Protein AF-0000000066564066 (afdb_homodimer)

Structure (mmCIF, N/CA/C/O backbone):
data_AF-0000000066564066-model_v1
#
loop_
_entity.id
_entity.type
_entity.pdbx_description
1 polymer 'HD domain containing 2'
#
loop_
_atom_site.group_PDB
_atom_site.id
_atom_site.type_symbol
_atom_site.label_atom_id
_atom_site.label_alt_id
_atom_site.label_comp_id
_atom_site.label_asym_id
_atom_site.label_entity_id
_atom_site.label_seq_id
_atom_site.pdbx_PDB_ins_code
_atom_site.Cartn_x
_atom_site.Cartn_y
_atom_site.Cartn_z
_atom_site.occupancy
_atom_site.B_iso_or_equiv
_atom_site.auth_seq_id
_atom_site.auth_comp_id
_atom_site.auth_asym_id
_atom_site.auth_atom_id
_atom_site.pdbx_PDB_model_num
ATOM 1 N N . MET A 1 1 ? 17.062 -31.453 2.652 1 29.61 1 MET A N 1
ATOM 2 C CA . MET A 1 1 ? 17.328 -30.203 1.945 1 29.61 1 MET A CA 1
ATOM 3 C C . MET A 1 1 ? 16.031 -29.609 1.378 1 29.61 1 MET A C 1
ATOM 5 O O . MET A 1 1 ? 15.859 -28.391 1.347 1 29.61 1 MET A O 1
ATOM 9 N N . ALA A 1 2 ? 15.281 -30.5 0.854 1 43.12 2 ALA A N 1
ATOM 10 C CA . ALA A 1 2 ? 13.977 -30.203 0.277 1 43.12 2 ALA A CA 1
ATOM 11 C C . ALA A 1 2 ? 12.992 -29.75 1.352 1 43.12 2 ALA A C 1
ATOM 13 O O . ALA A 1 2 ? 12.156 -28.891 1.105 1 43.12 2 ALA A O 1
ATOM 14 N N . SER A 1 3 ? 13.141 -30.344 2.574 1 43.12 3 SER A N 1
ATOM 15 C CA . SER A 1 3 ? 12.18 -30.125 3.652 1 43.12 3 SER A CA 1
ATOM 16 C C . SER A 1 3 ? 12.312 -28.719 4.227 1 43.12 3 SER A C 1
ATOM 18 O O . SER A 1 3 ? 11.312 -28.062 4.504 1 43.12 3 SER A O 1
ATOM 20 N N . ALA A 1 4 ? 13.648 -28.312 4.398 1 42.34 4 ALA A N 1
ATOM 21 C CA . ALA A 1 4 ? 13.898 -27 4.98 1 42.34 4 ALA A CA 1
ATOM 22 C C . ALA A 1 4 ? 13.422 -25.891 4.047 1 42.34 4 ALA A C 1
ATOM 24 O O . ALA A 1 4 ? 12.898 -24.875 4.504 1 42.34 4 ALA A O 1
ATOM 25 N N . THR A 1 5 ? 13.609 -26.062 2.689 1 47.44 5 THR A N 1
ATOM 26 C CA . THR A 1 5 ? 13.125 -25.109 1.686 1 47.44 5 THR A CA 1
ATOM 27 C C . THR A 1 5 ? 11.602 -25.031 1.716 1 47.44 5 THR A C 1
ATOM 29 O O . THR A 1 5 ? 11.031 -23.953 1.536 1 47.44 5 THR A O 1
ATOM 32 N N . SER A 1 6 ? 11.047 -26.219 1.962 1 54.44 6 SER A N 1
ATOM 33 C CA . SER A 1 6 ? 9.594 -26.281 1.996 1 54.44 6 SER A CA 1
ATOM 34 C C . SER A 1 6 ? 9.031 -25.531 3.195 1 54.44 6 SER A C 1
ATOM 36 O O . SER A 1 6 ? 8.008 -24.844 3.084 1 54.44 6 SER A O 1
ATOM 38 N N . ASN A 1 7 ? 9.812 -25.562 4.324 1 59.81 7 ASN A N 1
ATOM 39 C CA . ASN A 1 7 ? 9.352 -24.859 5.512 1 59.81 7 ASN A CA 1
ATOM 40 C C . ASN A 1 7 ? 9.469 -23.344 5.355 1 59.81 7 ASN A C 1
ATOM 42 O O . ASN A 1 7 ? 8.578 -22.609 5.766 1 59.81 7 ASN A O 1
ATOM 46 N N . CYS A 1 8 ? 10.516 -23 4.637 1 69.31 8 CYS A N 1
ATOM 47 C CA . CYS A 1 8 ? 10.711 -21.562 4.422 1 69.31 8 CYS A CA 1
ATOM 48 C C . CYS A 1 8 ? 9.625 -21 3.516 1 69.31 8 CYS A C 1
ATOM 50 O O . CYS A 1 8 ? 9.117 -19.906 3.76 1 69.31 8 CYS A O 1
ATOM 52 N N . GLN A 1 9 ? 9.273 -21.797 2.594 1 78.44 9 GLN A N 1
ATOM 53 C CA . GLN A 1 9 ? 8.242 -21.344 1.668 1 78.44 9 GLN A CA 1
ATOM 54 C C . GLN A 1 9 ? 6.875 -21.281 2.352 1 78.44 9 GLN A C 1
ATOM 56 O O . GLN A 1 9 ? 6.105 -20.344 2.125 1 78.44 9 GLN A O 1
ATOM 61 N N . ALA A 1 10 ? 6.707 -22.25 3.232 1 87.19 10 ALA A N 1
ATOM 62 C CA . ALA A 1 10 ? 5.445 -22.25 3.969 1 87.19 10 ALA A CA 1
ATOM 63 C C . ALA A 1 10 ? 5.348 -21.047 4.902 1 87.19 10 ALA A C 1
ATOM 65 O O . ALA A 1 10 ? 4.277 -20.453 5.051 1 87.19 10 ALA A O 1
ATOM 66 N N . GLY A 1 11 ? 6.453 -20.734 5.496 1 93.75 11 GLY A N 1
ATOM 67 C CA . GLY A 1 11 ? 6.484 -19.562 6.363 1 93.75 11 GLY A CA 1
ATOM 68 C C . GLY A 1 11 ? 6.238 -18.266 5.625 1 93.75 11 GLY A C 1
ATOM 69 O O . GLY A 1 11 ? 5.5 -17.406 6.105 1 93.75 11 GLY A O 1
ATOM 70 N N . LEU A 1 12 ? 6.82 -18.203 4.457 1 95.19 12 LEU A N 1
ATOM 71 C CA . LEU A 1 12 ? 6.645 -17 3.652 1 95.19 12 LEU A CA 1
ATOM 72 C C . LEU A 1 12 ? 5.191 -16.828 3.223 1 95.19 12 LEU A C 1
ATOM 74 O O . LEU A 1 12 ? 4.641 -15.727 3.268 1 95.19 12 LEU A O 1
ATOM 78 N N . LEU A 1 13 ? 4.57 -17.906 2.822 1 95.94 13 LEU A N 1
ATOM 79 C CA . LEU A 1 13 ? 3.174 -17.844 2.402 1 95.94 13 LEU A CA 1
ATOM 80 C C . LEU A 1 13 ? 2.273 -17.422 3.562 1 95.94 13 LEU A C 1
ATOM 82 O O . LEU A 1 13 ? 1.377 -16.594 3.391 1 95.94 13 LEU A O 1
ATOM 86 N N . ARG A 1 14 ? 2.553 -17.969 4.727 1 97 14 ARG A N 1
ATOM 87 C CA . ARG A 1 14 ? 1.788 -17.578 5.91 1 97 14 ARG A CA 1
ATOM 88 C C . ARG A 1 14 ? 1.996 -16.109 6.242 1 97 14 ARG A C 1
ATOM 90 O O . ARG A 1 14 ? 1.048 -15.406 6.605 1 97 14 ARG A O 1
ATOM 97 N N . PHE A 1 15 ? 3.242 -15.711 6.066 1 98.38 15 PHE A N 1
ATOM 98 C CA . PHE A 1 15 ? 3.555 -14.305 6.285 1 98.38 15 PHE A CA 1
ATOM 99 C C . PHE A 1 15 ? 2.756 -13.414 5.336 1 98.38 15 PHE A C 1
ATOM 101 O O . PHE A 1 15 ? 2.119 -12.453 5.766 1 98.38 15 PHE A O 1
ATOM 108 N N . LEU A 1 16 ? 2.686 -13.766 4.125 1 98.38 16 LEU A N 1
ATOM 109 C CA . LEU A 1 16 ? 2.021 -12.945 3.119 1 98.38 16 LEU A CA 1
ATOM 110 C C . LEU A 1 16 ? 0.508 -12.984 3.295 1 98.38 16 LEU A C 1
ATOM 112 O O . LEU A 1 16 ? -0.182 -12 3.014 1 98.38 16 LEU A O 1
ATOM 116 N N . ARG A 1 17 ? -0.03 -14.078 3.818 1 97.88 17 ARG A N 1
ATOM 117 C CA . ARG A 1 17 ? -1.455 -14.156 4.121 1 97.88 17 ARG A CA 1
ATOM 118 C C . ARG A 1 17 ? -1.814 -13.234 5.285 1 97.88 17 ARG A C 1
ATOM 120 O O . ARG A 1 17 ? -2.854 -12.57 5.258 1 97.88 17 ARG A O 1
ATOM 127 N N . LEU A 1 18 ? -0.956 -13.18 6.289 1 98.25 18 LEU A N 1
ATOM 128 C CA . LEU A 1 18 ? -1.18 -12.258 7.398 1 98.25 18 LEU A CA 1
ATOM 129 C C . LEU A 1 18 ? -1.154 -10.805 6.914 1 98.25 18 LEU A C 1
ATOM 131 O O . LEU A 1 18 ? -2.041 -10.023 7.25 1 98.25 18 LEU A O 1
ATOM 135 N N . VAL A 1 19 ? -0.161 -10.5 6.066 1 98.56 19 VAL A N 1
ATOM 136 C CA . VAL A 1 19 ? -0.044 -9.156 5.516 1 98.56 19 VAL A CA 1
ATOM 137 C C . VAL A 1 19 ? -1.287 -8.828 4.691 1 98.56 19 VAL A C 1
ATOM 139 O O . VAL A 1 19 ? -1.752 -7.684 4.691 1 98.56 19 VAL A O 1
ATOM 142 N N . GLY A 1 20 ? -1.854 -9.828 4.027 1 98.62 20 GLY A N 1
ATOM 143 C CA . GLY A 1 20 ? -3.057 -9.648 3.229 1 98.62 20 GLY A CA 1
ATOM 144 C C . GLY A 1 20 ? -4.262 -9.234 4.051 1 98.62 20 GLY A C 1
ATOM 145 O O . GLY A 1 20 ? -5.195 -8.625 3.525 1 98.62 20 GLY A O 1
ATOM 146 N N . GLN A 1 21 ? -4.258 -9.562 5.355 1 98.69 21 GLN A N 1
ATOM 147 C CA . GLN A 1 21 ? -5.355 -9.188 6.238 1 98.69 21 GLN A CA 1
ATOM 148 C C . GLN A 1 21 ? -5.477 -7.668 6.348 1 98.69 21 GLN A C 1
ATOM 150 O O . GLN A 1 21 ? -6.559 -7.145 6.625 1 98.69 21 GLN A O 1
ATOM 155 N N . LEU A 1 22 ? -4.383 -6.949 6.086 1 98.88 22 LEU A N 1
ATOM 156 C CA . LEU A 1 22 ? -4.379 -5.492 6.215 1 98.88 22 LEU A CA 1
ATOM 157 C C . LEU A 1 22 ? -5.309 -4.855 5.188 1 98.88 22 LEU A C 1
ATOM 159 O O . LEU A 1 22 ? -5.762 -3.725 5.371 1 98.88 22 LEU A O 1
ATOM 163 N N . LYS A 1 23 ? -5.605 -5.551 4.082 1 98.81 23 LYS A N 1
ATOM 164 C CA . LYS A 1 23 ? -6.531 -5.074 3.061 1 98.81 23 LYS A CA 1
ATOM 165 C C . LYS A 1 23 ? -7.965 -5.035 3.59 1 98.81 23 LYS A C 1
ATOM 167 O O . LYS A 1 23 ? -8.82 -4.359 3.02 1 98.81 23 LYS A O 1
ATOM 172 N N . ARG A 1 24 ? -8.172 -5.715 4.684 1 98.31 24 ARG A N 1
ATOM 173 C CA . ARG A 1 24 ? -9.531 -5.902 5.176 1 98.31 24 ARG A CA 1
ATOM 174 C C . ARG A 1 24 ? -9.727 -5.238 6.535 1 98.31 24 ARG A C 1
ATOM 176 O O . ARG A 1 24 ? -10.789 -5.352 7.145 1 98.31 24 ARG A O 1
ATOM 183 N N . VAL A 1 25 ? -8.742 -4.652 7.047 1 98.62 25 VAL A N 1
ATOM 184 C CA . VAL A 1 25 ? -8.836 -3.912 8.297 1 98.62 25 VAL A CA 1
ATOM 185 C C . VAL A 1 25 ? -9.102 -2.438 8.008 1 98.62 25 VAL A C 1
ATOM 187 O O . VAL A 1 25 ? -8.195 -1.697 7.629 1 98.62 25 VAL A O 1
ATOM 190 N N . PRO A 1 26 ? -10.375 -2.047 8.156 1 98.56 26 PRO A N 1
ATOM 191 C CA . PRO A 1 26 ? -10.648 -0.625 7.945 1 98.56 26 PRO A CA 1
ATOM 192 C C . PRO A 1 26 ? -10.008 0.265 9.008 1 98.56 26 PRO A C 1
ATOM 194 O O . PRO A 1 26 ? -9.859 -0.148 10.156 1 98.56 26 PRO A O 1
ATOM 197 N N . ARG A 1 27 ? -9.539 1.437 8.672 1 98.62 27 ARG A N 1
ATOM 198 C CA . ARG A 1 27 ? -9.062 2.406 9.656 1 98.62 27 ARG A CA 1
ATOM 199 C C . ARG A 1 27 ? -10.172 2.787 10.633 1 98.62 27 ARG A C 1
ATOM 201 O O . ARG A 1 27 ? -11.148 3.436 10.25 1 98.62 27 ARG A O 1
ATOM 208 N N . THR A 1 28 ? -10.047 2.436 11.82 1 97.69 28 THR A N 1
ATOM 209 C CA . THR A 1 28 ? -11.094 2.461 12.836 1 97.69 28 THR A CA 1
ATOM 210 C C . THR A 1 28 ? -11.555 3.891 13.102 1 97.69 28 THR A C 1
ATOM 212 O O . THR A 1 28 ? -12.742 4.129 13.359 1 97.69 28 THR A O 1
ATOM 215 N N . GLY A 1 29 ? -10.641 4.852 13.078 1 96.25 29 GLY A N 1
ATOM 216 C CA . GLY A 1 29 ? -11.023 6.238 13.273 1 96.25 29 GLY A CA 1
ATOM 217 C C . GLY A 1 29 ? -12.109 6.699 12.32 1 96.25 29 GLY A C 1
ATOM 218 O O . GLY A 1 29 ? -13.023 7.43 12.711 1 96.25 29 GLY A O 1
ATOM 219 N N . TRP A 1 30 ? -12.047 6.312 11.047 1 98.06 30 TRP A N 1
ATOM 220 C CA . TRP A 1 30 ? -13.047 6.676 10.047 1 98.06 30 TRP A CA 1
ATOM 221 C C . TRP A 1 30 ? -14.359 5.941 10.289 1 98.06 30 TRP A C 1
ATOM 223 O O . TRP A 1 30 ? -15.438 6.512 10.102 1 98.06 30 TRP A O 1
ATOM 233 N N . VAL A 1 31 ? -14.195 4.645 10.68 1 97.94 31 VAL A N 1
ATOM 234 C CA . VAL A 1 31 ? -15.383 3.838 10.961 1 97.94 31 VAL A CA 1
ATOM 235 C C . VAL A 1 31 ? -16.203 4.496 12.07 1 97.94 31 VAL A C 1
ATOM 237 O O . VAL A 1 31 ? -17.422 4.641 11.953 1 97.94 31 VAL A O 1
ATOM 240 N N . TYR A 1 32 ? -15.547 4.957 13.102 1 96.88 32 TYR A N 1
ATOM 241 C CA . TYR A 1 32 ? -16.219 5.547 14.25 1 96.88 32 TYR A CA 1
ATOM 242 C C . TYR A 1 32 ? -16.906 6.852 13.867 1 96.88 32 TYR A C 1
ATOM 244 O O . TYR A 1 32 ? -17.828 7.309 14.562 1 96.88 32 TYR A O 1
ATOM 252 N N . ARG A 1 33 ? -16.484 7.438 12.805 1 96.75 33 ARG A N 1
ATOM 253 C CA . ARG A 1 33 ? -17.078 8.688 12.352 1 96.75 33 ARG A CA 1
ATOM 254 C C . ARG A 1 33 ? -18.078 8.445 11.219 1 96.75 33 ARG A C 1
ATOM 256 O O . ARG A 1 33 ? -18.484 9.375 10.523 1 96.75 33 ARG A O 1
ATOM 263 N N . ASN A 1 34 ? -18.391 7.176 10.969 1 97.12 34 ASN A N 1
ATOM 264 C CA . ASN A 1 34 ? -19.391 6.746 10.008 1 97.12 34 ASN A CA 1
ATOM 265 C C . ASN A 1 34 ? -19.031 7.176 8.586 1 97.12 34 ASN A C 1
ATOM 267 O O . ASN A 1 34 ? -19.906 7.574 7.812 1 97.12 34 ASN A O 1
ATOM 271 N N . VAL A 1 35 ? -17.75 7.254 8.289 1 97.25 35 VAL A N 1
ATOM 272 C CA . VAL A 1 35 ? -17.312 7.469 6.91 1 97.25 35 VAL A CA 1
ATOM 273 C C . VAL A 1 35 ? -17.781 6.305 6.035 1 97.25 35 VAL A C 1
ATOM 275 O O . VAL A 1 35 ? -17.656 5.141 6.422 1 97.25 35 VAL A O 1
ATOM 278 N N . GLU A 1 36 ? -18.375 6.688 4.898 1 95 36 GLU A N 1
ATOM 279 C CA . GLU A 1 36 ? -18.781 5.648 3.957 1 95 36 GLU A CA 1
ATOM 280 C C . GLU A 1 36 ? -17.578 5.012 3.279 1 95 36 GLU A C 1
ATOM 282 O O . GLU A 1 36 ? -16.719 5.719 2.748 1 95 36 GLU A O 1
ATOM 287 N N . LYS A 1 37 ? -17.375 3.688 3.342 1 95.81 37 LYS A N 1
ATOM 288 C CA . LYS A 1 37 ? -16.312 2.916 2.703 1 95.81 37 LYS A CA 1
ATOM 289 C C . LYS A 1 37 ? -14.945 3.404 3.141 1 95.81 37 LYS A C 1
ATOM 291 O O . LYS A 1 37 ? -14.148 3.863 2.316 1 95.81 37 LYS A O 1
ATOM 296 N N . PRO A 1 38 ? -14.648 3.359 4.371 1 98.5 38 PRO A N 1
ATOM 297 C CA . PRO A 1 38 ? -13.344 3.809 4.867 1 98.5 38 PRO A CA 1
ATOM 298 C C . PRO A 1 38 ? -12.18 3.039 4.25 1 98.5 38 PRO A C 1
ATOM 300 O O . PRO A 1 38 ? -12.32 1.859 3.918 1 98.5 38 PRO A O 1
ATOM 303 N N . GLU A 1 39 ? -11.055 3.707 4.117 1 98.88 39 GLU A N 1
ATOM 304 C CA . GLU A 1 39 ? -9.844 3.066 3.609 1 98.88 39 GLU A CA 1
ATOM 305 C C . GLU A 1 39 ? -9.383 1.941 4.531 1 98.88 39 GLU A C 1
ATOM 307 O O . GLU A 1 39 ? -9.633 1.98 5.738 1 98.88 39 GLU A O 1
ATOM 312 N N . SER A 1 40 ? -8.711 0.959 3.941 1 98.88 40 SER A N 1
ATOM 313 C CA . SER A 1 40 ? -8.047 -0.077 4.727 1 98.88 40 SER A CA 1
ATOM 314 C C . SER A 1 40 ? -6.703 0.409 5.258 1 98.88 40 SER A C 1
ATOM 316 O O . SER A 1 40 ? -6.199 1.447 4.828 1 98.88 40 SER A O 1
ATOM 318 N N . VAL A 1 41 ? -6.156 -0.35 6.188 1 98.88 41 VAL A N 1
ATOM 319 C CA . VAL A 1 41 ? -4.828 -0.053 6.711 1 98.88 41 VAL A CA 1
ATOM 320 C C . VAL A 1 41 ? -3.801 -0.123 5.582 1 98.88 41 VAL A C 1
ATOM 322 O O . VAL A 1 41 ? -2.912 0.727 5.492 1 98.88 41 VAL A O 1
ATOM 325 N N . SER A 1 42 ? -3.928 -1.112 4.676 1 98.88 42 SER A N 1
ATOM 326 C CA . SER A 1 42 ? -2.961 -1.22 3.588 1 98.88 42 SER A CA 1
ATOM 327 C C . SER A 1 42 ? -3.1 -0.06 2.609 1 98.88 42 SER A C 1
ATOM 329 O O . SER A 1 42 ? -2.105 0.419 2.061 1 98.88 42 SER A O 1
ATOM 331 N N . ASP A 1 43 ? -4.348 0.446 2.348 1 98.94 43 ASP A N 1
ATOM 332 C CA . ASP A 1 43 ? -4.559 1.642 1.538 1 98.94 43 ASP A CA 1
ATOM 333 C C . ASP A 1 43 ? -3.762 2.824 2.084 1 98.94 43 ASP A C 1
ATOM 335 O O . ASP A 1 43 ? -3.078 3.52 1.331 1 98.94 43 ASP A O 1
ATOM 339 N N . HIS A 1 44 ? -3.883 2.961 3.371 1 98.88 44 HIS A N 1
ATOM 340 C CA . HIS A 1 44 ? -3.184 4.027 4.074 1 98.88 44 HIS A CA 1
ATOM 341 C C . HIS A 1 44 ? -1.672 3.895 3.916 1 98.88 44 HIS A C 1
ATOM 343 O O . HIS A 1 44 ? -0.991 4.863 3.572 1 98.88 44 HIS A O 1
ATOM 349 N N . MET A 1 45 ? -1.144 2.707 4.102 1 98.94 45 MET A N 1
ATOM 350 C CA . MET A 1 45 ? 0.297 2.479 4.059 1 98.94 45 MET A CA 1
ATOM 351 C C . MET A 1 45 ? 0.827 2.609 2.635 1 98.94 45 MET A C 1
ATOM 353 O O . MET A 1 45 ? 1.958 3.053 2.428 1 98.94 45 MET A O 1
ATOM 357 N N . TYR A 1 46 ? 0.007 2.285 1.661 1 98.94 46 TYR A N 1
ATOM 358 C CA . TYR A 1 46 ? 0.417 2.465 0.273 1 98.94 46 TYR A CA 1
ATOM 359 C C . TYR A 1 46 ? 0.688 3.934 -0.029 1 98.94 46 TYR A C 1
ATOM 361 O O . TYR A 1 46 ? 1.759 4.285 -0.528 1 98.94 46 TYR A O 1
ATOM 369 N N . ARG A 1 47 ? -0.269 4.758 0.257 1 98.88 47 ARG A N 1
ATOM 370 C CA . ARG A 1 47 ? -0.085 6.168 -0.069 1 98.88 47 ARG A CA 1
ATOM 371 C C . ARG A 1 47 ? 1.062 6.773 0.735 1 98.88 47 ARG A C 1
ATOM 373 O O . ARG A 1 47 ? 1.79 7.633 0.238 1 98.88 47 ARG A O 1
ATOM 380 N N . MET A 1 48 ? 1.287 6.316 1.971 1 98.75 48 MET A N 1
ATOM 381 C CA . MET A 1 48 ? 2.428 6.777 2.758 1 98.75 48 MET A CA 1
ATOM 382 C C . MET A 1 48 ? 3.742 6.422 2.068 1 98.75 48 MET A C 1
ATOM 384 O O . MET A 1 48 ? 4.676 7.227 2.059 1 98.75 48 MET A O 1
ATOM 388 N N . ALA A 1 49 ? 3.775 5.238 1.546 1 98.94 49 ALA A N 1
ATOM 389 C CA . ALA A 1 49 ? 4.992 4.82 0.852 1 98.94 49 ALA A CA 1
ATOM 390 C C . ALA A 1 49 ? 5.25 5.695 -0.373 1 98.94 49 ALA A C 1
ATOM 392 O O . ALA A 1 49 ? 6.391 6.074 -0.642 1 98.94 49 ALA A O 1
ATOM 393 N N . VAL A 1 50 ? 4.215 6.066 -1.084 1 98.88 50 VAL A N 1
ATOM 394 C CA . VAL A 1 50 ? 4.352 6.941 -2.242 1 98.88 50 VAL A CA 1
ATOM 395 C C . VAL A 1 50 ? 4.781 8.336 -1.788 1 98.88 50 VAL A C 1
ATOM 397 O O . VAL A 1 50 ? 5.633 8.969 -2.418 1 98.88 50 VAL A O 1
ATOM 400 N N . MET A 1 51 ? 4.254 8.828 -0.679 1 98.44 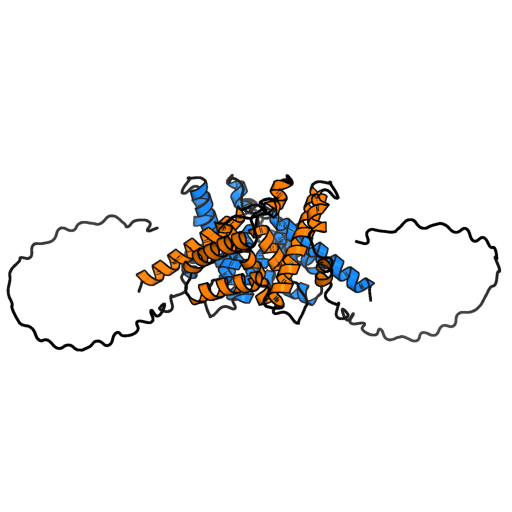51 MET A N 1
ATOM 401 C CA . MET A 1 51 ? 4.668 10.117 -0.127 1 98.44 51 MET A CA 1
ATOM 402 C C . MET A 1 51 ? 6.16 10.125 0.188 1 98.44 51 MET A C 1
ATOM 404 O O . MET A 1 51 ? 6.855 11.094 -0.099 1 98.44 51 MET A O 1
ATOM 408 N N . ALA A 1 52 ? 6.598 9.031 0.762 1 98.5 52 ALA A N 1
ATOM 409 C CA . ALA A 1 52 ? 8.023 8.914 1.049 1 98.5 52 ALA A CA 1
ATOM 410 C C . ALA A 1 52 ? 8.844 8.93 -0.238 1 98.5 52 ALA A C 1
ATOM 412 O O . ALA A 1 52 ? 9.914 9.547 -0.292 1 98.5 52 ALA A O 1
ATOM 413 N N . MET A 1 53 ? 8.32 8.32 -1.233 1 97.88 53 MET A N 1
ATOM 414 C CA . MET A 1 53 ? 9.023 8.18 -2.506 1 97.88 53 MET A CA 1
ATOM 415 C C . MET A 1 53 ? 9.188 9.531 -3.193 1 97.88 53 MET A C 1
ATOM 417 O O . MET A 1 53 ? 10.148 9.742 -3.936 1 97.88 53 MET A O 1
ATOM 421 N N . VAL A 1 54 ? 8.336 10.492 -2.904 1 96.88 54 VAL A N 1
ATOM 422 C CA . VAL A 1 54 ? 8.375 11.742 -3.645 1 96.88 54 VAL A CA 1
ATOM 423 C C . VAL A 1 54 ? 8.883 12.867 -2.736 1 96.88 54 VAL A C 1
ATOM 425 O O . VAL A 1 54 ? 8.719 14.047 -3.045 1 96.88 54 VAL A O 1
ATOM 428 N N . THR A 1 55 ? 9.453 12.461 -1.627 1 92.81 55 THR A N 1
ATOM 429 C CA . THR A 1 55 ? 10.086 13.469 -0.785 1 92.81 55 THR A CA 1
ATOM 430 C C . THR A 1 55 ? 11.367 13.984 -1.43 1 92.81 55 THR A C 1
ATOM 432 O O . THR A 1 55 ? 12.102 13.219 -2.057 1 92.81 55 THR A O 1
ATOM 435 N N . ARG A 1 56 ? 11.695 15.227 -1.252 1 89.19 56 ARG A N 1
ATOM 436 C CA . ARG A 1 56 ? 12.891 15.812 -1.848 1 89.19 56 ARG A CA 1
ATOM 437 C C . ARG A 1 56 ? 13.922 16.172 -0.777 1 89.19 56 ARG A C 1
ATOM 439 O O . ARG A 1 56 ? 14.875 16.891 -1.045 1 89.19 56 ARG A O 1
ATOM 446 N N . ASP A 1 57 ? 13.758 15.719 0.379 1 90.19 57 ASP A N 1
ATOM 447 C CA . ASP A 1 57 ? 14.727 15.961 1.44 1 90.19 57 ASP A CA 1
ATOM 448 C C . ASP A 1 57 ? 15.953 15.07 1.269 1 90.19 57 ASP A C 1
ATOM 450 O O . ASP A 1 57 ? 15.922 13.883 1.602 1 90.19 57 ASP A O 1
ATOM 454 N N . ASP A 1 58 ? 17.016 15.594 0.837 1 90.12 58 ASP A N 1
ATOM 455 C CA . ASP A 1 58 ? 18.219 14.836 0.475 1 90.12 58 ASP A CA 1
ATOM 456 C C . ASP A 1 58 ? 18.969 14.375 1.719 1 90.12 58 ASP A C 1
ATOM 458 O O . ASP A 1 58 ? 19.891 13.562 1.624 1 90.12 58 ASP A O 1
ATOM 462 N N . ARG A 1 59 ? 18.578 14.836 2.908 1 94.12 59 ARG A N 1
ATOM 463 C CA . ARG A 1 59 ? 19.219 14.398 4.145 1 94.12 59 ARG A CA 1
ATOM 464 C C . ARG A 1 59 ? 18.734 13.023 4.566 1 94.12 59 ARG A C 1
ATOM 466 O O . ARG A 1 59 ? 19.375 12.352 5.379 1 94.12 59 ARG A O 1
ATOM 473 N N . LEU A 1 60 ? 17.609 12.633 4.012 1 97.12 60 LEU A N 1
ATOM 474 C CA . LEU A 1 60 ? 16.969 11.383 4.414 1 97.12 60 LEU A CA 1
ATOM 475 C C . LEU A 1 60 ? 17.266 10.273 3.418 1 97.12 60 LEU A C 1
ATOM 477 O O . LEU A 1 60 ? 17.375 10.516 2.213 1 97.12 60 LEU A O 1
ATOM 481 N N . ASN A 1 61 ? 17.484 9.047 3.963 1 97.88 61 ASN A N 1
ATOM 482 C CA . ASN A 1 61 ? 17.469 7.859 3.121 1 97.88 61 ASN A CA 1
ATOM 483 C C . ASN A 1 61 ? 16.047 7.527 2.658 1 97.88 61 ASN A C 1
ATOM 485 O O . ASN A 1 61 ? 15.273 6.922 3.4 1 97.88 61 ASN A O 1
ATOM 489 N N . LYS A 1 62 ? 15.766 7.859 1.428 1 97.25 62 LYS A N 1
ATOM 490 C CA . LYS A 1 62 ? 14.43 7.746 0.866 1 97.25 62 LYS A CA 1
ATOM 491 C C . LYS A 1 62 ? 13.945 6.297 0.884 1 97.25 62 LYS A C 1
ATOM 493 O O . LYS A 1 62 ? 12.789 6.027 1.216 1 97.25 62 LYS A O 1
ATOM 498 N N . ASP A 1 63 ? 14.875 5.438 0.542 1 98.06 63 ASP A N 1
ATOM 499 C CA . ASP A 1 63 ? 14.5 4.027 0.512 1 98.06 63 ASP A CA 1
ATOM 500 C C . ASP A 1 63 ? 14.148 3.52 1.91 1 98.06 63 ASP A C 1
ATOM 502 O O . ASP A 1 63 ? 13.234 2.703 2.07 1 98.06 63 ASP A O 1
ATOM 506 N N . ARG A 1 64 ? 14.828 3.943 2.857 1 98.31 64 ARG A N 1
ATOM 507 C CA . ARG A 1 64 ? 14.5 3.559 4.227 1 98.31 64 ARG A CA 1
ATOM 508 C C . ARG A 1 64 ? 13.148 4.125 4.648 1 98.31 64 ARG A C 1
ATOM 510 O O . ARG A 1 64 ? 12.359 3.441 5.309 1 98.31 64 ARG A O 1
ATOM 517 N N . CYS A 1 65 ? 12.828 5.367 4.258 1 98.75 65 CYS A N 1
ATOM 518 C CA . CYS A 1 65 ? 11.531 5.965 4.555 1 98.75 65 CYS A CA 1
ATOM 519 C C . CYS A 1 65 ? 10.406 5.152 3.93 1 98.75 65 CYS A C 1
ATOM 521 O O . CYS A 1 65 ? 9.367 4.938 4.559 1 98.75 65 CYS A O 1
ATOM 523 N N . ILE A 1 66 ? 10.617 4.68 2.68 1 98.88 66 ILE A N 1
ATOM 524 C CA . ILE A 1 66 ? 9.625 3.855 1.999 1 98.88 66 ILE A CA 1
ATOM 525 C C . ILE A 1 66 ? 9.398 2.566 2.785 1 98.88 66 ILE A C 1
ATOM 527 O O . ILE A 1 66 ? 8.25 2.184 3.043 1 98.88 66 ILE A O 1
ATOM 531 N N . ARG A 1 67 ? 10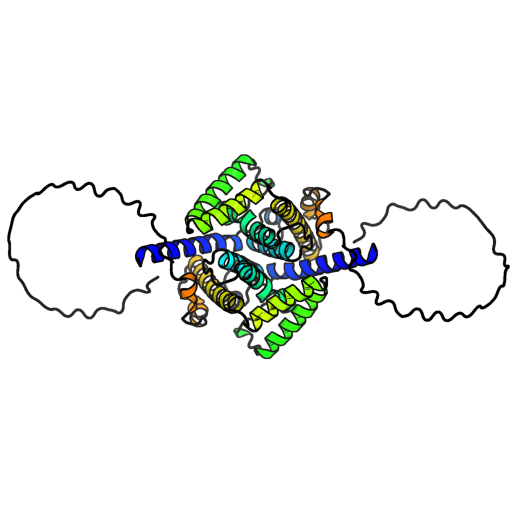.469 1.939 3.242 1 98.88 67 ARG A N 1
ATOM 532 C CA . ARG A 1 67 ? 10.359 0.682 3.975 1 98.88 67 ARG A CA 1
ATOM 533 C C . ARG A 1 67 ? 9.695 0.891 5.328 1 98.88 67 ARG A C 1
ATOM 535 O O . ARG A 1 67 ? 8.867 0.078 5.75 1 98.88 67 ARG A O 1
ATOM 542 N N . LEU A 1 68 ? 10.023 1.97 5.98 1 98.94 68 LEU A N 1
ATOM 543 C CA . LEU A 1 68 ? 9.367 2.311 7.242 1 98.94 68 LEU A CA 1
ATOM 544 C C . LEU A 1 68 ? 7.867 2.482 7.047 1 98.94 68 LEU A C 1
ATOM 546 O O . LEU A 1 68 ? 7.074 1.986 7.848 1 98.94 68 LEU A O 1
ATOM 550 N N . ALA A 1 69 ? 7.492 3.158 5.949 1 98.94 69 ALA A N 1
ATOM 551 C CA . ALA A 1 69 ? 6.082 3.389 5.645 1 98.94 69 ALA A CA 1
ATOM 552 C C . ALA A 1 69 ? 5.352 2.07 5.41 1 98.94 69 ALA A C 1
ATOM 554 O O . ALA A 1 69 ? 4.188 1.92 5.793 1 98.94 69 ALA A O 1
ATOM 555 N N . LEU A 1 70 ? 6.012 1.094 4.863 1 98.94 70 LEU A N 1
ATOM 556 C CA . LEU A 1 70 ? 5.398 -0.179 4.5 1 98.94 70 LEU A CA 1
ATOM 557 C C . LEU A 1 70 ? 5.223 -1.067 5.73 1 98.94 70 LEU A C 1
ATOM 559 O O . LEU A 1 70 ? 4.383 -1.97 5.734 1 98.94 70 LEU A O 1
ATOM 563 N N . VAL A 1 71 ? 5.934 -0.788 6.824 1 98.88 71 VAL A N 1
ATOM 564 C CA . VAL A 1 71 ? 5.992 -1.776 7.895 1 98.88 71 VAL A CA 1
ATOM 565 C C . VAL A 1 71 ? 5.316 -1.223 9.148 1 98.88 71 VAL A C 1
ATOM 567 O O . VAL A 1 71 ? 4.887 -1.984 10.016 1 98.88 71 VAL A O 1
ATOM 570 N N . HIS A 1 72 ? 5.148 0.065 9.258 1 98.75 72 HIS A N 1
ATOM 571 C CA . HIS A 1 72 ? 4.906 0.707 10.547 1 98.75 72 HIS A CA 1
ATOM 572 C C . HIS A 1 72 ? 3.613 0.202 11.18 1 98.75 72 HIS A C 1
ATOM 574 O O . HIS A 1 72 ? 3.535 0.048 12.398 1 98.75 72 HIS A O 1
ATOM 580 N N . ASP A 1 73 ? 2.623 -0.099 10.383 1 98.75 73 ASP A N 1
ATOM 581 C CA . ASP A 1 73 ? 1.345 -0.55 10.922 1 98.75 73 ASP A CA 1
ATOM 582 C C . ASP A 1 73 ? 1.138 -2.041 10.672 1 98.75 73 ASP A C 1
ATOM 584 O O . ASP A 1 73 ? 0.014 -2.541 10.766 1 98.75 73 ASP A O 1
ATOM 588 N N . MET A 1 74 ? 2.158 -2.801 10.367 1 98.81 74 MET A N 1
ATOM 589 C CA . MET A 1 74 ? 2.051 -4.195 9.953 1 98.81 74 MET A CA 1
ATOM 590 C C . MET A 1 74 ? 1.456 -5.051 11.062 1 98.81 74 MET A C 1
ATOM 592 O O . MET A 1 74 ? 0.731 -6.012 10.797 1 98.81 74 MET A O 1
ATOM 596 N N . ALA A 1 75 ? 1.674 -4.719 12.305 1 98.75 75 ALA A N 1
ATOM 597 C CA . ALA A 1 75 ? 1.16 -5.477 13.445 1 98.75 75 ALA A CA 1
ATOM 598 C C . ALA A 1 75 ? -0.365 -5.512 13.438 1 98.75 75 ALA A C 1
ATOM 600 O O . ALA A 1 75 ? -0.976 -6.379 14.062 1 98.75 75 ALA A O 1
ATOM 601 N N . GLU A 1 76 ? -0.956 -4.582 12.734 1 98.62 76 GLU A N 1
ATOM 602 C CA . GLU A 1 76 ? -2.408 -4.434 12.766 1 98.62 76 GLU A CA 1
ATOM 603 C C . GLU A 1 76 ? -3.094 -5.555 11.992 1 98.62 76 GLU A C 1
ATOM 605 O O . GLU A 1 76 ? -4.309 -5.742 12.102 1 98.62 76 GLU A O 1
ATOM 610 N N . CYS A 1 77 ? -2.324 -6.32 11.273 1 98.5 77 CYS A N 1
ATOM 611 C CA . CYS A 1 77 ? -2.924 -7.488 10.641 1 98.5 77 CYS A CA 1
ATOM 612 C C . CYS A 1 77 ? -3.338 -8.523 11.68 1 98.5 77 CYS A C 1
ATOM 614 O O . CYS A 1 77 ? -4.176 -9.383 11.406 1 98.5 77 CYS A O 1
ATOM 616 N N . ILE A 1 78 ? -2.771 -8.461 12.867 1 98.19 78 ILE A N 1
ATOM 617 C CA . ILE A 1 78 ? -3.113 -9.383 13.953 1 98.19 78 ILE A CA 1
ATOM 618 C C . ILE A 1 78 ? -3.912 -8.641 15.023 1 98.19 78 ILE A C 1
ATOM 620 O O . ILE A 1 78 ? -5.004 -9.07 15.398 1 98.19 78 ILE A O 1
ATOM 624 N N . VAL A 1 79 ? -3.49 -7.422 15.414 1 97.94 79 VAL A N 1
ATOM 625 C CA . VAL A 1 79 ? -4.055 -6.77 16.594 1 97.94 79 VAL A CA 1
ATOM 626 C C . VAL A 1 79 ? -5.246 -5.906 16.172 1 97.94 79 VAL A C 1
ATOM 628 O O . VAL A 1 79 ? -6.023 -5.461 17.031 1 97.94 79 VAL A O 1
ATOM 631 N N . GLY A 1 80 ? -5.438 -5.668 14.883 1 97.25 80 GLY A N 1
ATOM 632 C CA . GLY A 1 80 ? -6.438 -4.711 14.422 1 97.25 80 GLY A CA 1
ATOM 633 C C . GLY A 1 80 ? -5.98 -3.27 14.547 1 97.25 80 GLY A C 1
ATOM 634 O O . GLY A 1 80 ? -4.918 -2.994 15.109 1 97.25 80 GLY A O 1
ATOM 635 N N . ASP A 1 81 ? -6.707 -2.412 13.93 1 97.31 81 ASP A N 1
ATOM 636 C CA . ASP A 1 81 ? -6.406 -0.986 14.008 1 97.31 81 ASP A CA 1
ATOM 637 C C . ASP A 1 81 ? -7.02 -0.366 15.266 1 97.31 81 ASP A C 1
ATOM 639 O O . ASP A 1 81 ? -8.234 -0.17 15.336 1 97.31 81 ASP A O 1
ATOM 643 N N . ILE A 1 82 ? -6.242 -0.065 16.156 1 93.56 82 ILE A N 1
ATOM 644 C CA . ILE A 1 82 ? -6.699 0.508 17.406 1 93.56 82 ILE A CA 1
ATOM 645 C C . ILE A 1 82 ? -6.723 2.031 17.312 1 93.56 82 ILE A C 1
ATOM 647 O O . ILE A 1 82 ? -5.691 2.656 17.031 1 93.56 82 ILE A O 1
ATOM 651 N N . ALA A 1 83 ? -7.832 2.574 17.531 1 91.44 83 ALA A N 1
ATOM 652 C CA . ALA A 1 83 ? -8.008 4.023 17.484 1 91.44 83 ALA A CA 1
ATOM 653 C C . ALA A 1 83 ? -7.93 4.629 18.891 1 91.44 83 ALA A C 1
ATOM 655 O O . ALA A 1 83 ? -8.117 3.928 19.891 1 91.44 83 ALA A O 1
ATOM 656 N N . PRO A 1 84 ? -7.629 5.91 18.938 1 87.31 84 PRO A N 1
ATOM 657 C CA . PRO A 1 84 ? -7.578 6.582 20.25 1 87.31 84 PRO A CA 1
ATOM 658 C C . PRO A 1 84 ? -8.859 6.402 21.047 1 87.31 84 PRO A C 1
ATOM 660 O O . PRO A 1 84 ? -8.805 6.246 22.281 1 87.31 84 PRO A O 1
ATOM 663 N N . ALA A 1 85 ? -10.008 6.363 20.469 1 87 85 ALA A N 1
ATOM 664 C CA . ALA A 1 85 ? -11.305 6.246 21.125 1 87 85 ALA A CA 1
ATOM 665 C C . ALA A 1 85 ? -11.453 4.898 21.828 1 87 85 ALA A C 1
ATOM 667 O O . ALA A 1 85 ? -12.336 4.719 22.672 1 87 85 ALA A O 1
ATOM 668 N N . ASP A 1 86 ? -10.633 3.908 21.469 1 90.12 86 ASP A N 1
ATOM 669 C CA . ASP A 1 86 ? -10.68 2.594 22.109 1 90.12 86 ASP A CA 1
ATOM 670 C C . ASP A 1 86 ? -10.117 2.646 23.531 1 90.12 86 ASP A C 1
ATOM 672 O O . ASP A 1 86 ? -10.289 1.707 24.297 1 90.12 86 ASP A O 1
ATOM 676 N N . ASN A 1 87 ? -9.477 3.684 23.906 1 90.06 87 ASN A N 1
ATOM 677 C CA . ASN A 1 87 ? -8.984 3.955 25.25 1 90.06 87 ASN A CA 1
ATOM 678 C C . ASN A 1 87 ? -8.047 2.848 25.75 1 90.06 87 ASN A C 1
ATOM 680 O O . ASN A 1 87 ? -8.148 2.412 26.891 1 90.06 87 ASN A O 1
ATOM 684 N N . ILE A 1 88 ? -7.324 2.291 24.875 1 91.19 88 ILE A N 1
ATOM 685 C CA . ILE A 1 88 ? -6.254 1.367 25.25 1 91.19 88 ILE A CA 1
ATOM 686 C C . ILE A 1 88 ? -4.992 2.152 25.594 1 91.19 88 ILE A C 1
ATOM 688 O O . ILE A 1 88 ? -4.523 2.969 24.797 1 91.19 88 ILE A O 1
ATOM 692 N N . PRO A 1 89 ? -4.492 1.911 26.797 1 94.12 89 PRO A N 1
ATOM 693 C CA . PRO A 1 89 ? -3.264 2.621 27.172 1 94.12 89 PRO A CA 1
ATOM 694 C C . PRO A 1 89 ? -2.131 2.396 26.172 1 94.12 89 PRO A C 1
ATOM 696 O O . PRO A 1 89 ? -2.021 1.313 25.578 1 94.12 89 PRO A O 1
ATOM 699 N N . LYS A 1 90 ? -1.261 3.326 26.016 1 91.44 90 LYS A N 1
ATOM 700 C CA . LYS A 1 90 ? -0.161 3.303 25.062 1 91.44 90 LYS A CA 1
ATOM 701 C C . LYS A 1 90 ? 0.748 2.1 25.297 1 91.44 90 LYS A C 1
ATOM 703 O O . LYS A 1 90 ? 1.2 1.461 24.344 1 91.44 90 LYS A O 1
ATOM 708 N N . GLU A 1 91 ? 1.032 1.799 26.547 1 93.69 91 GLU A N 1
ATOM 709 C CA . GLU A 1 91 ? 1.905 0.68 26.891 1 93.69 91 GLU A CA 1
ATOM 710 C C . GLU A 1 91 ? 1.289 -0.651 26.469 1 93.69 91 GLU A C 1
ATOM 712 O O . GLU A 1 91 ? 1.991 -1.539 25.984 1 93.69 91 GLU A O 1
ATOM 717 N N . GLU A 1 92 ? -0.001 -0.779 26.688 1 94.94 92 GLU A N 1
ATOM 718 C CA . GLU A 1 92 ? -0.696 -2.002 26.281 1 94.94 92 GLU A CA 1
ATOM 719 C C . GLU A 1 92 ? -0.754 -2.141 24.766 1 94.94 92 GLU A C 1
ATOM 721 O O . GLU A 1 92 ? -0.58 -3.236 24.234 1 94.94 92 GLU A O 1
ATOM 726 N N . LYS A 1 93 ? -1.017 -1.011 24.094 1 93.5 93 LYS A N 1
ATOM 727 C CA . LYS A 1 93 ? -0.968 -1.031 22.641 1 93.5 93 LYS A CA 1
ATOM 728 C C . LYS A 1 93 ? 0.4 -1.486 22.141 1 93.5 93 LYS A C 1
ATOM 730 O O . LYS A 1 93 ? 0.492 -2.328 21.25 1 93.5 93 LYS A O 1
ATOM 735 N N . HIS A 1 94 ? 1.423 -0.937 22.719 1 95.38 94 HIS A N 1
ATOM 736 C CA . HIS A 1 94 ? 2.783 -1.298 22.328 1 95.38 94 HIS A CA 1
ATOM 737 C C . HIS A 1 94 ? 3.047 -2.781 22.562 1 95.38 94 HIS A C 1
ATOM 739 O O . HIS A 1 94 ? 3.637 -3.453 21.719 1 95.38 94 HIS A O 1
ATOM 745 N N . ARG A 1 95 ? 2.658 -3.277 23.672 1 97.44 95 ARG A N 1
ATOM 746 C CA . ARG A 1 95 ? 2.863 -4.68 24.016 1 97.44 95 ARG A CA 1
ATOM 747 C C . ARG A 1 95 ? 2.184 -5.594 23 1 97.44 95 ARG A C 1
ATOM 749 O O . ARG A 1 95 ? 2.789 -6.551 22.5 1 97.44 95 ARG A O 1
ATOM 756 N N . ARG A 1 96 ? 0.947 -5.344 22.672 1 97.62 96 ARG A N 1
ATOM 757 C CA . ARG A 1 96 ? 0.193 -6.148 21.719 1 97.62 96 ARG A CA 1
ATOM 758 C C . ARG A 1 96 ? 0.843 -6.109 20.344 1 97.62 96 ARG A C 1
ATOM 760 O O . ARG A 1 96 ? 0.967 -7.145 19.688 1 97.62 96 ARG A O 1
ATOM 767 N N . GLU A 1 97 ? 1.264 -4.914 19.906 1 98.19 97 GLU A N 1
ATOM 768 C CA . GLU A 1 97 ? 1.895 -4.77 18.594 1 98.19 97 GLU A CA 1
ATOM 769 C C . GLU A 1 97 ? 3.252 -5.465 18.562 1 98.19 97 GLU A C 1
ATOM 771 O O . GLU A 1 97 ? 3.621 -6.059 17.547 1 98.19 97 GLU A O 1
ATOM 776 N N . GLU A 1 98 ? 3.947 -5.371 19.688 1 98.25 98 GLU A N 1
ATOM 777 C CA . GLU A 1 98 ? 5.238 -6.051 19.766 1 98.25 98 GLU A CA 1
ATOM 778 C C . GLU A 1 98 ? 5.07 -7.562 19.641 1 98.25 98 GLU A C 1
ATOM 780 O O . GLU A 1 98 ? 5.793 -8.219 18.891 1 98.25 98 GLU A O 1
ATOM 785 N N . GLU A 1 99 ? 4.164 -8.094 20.359 1 98.44 99 GLU A N 1
ATOM 786 C CA . GLU A 1 99 ? 3.893 -9.531 20.281 1 98.44 99 GLU A CA 1
ATOM 787 C C . GLU A 1 99 ? 3.455 -9.945 18.891 1 98.44 99 GLU A C 1
ATOM 789 O O . GLU A 1 99 ? 3.893 -10.977 18.375 1 98.44 99 GLU A O 1
ATOM 794 N N . ALA A 1 100 ? 2.646 -9.141 18.312 1 98.62 100 ALA A N 1
ATOM 795 C CA . ALA A 1 100 ? 2.191 -9.414 16.938 1 98.62 100 ALA A CA 1
ATOM 796 C C . ALA A 1 100 ? 3.361 -9.406 15.961 1 98.62 100 ALA A C 1
ATOM 798 O O . ALA A 1 100 ? 3.479 -10.305 15.125 1 98.62 100 ALA A O 1
ATOM 799 N N . MET A 1 101 ? 4.273 -8.398 16.109 1 98.56 101 MET A N 1
ATOM 800 C CA . MET A 1 101 ? 5.41 -8.305 15.195 1 98.56 101 MET A CA 1
ATOM 801 C C . MET A 1 101 ? 6.348 -9.492 15.367 1 98.56 101 MET A C 1
ATOM 803 O O . MET A 1 101 ? 6.91 -9.992 14.391 1 98.56 101 MET A O 1
ATOM 807 N N . LYS A 1 102 ? 6.469 -9.984 16.594 1 98.38 102 LYS A N 1
ATOM 808 C CA . LYS A 1 102 ? 7.27 -11.188 16.828 1 98.38 102 LYS A CA 1
ATOM 809 C C . LYS A 1 102 ? 6.656 -12.398 16.141 1 98.38 102 LYS A C 1
ATOM 811 O O . LYS A 1 102 ? 7.363 -13.172 15.492 1 98.38 102 LYS A O 1
ATOM 816 N N . GLU A 1 103 ? 5.383 -12.516 16.266 1 98.12 103 GLU A N 1
ATOM 817 C CA . GLU A 1 103 ? 4.684 -13.633 15.633 1 98.12 103 GLU A CA 1
ATOM 818 C C . GLU A 1 103 ? 4.801 -13.57 14.109 1 98.12 103 GLU A C 1
ATOM 820 O O . GLU A 1 103 ? 5.113 -14.57 13.469 1 98.12 103 GLU A O 1
ATOM 825 N N . ILE A 1 104 ? 4.613 -12.414 13.547 1 98 104 ILE A N 1
ATOM 826 C CA . ILE A 1 104 ? 4.617 -12.219 12.102 1 98 104 ILE A CA 1
ATOM 827 C C . ILE A 1 104 ? 6.016 -12.477 11.547 1 98 104 ILE A C 1
ATOM 829 O O . ILE A 1 104 ? 6.176 -13.211 10.562 1 98 104 ILE A O 1
ATOM 833 N N . THR A 1 105 ? 7.02 -11.922 12.164 1 98 105 THR A N 1
ATOM 834 C CA . THR A 1 105 ? 8.359 -11.953 11.602 1 98 105 THR A CA 1
ATOM 835 C C . THR A 1 105 ? 9 -13.328 11.805 1 98 105 THR A C 1
ATOM 837 O O . THR A 1 105 ? 9.914 -13.711 11.07 1 98 105 THR A O 1
ATOM 840 N N . GLN A 1 106 ? 8.547 -14.125 12.781 1 97.38 106 GLN A N 1
ATOM 841 C CA . GLN A 1 106 ? 9.078 -15.461 13.031 1 97.38 106 GLN A CA 1
ATOM 842 C C . GLN A 1 106 ? 8.797 -16.391 11.859 1 97.38 106 GLN A C 1
ATOM 844 O O . GLN A 1 106 ? 9.398 -17.453 11.75 1 97.38 106 GLN A O 1
ATOM 849 N N . LEU A 1 107 ? 7.891 -16.031 11.055 1 97.12 107 LEU A N 1
ATOM 850 C CA . LEU A 1 107 ? 7.527 -16.828 9.891 1 97.12 107 LEU A CA 1
ATOM 851 C C . LEU A 1 107 ? 8.57 -16.688 8.789 1 97.12 107 LEU A C 1
ATOM 853 O O . LEU A 1 107 ? 8.57 -17.453 7.824 1 97.12 107 LEU A O 1
ATOM 857 N N . LEU A 1 108 ? 9.484 -15.711 8.938 1 96.56 108 LEU A N 1
ATOM 858 C CA . LEU A 1 108 ? 10.477 -15.398 7.914 1 96.56 108 LEU A CA 1
ATOM 859 C C . LEU A 1 108 ? 11.859 -15.898 8.328 1 96.56 108 LEU A C 1
ATOM 861 O O . LEU A 1 108 ? 12.117 -16.125 9.508 1 96.56 108 LEU A O 1
ATOM 865 N N . PRO A 1 109 ? 12.773 -16.094 7.305 1 95.25 109 PRO A N 1
ATOM 866 C CA . PRO A 1 109 ? 14.172 -16.359 7.648 1 95.25 109 PRO A CA 1
ATOM 867 C C . PRO A 1 109 ? 14.781 -15.266 8.523 1 95.25 109 PRO A C 1
ATOM 869 O O . PRO A 1 109 ? 14.328 -14.117 8.492 1 95.25 109 PRO A O 1
ATOM 872 N N . GLU A 1 110 ? 15.766 -15.586 9.203 1 95.31 110 GLU A N 1
ATOM 873 C CA . GLU A 1 110 ? 16.344 -14.766 10.266 1 95.31 110 GLU A CA 1
ATOM 874 C C . GLU A 1 110 ? 16.703 -13.375 9.75 1 95.31 110 GLU A C 1
ATOM 876 O O . GLU A 1 110 ? 16.453 -12.375 10.414 1 95.31 110 GLU A O 1
ATOM 881 N N . ASP A 1 111 ? 17.344 -13.281 8.586 1 94.81 111 ASP A N 1
ATOM 882 C CA . ASP A 1 111 ? 17.781 -11.992 8.062 1 94.81 111 ASP A CA 1
ATOM 883 C C . ASP A 1 111 ? 16.594 -11.078 7.781 1 94.81 111 ASP A C 1
ATOM 885 O O . ASP A 1 111 ? 16.609 -9.898 8.133 1 94.81 111 ASP A O 1
ATOM 889 N N . LEU A 1 112 ? 15.555 -11.578 7.207 1 96.38 112 LEU A N 1
ATOM 890 C CA . LEU A 1 112 ? 14.344 -10.805 6.918 1 96.38 112 LEU A CA 1
ATOM 891 C C . LEU A 1 112 ? 13.586 -10.477 8.195 1 96.38 112 LEU A C 1
ATOM 893 O O . LEU A 1 112 ? 13.062 -9.375 8.344 1 96.38 112 LEU A O 1
ATOM 897 N N . ARG A 1 113 ? 13.523 -11.477 9.102 1 97.5 113 ARG A N 1
ATOM 898 C CA . ARG A 1 113 ? 12.906 -11.258 10.406 1 97.5 113 ARG A CA 1
ATOM 899 C C . ARG A 1 113 ? 13.531 -10.062 11.117 1 97.5 113 ARG A C 1
ATOM 901 O O . ARG A 1 113 ? 12.82 -9.172 11.578 1 97.5 113 ARG A O 1
ATOM 908 N N . LYS A 1 114 ? 14.812 -10.016 11.164 1 97.81 114 LYS A N 1
ATOM 909 C CA . LYS A 1 114 ? 15.539 -8.93 11.828 1 97.81 114 LYS A CA 1
ATOM 910 C C . LYS A 1 114 ? 15.289 -7.598 11.133 1 97.81 114 LYS A C 1
ATOM 912 O O . LYS A 1 114 ? 15.055 -6.582 11.797 1 97.81 114 LYS A O 1
ATOM 917 N N . GLU A 1 115 ? 15.305 -7.605 9.867 1 97.5 115 GLU A N 1
ATOM 918 C CA . GLU A 1 115 ? 15.102 -6.371 9.117 1 97.5 115 GLU A CA 1
ATOM 919 C C . GLU A 1 115 ? 13.727 -5.773 9.406 1 97.5 115 GLU A C 1
ATOM 921 O O . GLU A 1 115 ? 13.617 -4.594 9.758 1 97.5 115 GLU A O 1
ATOM 926 N N . LEU A 1 116 ? 12.695 -6.578 9.289 1 98.5 116 LEU A N 1
ATOM 927 C CA . LEU A 1 116 ? 11.328 -6.094 9.453 1 98.5 116 LEU A CA 1
ATOM 928 C C . LEU A 1 116 ? 11.086 -5.652 10.898 1 98.5 116 LEU A C 1
ATOM 930 O O . LEU A 1 116 ? 10.484 -4.598 11.133 1 98.5 116 LEU A O 1
ATOM 934 N N . TYR A 1 117 ? 11.57 -6.457 11.797 1 98.62 117 TYR A N 1
ATOM 935 C CA . TYR A 1 117 ? 11.375 -6.117 13.195 1 98.62 117 TYR A CA 1
ATOM 936 C C . TYR A 1 117 ? 12.094 -4.82 13.555 1 98.62 117 TYR A C 1
ATOM 938 O O . TYR A 1 117 ? 11.547 -3.967 14.25 1 98.62 117 TYR A O 1
ATOM 946 N N . GLU A 1 118 ? 13.266 -4.617 13.078 1 98.44 118 GLU A N 1
ATOM 947 C CA . GLU A 1 118 ? 14.047 -3.414 13.352 1 98.44 118 GLU A CA 1
ATOM 948 C C . GLU A 1 118 ? 13.391 -2.182 12.734 1 98.44 118 GLU A C 1
ATOM 950 O O . GLU A 1 118 ? 13.406 -1.1 13.328 1 98.44 118 GLU A O 1
ATOM 955 N N . LEU A 1 119 ? 12.883 -2.334 11.555 1 98.81 119 LEU A N 1
ATOM 956 C CA . LEU A 1 119 ? 12.164 -1.229 10.938 1 98.81 119 LEU A CA 1
ATOM 957 C C . LEU A 1 119 ? 10.969 -0.812 11.789 1 98.81 119 LEU A C 1
ATOM 959 O O . LEU A 1 119 ? 10.773 0.375 12.055 1 98.81 119 LEU A O 1
ATOM 963 N N . TRP A 1 120 ? 10.203 -1.784 12.219 1 98.75 120 TRP A N 1
ATOM 964 C CA . TRP A 1 120 ? 9.039 -1.495 13.047 1 98.75 120 TRP A CA 1
ATOM 965 C C . TRP A 1 120 ? 9.453 -0.815 14.344 1 98.75 120 TRP A C 1
ATOM 967 O O . TRP A 1 120 ? 8.859 0.189 14.75 1 98.75 120 TRP A O 1
ATOM 977 N N . GLU A 1 121 ? 10.492 -1.346 14.992 1 98.31 121 GLU A N 1
ATOM 978 C CA . GLU A 1 121 ? 11 -0.776 16.234 1 98.31 121 GLU A CA 1
ATOM 979 C C . GLU A 1 121 ? 11.508 0.646 16.031 1 98.31 121 GLU A C 1
ATOM 981 O O . GLU A 1 121 ? 11.281 1.522 16.859 1 98.31 121 GLU A O 1
ATOM 986 N N . GLU A 1 122 ? 12.219 0.832 14.945 1 98.69 122 GLU A N 1
ATOM 987 C CA . GLU A 1 122 ? 12.727 2.15 14.594 1 98.69 122 GLU A CA 1
ATOM 988 C C . GLU A 1 122 ? 11.594 3.17 14.477 1 98.69 122 GLU A C 1
ATOM 990 O O . GLU A 1 122 ? 11.719 4.297 14.961 1 98.69 122 GLU A O 1
ATOM 995 N N . TYR A 1 123 ? 10.477 2.811 13.875 1 98.69 123 TYR A N 1
ATOM 996 C CA . TYR A 1 123 ? 9.312 3.684 13.75 1 98.69 123 TYR A CA 1
ATOM 997 C C . TYR A 1 123 ? 8.68 3.943 15.109 1 98.69 123 TYR A C 1
ATOM 999 O O . TYR A 1 123 ? 8.406 5.094 15.461 1 98.69 123 TYR A O 1
ATOM 1007 N N . GLU A 1 124 ? 8.5 2.826 15.836 1 97.12 124 GLU A N 1
ATOM 1008 C CA . GLU A 1 124 ? 7.812 2.902 17.125 1 97.12 124 GLU A CA 1
ATOM 1009 C C . GLU A 1 124 ? 8.562 3.801 18.094 1 97.12 124 GLU A C 1
ATOM 1011 O O . GLU A 1 124 ? 7.949 4.547 18.859 1 97.12 124 GLU A O 1
ATOM 1016 N N . THR A 1 125 ? 9.859 3.734 18.062 1 97.12 125 THR A N 1
ATOM 1017 C CA . THR A 1 125 ? 10.664 4.492 19.016 1 97.12 125 THR A CA 1
ATOM 1018 C C . THR A 1 125 ? 11.086 5.836 18.422 1 97.12 125 THR A C 1
ATOM 1020 O O . THR A 1 125 ? 11.688 6.664 19.109 1 97.12 125 THR A O 1
ATOM 1023 N N . GLN A 1 126 ? 10.781 6.039 17.125 1 97.62 126 GLN A N 1
ATOM 1024 C CA . GLN A 1 126 ? 11.195 7.246 16.422 1 97.62 126 GLN A CA 1
ATOM 1025 C C . GLN A 1 126 ? 12.688 7.52 16.625 1 97.62 126 GLN A C 1
ATOM 1027 O O . GLN A 1 126 ? 13.07 8.641 16.953 1 97.62 126 GLN A O 1
ATOM 1032 N N . SER A 1 127 ? 13.5 6.535 16.406 1 97.94 127 SER A N 1
ATOM 1033 C CA . SER A 1 127 ? 14.898 6.57 16.828 1 97.94 127 SER A CA 1
ATOM 1034 C C . SER A 1 127 ? 15.797 7.137 15.734 1 97.94 127 SER A C 1
ATOM 1036 O O . SER A 1 127 ? 17 7.293 15.93 1 97.94 127 SER A O 1
ATOM 1038 N N . SER A 1 128 ? 15.367 7.391 14.562 1 98.31 128 SER A N 1
ATOM 1039 C CA . SER A 1 128 ? 16.125 7.961 13.453 1 98.31 128 SER A CA 1
AT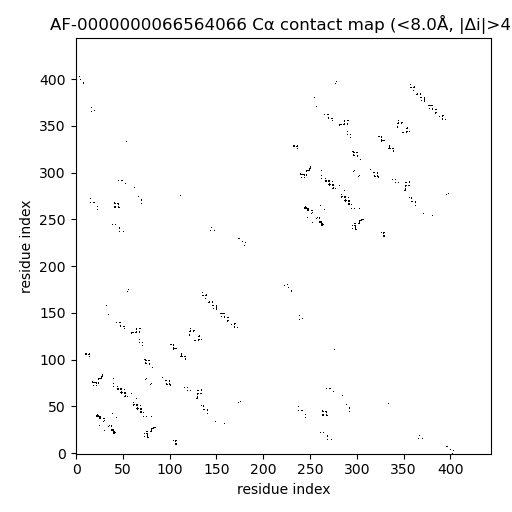OM 1040 C C . SER A 1 128 ? 15.383 9.133 12.82 1 98.31 128 SER A C 1
ATOM 1042 O O . SER A 1 128 ? 14.188 9.328 13.07 1 98.31 128 SER A O 1
ATOM 1044 N N . GLU A 1 129 ? 16.109 9.953 12.047 1 97.88 129 GLU A N 1
ATOM 1045 C CA . GLU A 1 129 ? 15.484 11.039 11.312 1 97.88 129 GLU A CA 1
ATOM 1046 C C . GLU A 1 129 ? 14.438 10.516 10.328 1 97.88 129 GLU A C 1
ATOM 1048 O O . GLU A 1 129 ? 13.398 11.141 10.125 1 97.88 129 GLU A O 1
ATOM 1053 N N . GLU A 1 130 ? 14.734 9.375 9.68 1 98.5 130 GLU A N 1
ATOM 1054 C CA . GLU A 1 130 ? 13.789 8.75 8.766 1 98.5 130 GLU A CA 1
ATOM 1055 C C . GLU A 1 130 ? 12.5 8.375 9.484 1 98.5 130 GLU A C 1
ATOM 1057 O O . GLU A 1 130 ? 11.398 8.633 8.977 1 98.5 130 GLU A O 1
ATOM 1062 N N . ALA A 1 131 ? 12.633 7.824 10.664 1 98.62 131 ALA A N 1
ATOM 1063 C CA . ALA A 1 131 ? 11.461 7.398 11.422 1 98.62 131 ALA A CA 1
ATOM 1064 C C . ALA A 1 131 ? 10.617 8.602 11.852 1 98.62 131 ALA A C 1
ATOM 1066 O O . ALA A 1 131 ? 9.391 8.555 11.797 1 98.62 131 ALA A O 1
ATOM 1067 N N . ARG A 1 132 ? 11.188 9.633 12.281 1 97.88 132 ARG A N 1
ATOM 1068 C CA . ARG A 1 132 ? 10.469 10.844 12.664 1 97.88 132 ARG A CA 1
ATOM 1069 C C . ARG A 1 132 ? 9.766 11.461 11.461 1 97.88 132 ARG A C 1
ATOM 1071 O O . ARG A 1 132 ? 8.617 11.906 11.562 1 97.88 132 ARG A O 1
ATOM 1078 N N . PHE A 1 133 ? 10.508 11.5 10.383 1 97.69 133 PHE A N 1
ATOM 1079 C CA . PHE A 1 133 ? 9.93 12.008 9.148 1 97.69 133 PHE A CA 1
ATOM 1080 C C . PHE A 1 133 ? 8.711 11.18 8.742 1 97.69 133 PHE A C 1
ATOM 1082 O O . PHE A 1 133 ? 7.672 11.734 8.391 1 97.69 133 PHE A O 1
ATOM 1089 N N . VAL A 1 134 ? 8.789 9.828 8.789 1 98.44 134 VAL A N 1
ATOM 1090 C CA . VAL A 1 134 ? 7.695 8.953 8.391 1 98.44 134 VAL A CA 1
ATOM 1091 C C . VAL A 1 134 ? 6.523 9.117 9.359 1 98.44 134 VAL A C 1
ATOM 1093 O O . VAL A 1 134 ? 5.359 9.039 8.953 1 98.44 134 VAL A O 1
ATOM 1096 N N . LYS A 1 135 ? 6.781 9.375 10.633 1 97.88 135 LYS A N 1
ATOM 1097 C CA . LYS A 1 135 ? 5.711 9.68 11.57 1 97.88 135 LYS A CA 1
ATOM 1098 C C . LYS A 1 135 ? 4.969 10.953 11.164 1 97.88 135 LYS A C 1
ATOM 1100 O O . LYS A 1 135 ? 3.742 11.031 11.281 1 97.88 135 LYS A O 1
ATOM 1105 N N . GLN A 1 136 ? 5.707 11.922 10.711 1 95.62 136 GLN A N 1
ATOM 1106 C CA . GLN A 1 136 ? 5.082 13.133 10.195 1 95.62 136 GLN A CA 1
ATOM 1107 C C . GLN A 1 136 ? 4.262 12.836 8.945 1 95.62 136 GLN A C 1
ATOM 1109 O O . GLN A 1 136 ? 3.162 13.375 8.781 1 95.62 136 GLN A O 1
ATOM 1114 N N . LEU A 1 137 ? 4.785 12.031 8.062 1 96.94 137 LEU A N 1
ATOM 1115 C CA . LEU A 1 137 ? 4.051 11.625 6.875 1 96.94 137 LEU A CA 1
ATOM 1116 C C . LEU A 1 137 ? 2.732 10.953 7.25 1 96.94 137 LEU A C 1
ATOM 1118 O O . LEU A 1 137 ? 1.712 11.164 6.59 1 96.94 137 LEU A O 1
ATOM 1122 N N . ASP A 1 138 ? 2.791 10.133 8.289 1 97.62 138 ASP A N 1
ATOM 1123 C CA . ASP A 1 138 ? 1.598 9.438 8.766 1 97.62 138 ASP A CA 1
ATOM 1124 C C . ASP A 1 138 ? 0.503 10.43 9.156 1 97.62 138 ASP A C 1
ATOM 1126 O O . ASP A 1 138 ? -0.658 10.258 8.781 1 97.62 138 ASP A O 1
ATOM 1130 N N . GLN A 1 139 ? 0.878 11.477 9.805 1 96.19 139 GLN A N 1
ATOM 1131 C CA . GLN A 1 139 ? -0.066 12.516 10.203 1 96.19 139 GLN A CA 1
ATOM 1132 C C . GLN A 1 139 ? -0.571 13.289 8.992 1 96.19 139 GLN A C 1
ATOM 1134 O O . GLN A 1 139 ? -1.767 13.57 8.891 1 96.19 139 GLN A O 1
ATOM 1139 N N . CYS A 1 140 ? 0.311 13.586 8.094 1 95.31 140 CYS A N 1
ATOM 1140 C CA . CYS A 1 140 ? -0.064 14.305 6.883 1 95.31 140 CYS A CA 1
ATOM 1141 C C . CYS A 1 140 ? -1.042 13.492 6.043 1 95.31 140 CYS A C 1
ATOM 1143 O O . CYS A 1 140 ? -2.02 14.031 5.523 1 95.31 140 CYS A O 1
ATOM 1145 N N . GLU A 1 141 ? -0.712 12.242 5.961 1 97.75 141 GLU A N 1
ATOM 1146 C CA . GLU A 1 141 ? -1.583 11.359 5.191 1 97.75 141 GLU A CA 1
ATOM 1147 C C . GLU A 1 141 ? -2.982 11.297 5.797 1 97.75 141 GLU A C 1
ATOM 1149 O O . GLU A 1 141 ? -3.979 11.305 5.074 1 97.75 141 GLU A O 1
ATOM 1154 N N . MET A 1 142 ? -3.07 11.227 7.066 1 97.31 142 MET A N 1
ATOM 1155 C CA . MET A 1 142 ? -4.352 11.211 7.77 1 97.31 142 MET A CA 1
ATOM 1156 C C . MET A 1 142 ? -5.152 12.469 7.477 1 97.31 142 MET A C 1
ATOM 1158 O O . MET A 1 142 ? -6.348 12.406 7.195 1 97.31 142 MET A O 1
ATOM 1162 N N . ILE A 1 143 ? -4.551 13.586 7.52 1 96.44 143 ILE A N 1
ATOM 1163 C CA . ILE A 1 143 ? -5.215 14.859 7.277 1 96.44 143 ILE A CA 1
ATOM 1164 C C . ILE A 1 143 ? -5.691 14.93 5.824 1 96.44 143 ILE A C 1
ATOM 1166 O O . ILE A 1 143 ? -6.816 15.352 5.555 1 96.44 143 ILE A O 1
ATOM 1170 N N . LEU A 1 144 ? -4.793 14.555 4.93 1 97.06 144 LEU A N 1
ATOM 1171 C CA . LEU A 1 144 ? -5.164 14.539 3.52 1 97.06 144 LEU A CA 1
ATOM 1172 C C . LEU A 1 144 ? -6.375 13.641 3.287 1 97.06 144 LEU A C 1
ATOM 1174 O O . LEU A 1 144 ? -7.301 14.016 2.566 1 97.06 144 LEU A O 1
ATOM 1178 N N . GLN A 1 145 ? -6.406 12.477 3.936 1 98.38 145 GLN A N 1
ATOM 1179 C CA . GLN A 1 145 ? -7.527 11.555 3.816 1 98.38 145 GLN A CA 1
ATOM 1180 C C . GLN A 1 145 ? -8.805 12.156 4.402 1 98.38 145 GLN A C 1
ATOM 1182 O O . GLN A 1 145 ? -9.883 11.992 3.834 1 98.38 145 GLN A O 1
ATOM 1187 N N . ALA A 1 146 ? -8.688 12.805 5.527 1 97.56 146 ALA A N 1
ATOM 1188 C CA . ALA A 1 146 ? -9.836 13.477 6.125 1 97.56 146 ALA A CA 1
ATOM 1189 C C . ALA A 1 146 ? -10.43 14.508 5.168 1 97.56 146 ALA A C 1
ATOM 1191 O O . ALA A 1 146 ? -11.648 14.562 4.977 1 97.56 146 ALA A O 1
ATOM 1192 N N . SER A 1 147 ? -9.586 15.289 4.586 1 97.31 147 SER A N 1
ATOM 1193 C CA . SER A 1 147 ? -10.023 16.297 3.631 1 97.31 147 SER A CA 1
ATOM 1194 C C . SER A 1 147 ? -10.75 15.672 2.449 1 97.31 147 SER A C 1
ATOM 1196 O O . SER A 1 147 ? -11.773 16.188 1.995 1 97.31 147 SER A O 1
ATOM 1198 N N . GLU A 1 148 ? -10.258 14.57 1.966 1 98 148 GLU A N 1
ATOM 1199 C CA . GLU A 1 148 ? -10.875 13.883 0.839 1 98 148 GLU A CA 1
ATOM 1200 C C . GLU A 1 148 ? -12.258 13.344 1.215 1 98 148 GLU A C 1
ATOM 1202 O O . GLU A 1 148 ? -13.195 13.422 0.421 1 98 148 GLU A O 1
ATOM 1207 N N . TYR A 1 149 ? -12.328 12.773 2.402 1 98.31 149 TYR A N 1
ATOM 1208 C CA . TYR A 1 149 ? -13.625 12.297 2.854 1 98.31 149 TYR A CA 1
ATOM 1209 C C . TYR A 1 149 ? -14.625 13.445 2.947 1 98.31 149 TYR A C 1
ATOM 1211 O O . TYR A 1 149 ? -15.773 13.312 2.523 1 98.31 149 TYR A O 1
ATOM 1219 N N . GLU A 1 150 ? -14.188 14.539 3.531 1 97.81 150 GLU A N 1
ATOM 1220 C CA . GLU A 1 150 ? -15.07 15.695 3.639 1 97.81 150 GLU A CA 1
ATOM 1221 C C . GLU A 1 150 ? -15.523 16.172 2.262 1 97.81 150 GLU A C 1
ATOM 1223 O O . GLU A 1 150 ? -16.688 16.516 2.072 1 97.81 150 GLU A O 1
ATOM 1228 N N . ASP A 1 151 ? -14.633 16.203 1.304 1 96.94 151 ASP A N 1
ATOM 1229 C CA . ASP A 1 151 ? -14.961 16.594 -0.062 1 96.94 151 ASP A CA 1
ATOM 1230 C C . ASP A 1 151 ? -15.953 15.625 -0.693 1 96.94 151 ASP A C 1
ATOM 1232 O O . ASP A 1 151 ? -16.953 16.047 -1.291 1 96.94 151 ASP A O 1
ATOM 1236 N N . MET A 1 152 ? -15.703 14.383 -0.528 1 96.38 152 MET A N 1
ATOM 1237 C CA . MET A 1 152 ? -16.531 13.352 -1.149 1 96.38 152 MET A CA 1
ATOM 1238 C C . MET A 1 152 ? -17.938 13.352 -0.558 1 96.38 152 MET A C 1
ATOM 1240 O O . MET A 1 152 ? -18.906 13.094 -1.265 1 96.38 152 MET A O 1
ATOM 1244 N N . GLU A 1 153 ? -17.984 13.633 0.727 1 96.06 153 GLU A N 1
ATOM 1245 C CA . GLU A 1 153 ? -19.266 13.609 1.408 1 96.06 153 GLU A CA 1
ATOM 1246 C C . GLU A 1 153 ? -19.906 14.992 1.424 1 96.06 153 GLU A C 1
ATOM 1248 O O . GLU A 1 153 ? -21.031 15.156 1.9 1 96.06 153 GLU A O 1
ATOM 1253 N N . ASN A 1 154 ? -19.219 16.016 0.9 1 96.25 154 ASN A N 1
ATOM 1254 C CA . ASN A 1 154 ? -19.672 17.406 0.908 1 96.25 154 ASN A CA 1
ATOM 1255 C C . ASN A 1 154 ? -20.047 17.859 2.314 1 96.25 154 ASN A C 1
ATOM 1257 O O . ASN A 1 154 ? -21.141 18.406 2.529 1 96.25 154 ASN A O 1
ATOM 1261 N N . LYS A 1 155 ? -19.234 17.547 3.25 1 95.88 155 LYS A N 1
ATOM 1262 C CA . LYS A 1 155 ? -19.422 17.922 4.648 1 95.88 155 LYS A CA 1
ATOM 1263 C C . LYS A 1 155 ? -18.141 18.516 5.238 1 95.88 155 LYS A C 1
ATOM 1265 O O . LYS A 1 155 ? -17.516 17.906 6.094 1 95.88 155 LYS A O 1
ATOM 1270 N N . PRO A 1 156 ? -17.812 19.719 4.812 1 95.12 156 PRO A N 1
ATOM 1271 C CA . PRO A 1 156 ? -16.594 20.344 5.32 1 95.12 156 PRO A CA 1
ATOM 1272 C C . PRO A 1 156 ? -16.609 20.531 6.836 1 95.12 156 PRO A C 1
ATOM 1274 O O . PRO A 1 156 ? -17.656 20.859 7.41 1 95.12 156 PRO A O 1
ATOM 1277 N N . GLY A 1 157 ? -15.508 20.188 7.477 1 93.94 157 GLY A N 1
ATOM 1278 C CA . GLY A 1 157 ? -15.352 20.422 8.906 1 93.94 157 GLY A CA 1
ATOM 1279 C C . GLY A 1 157 ? -15.82 19.25 9.75 1 93.94 157 GLY A C 1
ATOM 1280 O O . GLY A 1 157 ? -15.539 19.188 10.953 1 93.94 157 GLY A O 1
ATOM 1281 N N . ARG A 1 158 ? -16.469 18.281 9.156 1 95.06 158 ARG A N 1
ATOM 1282 C CA . ARG A 1 158 ? -17.062 17.172 9.898 1 95.06 158 ARG A CA 1
ATOM 1283 C C . ARG A 1 158 ? -15.977 16.344 10.586 1 95.06 158 ARG A C 1
ATOM 1285 O O . ARG A 1 158 ? -16.219 15.727 11.625 1 95.06 158 ARG A O 1
ATOM 1292 N N . LEU A 1 159 ? -14.844 16.312 9.984 1 96.38 159 LEU A N 1
ATOM 1293 C CA . LEU A 1 159 ? -13.75 15.516 10.523 1 96.38 159 LEU A CA 1
ATOM 1294 C C . LEU A 1 159 ? -12.68 16.406 11.156 1 96.38 159 LEU A C 1
ATOM 1296 O O . LEU A 1 159 ? -11.492 16.078 11.109 1 96.38 159 LEU A O 1
ATOM 1300 N N . GLN A 1 160 ? -13.039 17.484 11.797 1 94.06 160 GLN A N 1
ATOM 1301 C CA . GLN A 1 160 ? -12.141 18.5 12.344 1 94.06 160 GLN A CA 1
ATOM 1302 C C . GLN A 1 160 ? -11.242 17.906 13.43 1 94.06 160 GLN A C 1
ATOM 1304 O O . GLN A 1 160 ? -10.094 18.328 13.586 1 94.06 160 GLN A O 1
ATOM 1309 N N . ASP A 1 161 ? -11.734 16.922 14.133 1 91.94 161 ASP A N 1
ATOM 1310 C CA . ASP A 1 161 ? -10.969 16.312 15.219 1 91.94 161 ASP A CA 1
ATOM 1311 C C . ASP A 1 161 ? -9.648 15.742 14.695 1 91.94 161 ASP A C 1
ATOM 1313 O O . ASP A 1 161 ? -8.648 15.734 15.414 1 91.94 161 ASP A O 1
ATOM 1317 N N . PHE A 1 162 ? -9.594 15.234 13.508 1 92.44 162 PHE A N 1
ATOM 1318 C CA . PHE A 1 162 ? -8.391 14.648 12.93 1 92.44 162 PHE A CA 1
ATOM 1319 C C . PHE A 1 162 ? -7.367 15.734 12.594 1 92.44 162 PHE A C 1
ATOM 1321 O O . PHE A 1 162 ? -6.16 15.508 12.695 1 92.44 162 PHE A O 1
ATOM 1328 N N . TYR A 1 163 ? -7.848 16.891 12.266 1 90.75 163 TYR A N 1
ATOM 1329 C CA . TYR A 1 163 ? -6.973 18.031 12.023 1 90.75 163 TYR A CA 1
ATOM 1330 C C . TYR A 1 163 ? -6.371 18.547 13.32 1 90.75 163 TYR A C 1
ATOM 1332 O O . TYR A 1 163 ? -5.176 18.844 13.383 1 90.75 163 TYR A O 1
ATOM 1340 N N . ASP A 1 164 ? -7.199 18.578 14.305 1 89.19 164 ASP A N 1
ATOM 1341 C CA . ASP A 1 164 ? -6.805 19.141 15.594 1 89.19 164 ASP A CA 1
ATOM 1342 C C . ASP A 1 164 ? -5.77 18.25 16.281 1 89.19 164 ASP A C 1
ATOM 1344 O O . ASP A 1 164 ? -4.961 18.734 17.078 1 89.19 164 ASP A O 1
ATOM 1348 N N . SER A 1 165 ? -5.801 16.969 16.062 1 82.19 165 SER A N 1
ATOM 1349 C CA . SER A 1 165 ? -4.918 16.016 16.734 1 82.19 165 SER A CA 1
ATOM 1350 C C . SER A 1 165 ? -3.508 16.062 16.156 1 82.19 165 SER A C 1
ATOM 1352 O O . SER A 1 165 ? -2.582 15.469 16.719 1 82.19 165 SER A O 1
ATOM 1354 N N . THR A 1 166 ? -3.303 16.656 15.031 1 79.62 166 THR A N 1
ATOM 1355 C CA . THR A 1 166 ? -1.993 16.703 14.391 1 79.62 166 THR A CA 1
ATOM 1356 C C . THR A 1 166 ? -1.233 17.969 14.797 1 79.62 166 THR A C 1
ATOM 1358 O O . THR A 1 166 ? -1.832 19.031 14.961 1 79.62 166 THR A O 1
ATOM 1361 N N . ALA A 1 167 ? 0.013 17.781 15.391 1 61.34 167 ALA A N 1
ATOM 1362 C CA . ALA A 1 167 ? 0.854 18.891 15.812 1 61.34 167 ALA A CA 1
ATOM 1363 C C . ALA A 1 167 ? 1.025 19.906 14.68 1 61.34 167 ALA A C 1
ATOM 1365 O O . ALA A 1 167 ? 1.001 19.547 13.508 1 61.34 167 ALA A O 1
ATOM 1366 N N . GLU A 1 168 ? 1.152 21.203 14.898 1 53.5 168 GLU A N 1
ATOM 1367 C CA . GLU A 1 168 ? 1.276 22.375 14.039 1 53.5 168 GLU A CA 1
ATOM 1368 C C . GLU A 1 168 ? 2.34 22.156 12.969 1 53.5 168 GLU A C 1
ATOM 1370 O O . GLU A 1 168 ? 2.217 22.672 11.852 1 53.5 168 GLU A O 1
ATOM 1375 N N . ASN A 1 169 ? 3.379 21.438 13.18 1 46.75 169 ASN A N 1
ATOM 1376 C CA . ASN A 1 169 ? 4.527 21.453 12.281 1 46.75 169 ASN A CA 1
ATOM 1377 C C . ASN A 1 169 ? 4.367 20.453 11.141 1 46.75 169 ASN A C 1
ATOM 1379 O O . ASN A 1 169 ? 5.266 20.297 10.312 1 46.75 169 ASN A O 1
ATOM 1383 N N . THR A 1 170 ? 3.326 19.703 11.023 1 53.91 170 THR A N 1
ATOM 1384 C CA . THR A 1 170 ? 3.234 18.547 10.133 1 53.91 170 THR A CA 1
ATOM 1385 C C . THR A 1 170 ? 3.184 19 8.68 1 53.91 170 THR A C 1
ATOM 1387 O O . THR A 1 170 ? 3.717 18.312 7.793 1 53.91 170 THR A O 1
ATOM 1390 N N . PHE A 1 171 ? 2.514 20.109 8.43 1 49.09 171 PHE A N 1
ATOM 1391 C CA . PHE A 1 171 ? 2.279 20.422 7.023 1 49.09 171 PHE A CA 1
ATOM 1392 C C . PHE A 1 171 ? 3.523 21.031 6.387 1 49.09 171 PHE A C 1
ATOM 1394 O O . PHE A 1 171 ? 3.666 21.016 5.164 1 49.09 171 PHE A O 1
ATOM 1401 N N . PHE A 1 172 ? 4.496 21.531 7.223 1 44.16 172 PHE A N 1
ATOM 1402 C CA . PHE A 1 172 ? 5.645 22.219 6.656 1 44.16 172 PHE A CA 1
ATOM 1403 C C . PHE A 1 172 ? 6.5 21.266 5.836 1 44.16 172 PHE A C 1
ATOM 1405 O O . PHE A 1 172 ? 7.152 21.672 4.871 1 44.16 172 PHE A O 1
ATOM 1412 N N . MET A 1 173 ? 6.531 20.062 6.277 1 48.31 173 MET A N 1
ATOM 1413 C CA . MET A 1 173 ? 7.543 19.156 5.746 1 48.31 173 MET A CA 1
ATOM 1414 C C . MET A 1 173 ? 7.266 18.828 4.281 1 48.31 173 MET A C 1
ATOM 1416 O O . MET A 1 173 ? 8.195 18.656 3.494 1 48.31 173 MET A O 1
ATOM 1420 N N . LEU A 1 174 ? 5.992 18.688 4.035 1 48.72 174 LEU A N 1
ATOM 1421 C CA . LEU A 1 174 ? 5.852 18.531 2.59 1 48.72 174 LEU A CA 1
ATOM 1422 C C . LEU A 1 174 ? 6.379 19.766 1.864 1 48.72 174 LEU A C 1
ATOM 1424 O O . LEU A 1 174 ? 6.457 19.781 0.634 1 48.72 174 LEU A O 1
ATOM 1428 N N . GLN A 1 175 ? 6.73 20.812 2.738 1 42.56 175 GLN A N 1
ATOM 1429 C CA . GLN A 1 175 ? 7.355 22.047 2.297 1 42.56 175 GLN A CA 1
ATOM 1430 C C . GLN A 1 175 ? 8.875 21.938 2.324 1 42.56 175 GLN A C 1
ATOM 1432 O O . GLN A 1 175 ? 9.523 22.391 3.279 1 42.56 175 GLN A O 1
ATOM 1437 N N . ALA A 1 176 ? 9.492 20.797 2.23 1 40.91 176 ALA A N 1
ATOM 1438 C CA . ALA A 1 176 ? 10.945 20.953 2.279 1 40.91 176 ALA A CA 1
ATOM 1439 C C . ALA A 1 176 ? 11.375 22.281 1.656 1 40.91 176 ALA A C 1
ATOM 1441 O O . ALA A 1 176 ? 10.789 22.734 0.672 1 40.91 176 ALA A O 1
ATOM 1442 N N . PRO A 1 177 ? 12.281 23.047 2.312 1 35.81 177 PRO A N 1
ATOM 1443 C CA . PRO A 1 177 ? 12.789 24.266 1.693 1 35.81 177 PRO A CA 1
ATOM 1444 C C . PRO A 1 177 ? 13.109 24.094 0.212 1 35.81 177 PRO A C 1
ATOM 1446 O O . PRO A 1 177 ? 13.625 23.047 -0.191 1 35.81 177 PRO A O 1
ATOM 1449 N N . SER A 1 178 ? 12.242 24.562 -0.617 1 35.84 178 SER A N 1
ATOM 1450 C CA . SER A 1 178 ? 12.508 24.719 -2.043 1 35.84 178 SER A CA 1
ATOM 1451 C C . SER A 1 178 ? 13.984 25 -2.305 1 35.84 178 SER A C 1
ATOM 1453 O O . SER A 1 178 ? 14.539 25.984 -1.827 1 35.84 178 SER A O 1
ATOM 1455 N N . GLN A 1 179 ? 14.906 24.078 -2.213 1 35.88 179 GLN A N 1
ATOM 1456 C CA . GLN A 1 179 ? 15.984 24.625 -3.029 1 35.88 179 GLN A CA 1
ATOM 1457 C C . GLN A 1 179 ? 15.422 25.375 -4.234 1 35.88 179 GLN A C 1
ATOM 1459 O O . GLN A 1 179 ? 14.352 25.047 -4.738 1 35.88 179 GLN A O 1
ATOM 1464 N N . PRO A 1 180 ? 15.742 26.594 -4.488 1 33.72 180 PRO A N 1
ATOM 1465 C CA . PRO A 1 180 ? 15.289 27.328 -5.676 1 33.72 180 PRO A CA 1
ATOM 1466 C C . PRO A 1 180 ? 15.109 26.422 -6.891 1 33.72 180 PRO A C 1
ATOM 1468 O O . PRO A 1 180 ? 15.953 25.562 -7.152 1 33.72 180 PRO A O 1
ATOM 1471 N N . CYS A 1 181 ? 13.891 25.766 -7 1 35.25 181 CYS A N 1
ATOM 1472 C CA . CYS A 1 181 ? 13.742 25.281 -8.359 1 35.25 181 CYS A CA 1
ATOM 1473 C C . CYS A 1 181 ? 14.484 26.172 -9.352 1 35.25 181 CYS A C 1
ATOM 1475 O O . CYS A 1 181 ? 14.117 27.328 -9.539 1 35.25 181 CYS A O 1
ATOM 1477 N N . ARG A 1 182 ? 15.75 26.062 -9.367 1 30.17 182 ARG A N 1
ATOM 1478 C CA . ARG A 1 182 ? 16.547 26.875 -10.281 1 30.17 182 ARG A CA 1
ATOM 1479 C C . ARG A 1 182 ? 15.891 26.953 -11.656 1 30.17 182 ARG A C 1
ATOM 1481 O O . ARG A 1 182 ? 15.664 25.938 -12.305 1 30.17 182 ARG A O 1
ATOM 1488 N N . ARG A 1 183 ? 14.789 27.656 -11.766 1 29.44 183 ARG A N 1
ATOM 1489 C CA . ARG A 1 183 ? 14.539 28.109 -13.133 1 29.44 183 ARG A CA 1
ATOM 1490 C C . ARG A 1 183 ? 15.844 28.344 -13.883 1 29.44 183 ARG A C 1
ATOM 1492 O O . ARG A 1 183 ? 16.734 29.031 -13.383 1 29.44 183 ARG A O 1
ATOM 1499 N N . ASN A 1 184 ? 16.328 27.25 -14.648 1 27.72 184 ASN A N 1
ATOM 1500 C CA . ASN A 1 184 ? 17.328 27.609 -15.641 1 27.72 184 ASN A CA 1
ATOM 1501 C C . ASN A 1 184 ? 17.031 28.953 -16.297 1 27.72 184 ASN A C 1
ATOM 1503 O O . ASN A 1 184 ? 16.109 29.062 -17.125 1 27.72 184 ASN A O 1
ATOM 1507 N N . GLN A 1 185 ? 16.859 29.969 -15.617 1 24.31 185 GLN A N 1
ATOM 1508 C CA . GLN A 1 185 ? 16.906 31.281 -16.234 1 24.31 185 GLN A CA 1
ATOM 1509 C C . GLN A 1 185 ? 18.078 31.375 -17.219 1 24.31 185 GLN A C 1
ATOM 1511 O O . GLN A 1 185 ? 19.234 31.391 -16.812 1 24.31 185 GLN A O 1
ATOM 1516 N N . ARG A 1 186 ? 18.109 30.453 -18.281 1 25.55 186 ARG A N 1
ATOM 1517 C CA . ARG A 1 186 ? 18.984 30.891 -19.359 1 25.55 186 ARG A CA 1
ATOM 1518 C C . ARG A 1 186 ? 18.859 32.406 -19.594 1 25.55 186 ARG A C 1
ATOM 1520 O O . ARG A 1 186 ? 17.75 32.906 -19.688 1 25.55 186 ARG A O 1
ATOM 1527 N N . GLY A 1 187 ? 19.75 33.125 -19.031 1 23.84 187 GLY A N 1
ATOM 1528 C CA . GLY A 1 187 ? 20.172 34.5 -19.234 1 23.84 187 GLY A CA 1
ATOM 1529 C C . GLY A 1 187 ? 20.031 34.969 -20.688 1 23.84 187 GLY A C 1
ATOM 1530 O O . GLY A 1 187 ? 20.641 34.375 -21.578 1 23.84 187 GLY A O 1
ATOM 1531 N N . ALA A 1 188 ? 18.828 35.156 -21.219 1 22.48 188 ALA A N 1
ATOM 1532 C CA . ALA A 1 188 ? 18.781 35.906 -22.469 1 22.48 188 ALA A CA 1
ATOM 1533 C C . ALA A 1 188 ? 19.875 36.969 -22.516 1 22.48 188 ALA A C 1
ATOM 1535 O O . ALA A 1 188 ? 20.141 37.625 -21.516 1 22.48 188 ALA A O 1
ATOM 1536 N N . PRO A 1 189 ? 20.766 36.812 -23.516 1 23.12 189 PRO A N 1
ATOM 1537 C CA . PRO A 1 189 ? 21.766 37.875 -23.688 1 23.12 189 PRO A CA 1
ATOM 1538 C C . PRO A 1 189 ? 21.156 39.281 -23.641 1 23.12 189 PRO A C 1
ATOM 1540 O O . PRO A 1 189 ? 20.109 39.531 -24.219 1 23.12 189 PRO A O 1
ATOM 1543 N N . GLU A 1 190 ? 21.062 39.812 -22.516 1 22.53 190 GLU A N 1
ATOM 1544 C CA . GLU A 1 190 ? 20.734 41.25 -22.344 1 22.53 190 GLU A CA 1
ATOM 1545 C C . GLU A 1 190 ? 21.469 42.094 -23.375 1 22.53 190 GLU A C 1
ATOM 1547 O O . GLU A 1 190 ? 22.703 42.188 -23.344 1 22.53 190 GLU A O 1
ATOM 1552 N N . ALA A 1 191 ? 21.188 41.75 -24.75 1 20.03 191 ALA A N 1
ATOM 1553 C CA . ALA A 1 191 ? 21.719 42.844 -25.562 1 20.03 191 ALA A CA 1
ATOM 1554 C C . ALA A 1 191 ? 21.359 44.188 -24.938 1 20.03 191 ALA A C 1
ATOM 1556 O O . ALA A 1 191 ? 20.234 44.406 -24.5 1 20.03 191 ALA A O 1
ATOM 1557 N N . ARG A 1 192 ? 22.312 44.875 -24.484 1 19.86 192 ARG A N 1
ATOM 1558 C CA . ARG A 1 192 ? 22.594 46.188 -23.938 1 19.86 192 ARG A CA 1
ATOM 1559 C C . ARG A 1 192 ? 21.922 47.281 -24.797 1 19.86 192 ARG A C 1
ATOM 1561 O O . ARG A 1 192 ? 22.609 48.094 -25.391 1 19.86 192 ARG A O 1
ATOM 1568 N N . LEU A 1 193 ? 20.812 46.75 -25.562 1 18.38 193 LEU A N 1
ATOM 1569 C CA . LEU A 1 193 ? 20.734 47.969 -26.359 1 18.38 193 LEU A CA 1
ATOM 1570 C C . LEU A 1 193 ? 20.484 49.188 -25.469 1 18.38 193 LEU A C 1
ATOM 1572 O O . LEU A 1 193 ? 19.734 49.125 -24.5 1 18.38 193 LEU A O 1
ATOM 1576 N N . GLY A 1 194 ? 21.281 50.188 -25.625 1 16.98 194 GLY A N 1
ATOM 1577 C CA . GLY A 1 194 ? 21.672 51.438 -24.984 1 16.98 194 GLY A CA 1
ATOM 1578 C C . GLY A 1 194 ? 20.516 52.406 -24.844 1 16.98 194 GLY A C 1
ATOM 1579 O O . GLY A 1 194 ? 20.641 53.406 -24.141 1 16.98 194 GLY A O 1
ATOM 1580 N N . ARG A 1 195 ? 19.422 52.25 -25.734 1 18.34 195 ARG A N 1
ATOM 1581 C CA . ARG A 1 195 ? 19.188 53.656 -26.062 1 18.34 195 ARG A CA 1
ATOM 1582 C C . ARG A 1 195 ? 18.672 54.406 -24.844 1 18.34 195 ARG A C 1
ATOM 1584 O O . ARG A 1 195 ? 18.031 53.812 -23.953 1 18.34 195 ARG A O 1
ATOM 1591 N N . ARG A 1 196 ? 19.062 55.625 -24.734 1 18.11 196 ARG A N 1
ATOM 1592 C CA . ARG A 1 196 ? 19.281 56.781 -23.891 1 18.11 196 ARG A CA 1
ATOM 1593 C C . ARG A 1 196 ? 17.953 57.469 -23.531 1 18.11 196 ARG A C 1
ATOM 1595 O O . ARG A 1 196 ? 17.906 58.344 -22.656 1 18.11 196 ARG A O 1
ATOM 1602 N N . PHE A 1 197 ? 16.781 56.938 -24.031 1 16.78 197 PHE A N 1
ATOM 1603 C CA . PHE A 1 197 ? 16.109 58.219 -24.203 1 16.78 197 PHE A CA 1
ATOM 1604 C C . PHE A 1 197 ? 15.828 58.875 -22.859 1 16.78 197 PHE A C 1
ATOM 1606 O O . PHE A 1 197 ? 15.766 58.188 -21.828 1 16.78 197 PHE A O 1
ATOM 1613 N N . PRO A 1 198 ? 15.188 60.125 -23.062 1 17.34 198 PRO A N 1
ATOM 1614 C CA . PRO A 1 198 ? 15.203 61.406 -22.375 1 17.34 198 PRO A CA 1
ATOM 1615 C C . PRO A 1 198 ? 14.359 61.406 -21.094 1 17.34 198 PRO A C 1
ATOM 1617 O O . PRO A 1 198 ? 13.578 60.5 -20.859 1 17.34 198 PRO A O 1
ATOM 1620 N N . SER A 1 199 ? 14.133 62.656 -20.672 1 15.28 199 SER A N 1
ATOM 1621 C CA . SER A 1 199 ? 14.188 63.5 -19.484 1 15.28 199 SER A CA 1
ATOM 1622 C C . SER A 1 199 ? 12.883 63.438 -18.703 1 15.28 199 SER A C 1
ATOM 1624 O O . SER A 1 199 ? 12.891 63.312 -17.469 1 15.28 199 SER A O 1
ATOM 1626 N N . SER A 1 200 ? 11.75 63.844 -19.359 1 16.98 200 SER A N 1
ATOM 1627 C CA . SER A 1 200 ? 11.156 65 -18.688 1 16.98 200 SER A CA 1
ATOM 1628 C C . SER A 1 200 ? 10.375 64.562 -17.453 1 16.98 200 SER A C 1
ATOM 1630 O O . SER A 1 200 ? 9.945 63.438 -17.344 1 16.98 200 SER A O 1
ATOM 1632 N N . ARG A 1 201 ? 10.172 65.625 -16.594 1 17.03 201 ARG A N 1
ATOM 1633 C CA . ARG A 1 201 ? 10.094 66.062 -15.195 1 17.03 201 ARG A CA 1
ATOM 1634 C C . ARG A 1 201 ? 8.742 65.688 -14.594 1 17.03 201 ARG A C 1
ATOM 1636 O O . ARG A 1 201 ? 8.68 65.062 -13.539 1 17.03 201 ARG A O 1
ATOM 1643 N N . SER A 1 202 ? 7.684 66.5 -14.93 1 15.82 202 SER A N 1
ATOM 1644 C CA . SER A 1 202 ? 7.258 67.312 -13.805 1 15.82 202 SER A CA 1
ATOM 1645 C C . SER A 1 202 ? 6.219 66.562 -12.953 1 15.82 202 SER A C 1
ATOM 1647 O O . SER A 1 202 ? 6.297 66.625 -11.719 1 15.82 202 SER A O 1
ATOM 1649 N N . ALA A 1 203 ? 5.121 66.125 -13.648 1 17.81 203 ALA A N 1
ATOM 1650 C CA . ALA A 1 203 ? 3.934 66.75 -13.07 1 17.81 203 ALA A CA 1
ATOM 1651 C C . ALA A 1 203 ? 3.621 66.188 -11.695 1 17.81 203 ALA A C 1
ATOM 1653 O O . ALA A 1 203 ? 4.109 65.125 -11.344 1 17.81 203 ALA A O 1
ATOM 1654 N N . ARG A 1 204 ? 2.346 66.5 -11.25 1 17.23 204 ARG A N 1
ATOM 1655 C CA . ARG A 1 204 ? 1.614 67.188 -10.203 1 17.23 204 ARG A CA 1
ATOM 1656 C C . ARG A 1 204 ? 1.114 66.25 -9.133 1 17.23 204 ARG A C 1
ATOM 1658 O O . ARG A 1 204 ? 1.096 66.562 -7.945 1 17.23 204 ARG A O 1
ATOM 1665 N N . TYR A 1 205 ? 0.567 65.125 -9.516 1 18.11 205 TYR A N 1
ATOM 1666 C CA . TYR A 1 205 ? -0.71 65 -8.82 1 18.11 205 TYR A CA 1
ATOM 1667 C C . TYR A 1 205 ? -0.507 64.625 -7.363 1 18.11 205 TYR A C 1
ATOM 1669 O O . TYR A 1 205 ? 0.413 63.875 -7.043 1 18.11 205 TYR A O 1
ATOM 1677 N N . SER A 1 206 ? -1.2 65.375 -6.559 1 17.19 206 SER A N 1
ATOM 1678 C CA . SER A 1 206 ? -1.353 65.625 -5.133 1 17.19 206 SER A CA 1
ATOM 1679 C C . SER A 1 206 ? -1.672 64.375 -4.371 1 17.19 206 SER A C 1
ATOM 1681 O O . SER A 1 206 ? -2.186 63.406 -4.945 1 17.19 206 SER A O 1
ATOM 1683 N N . ARG A 1 207 ? -1.493 64.438 -3.035 1 17.42 207 ARG A N 1
ATOM 1684 C CA . ARG A 1 207 ? -1.058 63.812 -1.81 1 17.42 207 ARG A CA 1
ATOM 1685 C C . ARG A 1 207 ? -2.201 63.031 -1.174 1 17.42 207 ARG A C 1
ATOM 1687 O O . ARG A 1 207 ? -1.988 62.25 -0.228 1 17.42 207 ARG A O 1
ATOM 1694 N N . SER A 1 208 ? -3.529 63.344 -1.453 1 18.22 208 SER A N 1
ATOM 1695 C CA . SER A 1 208 ? -4.129 63.375 -0.123 1 18.22 208 SER A CA 1
ATOM 1696 C C . SER A 1 208 ? -4.109 62 0.521 1 18.22 208 SER A C 1
ATOM 1698 O O . SER A 1 208 ? -4 61 -0.172 1 18.22 208 SER A O 1
ATOM 1700 N N . ARG A 1 209 ? -4.539 61.969 1.87 1 18.22 209 ARG A N 1
ATOM 1701 C CA . ARG A 1 209 ? -4.254 61.406 3.191 1 18.22 209 ARG A CA 1
ATOM 1702 C C . ARG A 1 209 ? -4.789 60 3.318 1 18.22 209 ARG A C 1
ATOM 1704 O O . ARG A 1 209 ? -5.516 59.531 2.443 1 18.22 209 ARG A O 1
ATOM 1711 N N . GLY A 1 210 ? -5.293 59.688 4.535 1 17.44 210 GLY A N 1
ATOM 1712 C CA . GLY A 1 210 ? -4.996 58.875 5.684 1 17.44 210 GLY A CA 1
ATOM 1713 C C . GLY A 1 210 ? -5.883 57.625 5.77 1 17.44 210 GLY A C 1
ATOM 1714 O O . GLY A 1 210 ? -5.727 56.812 6.676 1 17.44 210 GLY A O 1
ATOM 1715 N N . LEU A 1 211 ? -7.008 57.469 5.02 1 22.23 211 LEU A N 1
ATOM 1716 C CA . LEU A 1 211 ? -8.023 56.75 5.781 1 22.23 211 LEU A CA 1
ATOM 1717 C C . LEU A 1 211 ? -7.586 55.312 6.074 1 22.23 211 LEU A C 1
ATOM 1719 O O . LEU A 1 211 ? -7.051 54.625 5.191 1 22.23 211 LEU A O 1
ATOM 1723 N N . HIS A 1 212 ? -7.414 55 7.375 1 18.52 212 HIS A N 1
ATOM 1724 C CA . HIS A 1 212 ? -6.996 53.875 8.188 1 18.52 212 HIS A CA 1
ATOM 1725 C C . HIS A 1 212 ? -7.902 52.656 7.961 1 18.52 212 HIS A C 1
ATOM 1727 O O . HIS A 1 212 ? -9.023 52.625 8.477 1 18.52 212 HIS A O 1
ATOM 1733 N N . VAL A 1 213 ? -8.117 52.156 6.77 1 18.94 213 VAL A N 1
ATOM 1734 C CA . VAL A 1 213 ? -9.055 51.031 6.707 1 18.94 213 VAL A CA 1
ATOM 1735 C C . VA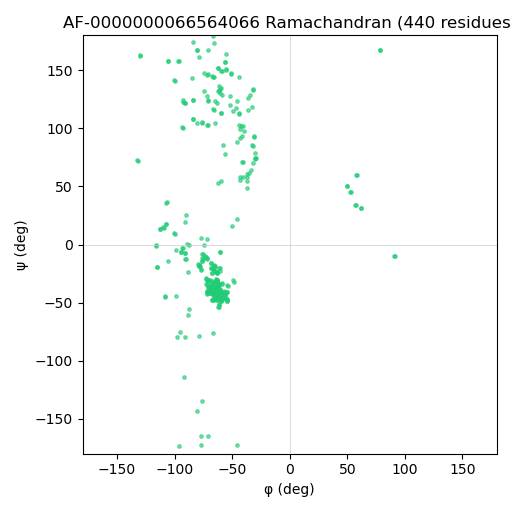L A 1 213 ? -8.477 49.844 7.449 1 18.94 213 VAL A C 1
ATOM 1737 O O . VAL A 1 213 ? -7.324 49.469 7.23 1 18.94 213 VAL A O 1
ATOM 1740 N N . VAL A 1 214 ? -8.914 49.5 8.625 1 20.42 214 VAL A N 1
ATOM 1741 C CA . VAL A 1 214 ? -8.633 48.344 9.492 1 20.42 214 VAL A CA 1
ATOM 1742 C C . VAL A 1 214 ? -8.922 47.031 8.742 1 20.42 214 VAL A C 1
ATOM 1744 O O . VAL A 1 214 ? -10.039 46.812 8.281 1 20.42 214 VAL A O 1
ATOM 1747 N N . PRO A 1 215 ? -8.062 46.562 7.848 1 18.52 215 PRO A N 1
ATOM 1748 C CA . PRO A 1 215 ? -8.484 45.344 7.156 1 18.52 215 PRO A CA 1
ATOM 1749 C C . PRO A 1 215 ? -8.719 44.156 8.109 1 18.52 215 PRO A C 1
ATOM 1751 O O . PRO A 1 215 ? -8.141 44.125 9.203 1 18.52 215 PRO A O 1
ATOM 1754 N N . ALA A 1 216 ? -9.867 43.5 7.98 1 21.56 216 ALA A N 1
ATOM 1755 C CA . ALA A 1 216 ? -10.438 42.25 8.492 1 21.56 216 ALA A CA 1
ATOM 1756 C C . ALA A 1 216 ? -9.492 41.094 8.25 1 21.56 216 ALA A C 1
ATOM 1758 O O . ALA A 1 216 ? -8.727 41.094 7.277 1 21.56 216 ALA A O 1
ATOM 1759 N N . PRO A 1 217 ? -9.172 40.312 9.328 1 19.67 217 PRO A N 1
ATOM 1760 C CA . PRO A 1 217 ? -8.234 39.188 9.336 1 19.67 217 PRO A CA 1
ATOM 1761 C C . PRO A 1 217 ? -8.43 38.25 8.141 1 19.67 217 PRO A C 1
ATOM 1763 O O . PRO A 1 217 ? -9.547 38.125 7.633 1 19.67 217 PRO A O 1
ATOM 1766 N N . ALA A 1 218 ? -7.383 38.031 7.363 1 20.2 218 ALA A N 1
ATOM 1767 C CA . ALA A 1 218 ? -7.16 37.219 6.168 1 20.2 218 ALA A CA 1
ATOM 1768 C C . ALA A 1 218 ? -7.785 35.844 6.312 1 20.2 218 ALA A C 1
ATOM 1770 O O . ALA A 1 218 ? -7.918 35.344 7.426 1 20.2 218 ALA A O 1
ATOM 1771 N N . GLU A 1 219 ? -8.312 35.344 5.145 1 19.31 219 GLU A N 1
ATOM 1772 C CA . GLU A 1 219 ? -8.883 34.219 4.391 1 19.31 219 GLU A CA 1
ATOM 1773 C C . GLU A 1 219 ? -8.023 32.969 4.523 1 19.31 219 GLU A C 1
ATOM 1775 O O . GLU A 1 219 ? -6.797 33.031 4.484 1 19.31 219 GLU A O 1
ATOM 1780 N N . VAL A 1 220 ? -8.562 31.906 5.152 1 19.8 220 VAL A N 1
ATOM 1781 C CA . VAL A 1 220 ? -8.078 30.531 5.078 1 19.8 220 VAL A CA 1
ATOM 1782 C C . VAL A 1 220 ? -7.582 30.234 3.666 1 19.8 220 VAL A C 1
ATOM 1784 O O . VAL A 1 220 ? -8.367 30.219 2.717 1 19.8 220 VAL A O 1
ATOM 1787 N N . LEU A 1 221 ? -6.633 30.906 3.209 1 18.56 221 LEU A N 1
ATOM 1788 C CA . LEU A 1 221 ? -5.996 30.641 1.927 1 18.56 221 LEU A CA 1
ATOM 1789 C C . LEU A 1 221 ? -5.82 29.141 1.72 1 18.56 221 LEU A C 1
ATOM 1791 O O . LEU A 1 221 ? -5.113 28.469 2.486 1 18.56 221 LEU A O 1
ATOM 1795 N N . LEU A 1 222 ? -6.816 28.547 1.056 1 18.34 222 LEU A N 1
ATOM 1796 C CA . LEU A 1 222 ? -6.695 27.375 0.189 1 18.34 222 LEU A CA 1
ATOM 1797 C C . LEU A 1 222 ? -5.531 27.547 -0.783 1 18.34 222 LEU A C 1
ATOM 1799 O O . LEU A 1 222 ? -5.379 28.594 -1.407 1 18.34 222 LEU A O 1
ATOM 1803 N N . MET B 1 1 ? 9.625 34.156 -5.395 1 30.08 1 MET B N 1
ATOM 1804 C CA . MET B 1 1 ? 10.234 33 -4.758 1 30.08 1 MET B CA 1
ATOM 1805 C C . MET B 1 1 ? 9.195 32.156 -4.012 1 30.08 1 MET B C 1
ATOM 1807 O O . MET B 1 1 ? 9.281 30.938 -3.973 1 30.08 1 MET B O 1
ATOM 1811 N N . ALA B 1 2 ? 8.367 32.875 -3.334 1 43.91 2 ALA B N 1
ATOM 1812 C CA . ALA B 1 2 ? 7.25 32.312 -2.578 1 43.91 2 ALA B CA 1
ATOM 1813 C C . ALA B 1 2 ? 6.234 31.656 -3.508 1 43.91 2 ALA B C 1
ATOM 1815 O O . ALA B 1 2 ? 5.645 30.625 -3.162 1 43.91 2 ALA B O 1
ATOM 1816 N N . SER B 1 3 ? 6.074 32.25 -4.746 1 43.56 3 SER B N 1
ATOM 1817 C CA . SER B 1 3 ? 5.035 31.797 -5.68 1 43.56 3 SER B CA 1
ATOM 1818 C C . SER B 1 3 ? 5.367 30.453 -6.285 1 43.56 3 SER B C 1
ATOM 1820 O O . SER B 1 3 ? 4.496 29.578 -6.402 1 43.56 3 SER B O 1
ATOM 1822 N N . ALA B 1 4 ? 6.73 30.312 -6.66 1 42.44 4 ALA B N 1
ATOM 1823 C CA . ALA B 1 4 ? 7.164 29.062 -7.281 1 42.44 4 ALA B CA 1
ATOM 1824 C C . ALA B 1 4 ? 7.062 27.906 -6.301 1 42.44 4 ALA B C 1
ATOM 1826 O O . ALA B 1 4 ? 6.695 26.797 -6.684 1 42.44 4 ALA B O 1
ATOM 1827 N N . THR B 1 5 ? 7.387 28.125 -4.988 1 47.41 5 THR B N 1
ATOM 1828 C CA . THR B 1 5 ? 7.258 27.109 -3.938 1 47.41 5 THR B CA 1
ATOM 1829 C C . THR B 1 5 ? 5.797 26.734 -3.74 1 47.41 5 THR B C 1
ATOM 1831 O O . THR B 1 5 ? 5.488 25.562 -3.496 1 47.41 5 THR B O 1
ATOM 1834 N N . SER B 1 6 ? 4.992 27.781 -3.887 1 54.56 6 SER B N 1
ATOM 1835 C CA . SER B 1 6 ? 3.564 27.547 -3.697 1 54.56 6 SER B CA 1
ATOM 1836 C C . SER B 1 6 ? 2.996 26.656 -4.809 1 54.56 6 SER B C 1
ATOM 1838 O O . SER B 1 6 ? 2.16 25.797 -4.555 1 54.56 6 SER B O 1
ATOM 1840 N N . ASN B 1 7 ? 3.566 26.844 -6.039 1 60.16 7 ASN B N 1
ATOM 1841 C CA . ASN B 1 7 ? 3.08 26.047 -7.156 1 60.16 7 ASN B CA 1
ATOM 1842 C C . ASN B 1 7 ? 3.531 24.594 -7.039 1 60.16 7 ASN B C 1
ATOM 1844 O O . ASN B 1 7 ? 2.762 23.672 -7.332 1 60.16 7 ASN B O 1
ATOM 1848 N N . CYS B 1 8 ? 4.711 24.469 -6.488 1 69.38 8 CYS B N 1
ATOM 1849 C CA . CYS B 1 8 ? 5.227 23.125 -6.328 1 69.38 8 CYS B CA 1
ATOM 1850 C C . CYS B 1 8 ? 4.426 22.359 -5.277 1 69.38 8 CYS B C 1
ATOM 1852 O O . CYS B 1 8 ? 4.125 21.172 -5.461 1 69.38 8 CYS B O 1
ATOM 1854 N N . GLN B 1 9 ? 4.066 23.078 -4.305 1 78.56 9 GLN B N 1
ATOM 1855 C CA . GLN B 1 9 ? 3.299 22.438 -3.244 1 78.56 9 GLN B CA 1
ATOM 1856 C C . GLN B 1 9 ? 1.894 22.078 -3.719 1 78.56 9 GLN B C 1
ATOM 1858 O O . GLN B 1 9 ? 1.376 21 -3.396 1 78.56 9 GLN B O 1
ATOM 1863 N N . ALA B 1 10 ? 1.396 22.984 -4.547 1 87.19 10 ALA B N 1
ATOM 1864 C CA . ALA B 1 10 ? 0.064 22.734 -5.086 1 87.19 10 ALA B CA 1
ATOM 1865 C C . ALA B 1 10 ? 0.076 21.516 -6.012 1 87.19 10 ALA B C 1
ATOM 1867 O O . ALA B 1 10 ? -0.862 20.719 -6.008 1 87.19 10 ALA B O 1
ATOM 1868 N N . GLY B 1 11 ? 1.116 21.406 -6.77 1 93.88 11 GLY B N 1
ATOM 1869 C CA . GLY B 1 11 ? 1.256 20.266 -7.652 1 93.88 11 GLY B CA 1
ATOM 1870 C C . GLY B 1 11 ? 1.397 18.953 -6.906 1 93.88 11 GLY B C 1
ATOM 1871 O O . GLY B 1 11 ? 0.784 17.938 -7.281 1 93.88 11 GLY B O 1
ATOM 1872 N N . LEU B 1 12 ? 2.15 19.016 -5.836 1 95.25 12 LEU B N 1
ATOM 1873 C CA . LEU B 1 12 ? 2.35 17.812 -5.035 1 95.25 12 LEU B CA 1
ATOM 1874 C C . LEU B 1 12 ? 1.042 17.359 -4.391 1 95.25 12 LEU B C 1
ATOM 1876 O O . LEU B 1 12 ? 0.731 16.172 -4.367 1 95.25 12 LEU B O 1
ATOM 1880 N N . LEU B 1 13 ? 0.283 18.297 -3.887 1 95.94 13 LEU B N 1
ATOM 1881 C CA . LEU B 1 13 ? -0.99 17.953 -3.26 1 95.94 13 LEU B CA 1
ATOM 1882 C C . LEU B 1 13 ? -1.951 17.344 -4.273 1 95.94 13 LEU B C 1
ATOM 1884 O O . LEU B 1 13 ? -2.623 16.359 -3.982 1 95.94 13 LEU B O 1
ATOM 1888 N N . ARG B 1 14 ? -1.973 17.922 -5.457 1 97.06 14 ARG B N 1
ATOM 1889 C CA . ARG B 1 14 ? -2.814 17.375 -6.516 1 97.06 14 ARG B CA 1
ATOM 1890 C C . ARG B 1 14 ? -2.365 15.961 -6.902 1 97.06 14 ARG B C 1
ATOM 1892 O O . ARG B 1 14 ? -3.195 15.078 -7.129 1 97.06 14 ARG B O 1
ATOM 1899 N N . PHE B 1 15 ? -1.059 15.82 -6.93 1 98.31 15 PHE B N 1
ATOM 1900 C CA . PHE B 1 15 ? -0.501 14.508 -7.215 1 98.31 15 PHE B CA 1
ATOM 1901 C C . PHE B 1 15 ? -0.948 13.492 -6.168 1 98.31 15 PHE B C 1
ATOM 1903 O O . PHE B 1 15 ? -1.429 12.406 -6.508 1 98.31 15 PHE B O 1
ATOM 1910 N N . LEU B 1 16 ? -0.901 13.836 -4.965 1 98.38 16 LEU B N 1
ATOM 1911 C CA . LEU B 1 16 ? -1.22 12.914 -3.881 1 98.38 16 LEU B CA 1
ATOM 1912 C C . LEU B 1 16 ? -2.719 12.641 -3.822 1 98.38 16 LEU B C 1
ATOM 1914 O O . LEU B 1 16 ? -3.141 11.547 -3.455 1 98.38 16 LEU B O 1
ATOM 1918 N N . ARG B 1 17 ? -3.545 13.594 -4.234 1 97.88 17 ARG B N 1
ATOM 1919 C CA . ARG B 1 17 ? -4.984 13.367 -4.32 1 97.88 17 ARG B CA 1
ATOM 1920 C C . ARG B 1 17 ? -5.32 12.375 -5.43 1 97.88 17 ARG B C 1
ATOM 1922 O O . ARG B 1 17 ? -6.184 11.516 -5.258 1 97.88 17 ARG B O 1
ATOM 1929 N N . LEU B 1 18 ? -4.633 12.484 -6.551 1 98.25 18 LEU B N 1
ATOM 1930 C CA . LEU B 1 18 ? -4.832 11.516 -7.629 1 98.25 18 LEU B CA 1
ATOM 1931 C C . LEU B 1 18 ? -4.438 10.117 -7.18 1 98.25 18 LEU B C 1
ATOM 1933 O O . LEU B 1 18 ? -5.184 9.156 -7.391 1 98.25 18 LEU B O 1
ATOM 1937 N N . VAL B 1 19 ? -3.277 10.031 -6.5 1 98.56 19 VAL B N 1
ATOM 1938 C CA . VAL B 1 19 ? -2.807 8.742 -5.996 1 98.56 19 VAL B CA 1
ATOM 1939 C C . VAL B 1 19 ? -3.812 8.18 -5 1 98.56 19 VAL B C 1
ATOM 1941 O O . VAL B 1 19 ? -4.027 6.965 -4.941 1 98.56 19 VAL B O 1
ATOM 1944 N N . GLY B 1 20 ? -4.461 9.055 -4.238 1 98.62 20 GLY B N 1
ATOM 1945 C CA . GLY B 1 20 ? -5.465 8.648 -3.266 1 98.62 20 GLY B CA 1
ATOM 1946 C C . GLY B 1 20 ? -6.672 7.984 -3.9 1 98.62 20 GLY B C 1
ATOM 1947 O O . GLY B 1 20 ? -7.363 7.195 -3.25 1 98.62 20 GLY B O 1
ATOM 1948 N N . GLN B 1 21 ? -6.93 8.281 -5.191 1 98.69 21 GLN B N 1
ATOM 1949 C CA . GLN B 1 21 ? -8.047 7.668 -5.902 1 98.69 21 GLN B CA 1
ATOM 1950 C C . GLN B 1 21 ? -7.867 6.156 -6.012 1 98.69 21 GLN B C 1
ATOM 1952 O O . GLN B 1 21 ? -8.844 5.414 -6.129 1 98.69 21 GLN B O 1
ATOM 1957 N N . LEU B 1 22 ? -6.629 5.68 -5.934 1 98.88 22 LEU B N 1
ATOM 1958 C CA . LEU B 1 22 ? -6.344 4.258 -6.078 1 98.88 22 LEU B CA 1
ATOM 1959 C C . LEU B 1 22 ? -6.957 3.459 -4.934 1 98.88 22 LEU B C 1
ATOM 1961 O O . LEU B 1 22 ? -7.191 2.256 -5.062 1 98.88 22 LEU B O 1
ATOM 1965 N N . LYS B 1 23 ? -7.219 4.098 -3.785 1 98.81 23 LYS B N 1
ATOM 1966 C CA . LYS B 1 23 ? -7.859 3.455 -2.643 1 98.81 23 LYS B CA 1
ATOM 1967 C C . LYS B 1 23 ? -9.312 3.115 -2.947 1 98.81 23 LYS B C 1
ATOM 1969 O O . LYS B 1 23 ? -9.922 2.285 -2.266 1 98.81 23 LYS B O 1
ATOM 1974 N N . ARG B 1 24 ? -9.828 3.717 -3.986 1 98.31 24 ARG B N 1
ATOM 1975 C CA . ARG B 1 24 ? -11.258 3.613 -4.258 1 98.31 24 ARG B CA 1
ATOM 1976 C C . ARG B 1 24 ? -11.508 2.9 -5.582 1 98.31 24 ARG B C 1
ATOM 1978 O O . ARG B 1 24 ? -12.656 2.764 -6.008 1 98.31 24 ARG B O 1
ATOM 1985 N N . VAL B 1 25 ? -10.523 2.529 -6.246 1 98.62 25 VAL B N 1
ATOM 1986 C CA . VAL B 1 25 ? -10.648 1.765 -7.484 1 98.62 25 VAL B CA 1
ATOM 1987 C C . VAL B 1 25 ? -10.57 0.271 -7.18 1 98.62 25 VAL B C 1
ATOM 1989 O O . VAL B 1 25 ? -9.477 -0.261 -6.945 1 98.62 25 VAL B O 1
ATOM 1992 N N . PRO B 1 26 ? -11.734 -0.378 -7.133 1 98.56 26 PRO B N 1
ATOM 1993 C CA . PRO B 1 26 ? -11.68 -1.824 -6.906 1 98.56 26 PRO B CA 1
ATOM 1994 C C . PRO B 1 26 ? -11.031 -2.58 -8.062 1 98.56 26 PRO B C 1
ATOM 1996 O O . PRO B 1 26 ? -11.156 -2.164 -9.219 1 98.56 26 PRO B O 1
ATOM 1999 N N . ARG B 1 27 ? -10.297 -3.621 -7.824 1 98.62 27 ARG B N 1
ATOM 2000 C CA . ARG B 1 27 ? -9.789 -4.488 -8.883 1 98.62 27 ARG B CA 1
ATOM 2001 C C . ARG B 1 27 ? -10.93 -5.102 -9.68 1 98.62 27 ARG B C 1
ATOM 2003 O O . ARG B 1 27 ? -11.68 -5.934 -9.172 1 98.62 27 ARG B O 1
ATOM 2010 N N . THR B 1 28 ? -11.062 -4.75 -10.875 1 97.69 28 THR B N 1
ATOM 2011 C CA . THR B 1 28 ? -12.227 -5.008 -11.719 1 97.69 28 THR B CA 1
ATOM 2012 C C . THR B 1 28 ? -12.414 -6.504 -11.938 1 97.69 28 THR B C 1
ATOM 2014 O O . THR B 1 28 ? -13.547 -6.984 -12.016 1 97.69 28 THR B O 1
ATOM 2017 N N . GLY B 1 29 ? -11.328 -7.258 -12.07 1 96.19 29 GLY B N 1
ATOM 2018 C CA . GLY B 1 29 ? -11.445 -8.695 -12.227 1 96.19 29 GLY B CA 1
ATOM 2019 C C . GLY B 1 29 ? -12.258 -9.352 -11.117 1 96.19 29 GLY B C 1
ATOM 2020 O O . GLY B 1 29 ? -13.047 -10.258 -11.383 1 96.19 29 GLY B O 1
ATOM 2021 N N . TRP B 1 30 ? -12.086 -8.938 -9.875 1 98 30 TRP B N 1
ATOM 2022 C CA . TRP B 1 30 ? -12.82 -9.484 -8.734 1 98 30 TRP B CA 1
ATOM 2023 C C . TRP B 1 30 ? -14.273 -9.039 -8.766 1 98 30 TRP B C 1
ATOM 2025 O O . TRP B 1 30 ? -15.172 -9.812 -8.43 1 98 30 TRP B O 1
ATOM 2035 N N . VAL B 1 31 ? -14.445 -7.746 -9.148 1 97.94 31 VAL B N 1
ATOM 2036 C CA . VAL B 1 31 ? -15.797 -7.203 -9.242 1 97.94 31 VAL B CA 1
ATOM 2037 C C . VAL B 1 31 ? -16.625 -8.031 -10.219 1 97.94 31 VAL B C 1
ATOM 2039 O O . VAL B 1 31 ? -17.75 -8.422 -9.914 1 97.94 31 VAL B O 1
ATOM 2042 N N . TYR B 1 32 ? -16.062 -8.367 -11.352 1 96.88 32 TYR B N 1
ATOM 2043 C CA . TYR B 1 32 ? -16.766 -9.109 -12.391 1 96.88 32 TYR B CA 1
ATOM 2044 C C . TYR B 1 32 ? -17.094 -10.516 -11.922 1 96.88 32 TYR B C 1
ATOM 2046 O O . TYR B 1 32 ? -18 -11.156 -12.469 1 96.88 32 TYR B O 1
ATOM 2054 N N . ARG B 1 33 ? -16.406 -10.984 -10.938 1 96.81 33 ARG B N 1
ATOM 2055 C CA . ARG B 1 33 ? -16.656 -12.32 -10.422 1 96.81 33 ARG B CA 1
ATOM 2056 C C . ARG B 1 33 ? -17.5 -12.266 -9.141 1 96.81 33 ARG B C 1
ATOM 2058 O O . ARG B 1 33 ? -17.594 -13.258 -8.414 1 96.81 33 ARG B O 1
ATOM 2065 N N . ASN B 1 34 ? -18.031 -11.086 -8.836 1 97.06 34 ASN B N 1
ATOM 2066 C CA . ASN B 1 34 ? -18.938 -10.859 -7.727 1 97.06 34 ASN B CA 1
ATOM 2067 C C . ASN B 1 34 ? -18.281 -11.18 -6.383 1 97.06 34 ASN B C 1
ATOM 2069 O O . ASN B 1 34 ? -18.922 -11.734 -5.492 1 97.06 34 ASN B O 1
ATOM 2073 N N . VAL B 1 35 ? -16.984 -10.984 -6.285 1 97.25 35 VAL B N 1
ATOM 2074 C CA . VAL B 1 35 ? -16.312 -11.086 -4.992 1 97.25 35 VAL B CA 1
ATOM 2075 C C . VAL B 1 35 ? -16.859 -10.031 -4.043 1 97.25 35 VAL B C 1
ATOM 2077 O O . VAL B 1 35 ? -17.031 -8.867 -4.426 1 97.25 35 VAL B O 1
ATOM 2080 N N . GLU B 1 36 ? -17.188 -10.5 -2.834 1 95 36 GLU B N 1
ATOM 2081 C CA . GLU B 1 36 ? -17.656 -9.555 -1.827 1 95 36 GLU B CA 1
ATOM 2082 C C . GLU B 1 36 ? -16.516 -8.672 -1.331 1 95 36 GLU B C 1
ATOM 2084 O O . GLU B 1 36 ? -15.453 -9.18 -0.941 1 95 36 GLU B O 1
ATOM 2089 N N . LYS B 1 37 ? -16.609 -7.336 -1.397 1 95.88 37 LYS B N 1
ATOM 2090 C CA . LYS B 1 37 ? -15.641 -6.352 -0.917 1 95.88 37 LYS B CA 1
ATOM 2091 C C . LYS B 1 37 ? -14.273 -6.559 -1.565 1 95.88 37 LYS B C 1
ATOM 2093 O O . LYS B 1 37 ? -13.289 -6.832 -0.877 1 95.88 37 LYS B O 1
ATOM 2098 N N . PRO B 1 38 ? -14.18 -6.48 -2.828 1 98.5 38 PRO B N 1
ATOM 2099 C CA . PRO B 1 38 ? -12.906 -6.664 -3.523 1 98.5 38 PRO B CA 1
ATOM 2100 C C . PRO B 1 38 ? -11.844 -5.664 -3.076 1 98.5 38 PRO B C 1
ATOM 2102 O O . PRO B 1 38 ? -12.164 -4.531 -2.711 1 98.5 38 PRO B O 1
ATOM 2105 N N . GLU B 1 39 ? -10.602 -6.09 -3.125 1 98.88 39 GLU B N 1
ATOM 2106 C CA . GLU B 1 39 ? -9.484 -5.207 -2.801 1 98.88 39 GLU B CA 1
ATOM 2107 C C . GLU B 1 39 ? -9.414 -4.027 -3.766 1 98.88 39 GLU B C 1
ATOM 2109 O O . GLU B 1 39 ? -9.836 -4.133 -4.918 1 98.88 39 GLU B O 1
ATOM 2114 N N . SER B 1 40 ? -8.867 -2.912 -3.275 1 98.88 40 SER B N 1
ATOM 2115 C CA . SER B 1 40 ? -8.562 -1.774 -4.137 1 98.88 40 SER B CA 1
ATOM 2116 C C . SER B 1 40 ? -7.242 -1.983 -4.879 1 98.88 40 SER B C 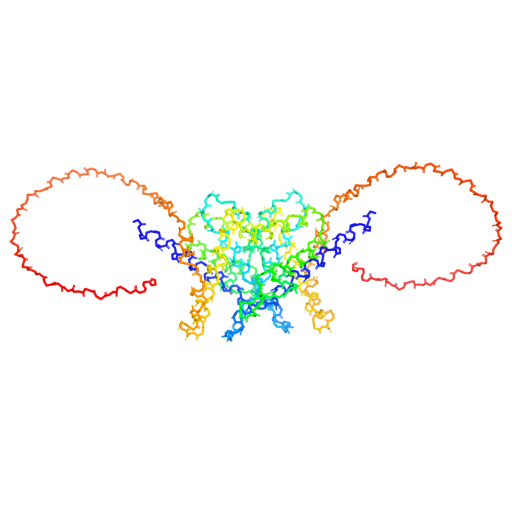1
ATOM 2118 O O . SER B 1 40 ? -6.477 -2.889 -4.547 1 98.88 40 SER B O 1
ATOM 2120 N N . VAL B 1 41 ? -7.012 -1.143 -5.863 1 98.88 41 VAL B N 1
ATOM 2121 C CA . VAL B 1 41 ? -5.746 -1.171 -6.59 1 98.88 41 VAL B CA 1
ATOM 2122 C C . VAL B 1 41 ? -4.594 -0.874 -5.629 1 98.88 41 VAL B C 1
ATOM 2124 O O . VAL B 1 41 ? -3.545 -1.521 -5.691 1 98.88 41 VAL B O 1
ATOM 2127 N N . SER B 1 42 ? -4.777 0.086 -4.703 1 98.88 42 SER B N 1
ATOM 2128 C CA . SER B 1 42 ? -3.699 0.406 -3.773 1 98.88 42 SER B CA 1
ATOM 2129 C C . SER B 1 42 ? -3.447 -0.744 -2.803 1 98.88 42 SER B C 1
ATOM 2131 O O . SER B 1 42 ? -2.303 -1 -2.422 1 98.88 42 SER B O 1
ATOM 2133 N N . ASP B 1 43 ? -4.508 -1.488 -2.363 1 98.94 43 ASP B N 1
ATOM 2134 C CA . ASP B 1 43 ? -4.348 -2.689 -1.551 1 98.94 43 ASP B CA 1
ATOM 2135 C C . ASP B 1 43 ? -3.418 -3.693 -2.23 1 98.94 43 ASP B C 1
ATOM 2137 O O . ASP B 1 43 ? -2.5 -4.223 -1.603 1 98.94 43 ASP B O 1
ATOM 2141 N N . HIS B 1 44 ? -3.707 -3.881 -3.482 1 98.88 44 HIS B N 1
ATOM 2142 C CA . HIS B 1 44 ? -2.918 -4.793 -4.301 1 98.88 44 HIS B CA 1
ATOM 2143 C C . HIS B 1 44 ? -1.461 -4.352 -4.371 1 98.88 44 HIS B C 1
ATOM 2145 O O . HIS B 1 44 ? -0.552 -5.156 -4.152 1 98.88 44 HIS B O 1
ATOM 2151 N N . MET B 1 45 ? -1.221 -3.084 -4.617 1 98.94 45 MET B N 1
ATOM 2152 C CA . MET B 1 45 ? 0.131 -2.561 -4.793 1 98.94 45 MET B CA 1
ATOM 2153 C C . MET B 1 45 ? 0.889 -2.559 -3.469 1 98.94 45 MET B C 1
ATOM 2155 O O . MET B 1 45 ? 2.105 -2.756 -3.445 1 98.94 45 MET B O 1
ATOM 2159 N N . TYR B 1 46 ? 0.176 -2.387 -2.377 1 98.94 46 TYR B N 1
ATOM 2160 C CA . TYR B 1 46 ? 0.823 -2.457 -1.071 1 98.94 46 TYR B CA 1
ATOM 2161 C C . TYR B 1 46 ? 1.431 -3.834 -0.836 1 98.94 46 TYR B C 1
ATOM 2163 O O . TYR B 1 46 ? 2.615 -3.949 -0.509 1 98.94 46 TYR B O 1
ATOM 2171 N N . ARG B 1 47 ? 0.636 -4.844 -0.988 1 98.94 47 ARG B N 1
ATOM 2172 C CA . ARG B 1 47 ? 1.154 -6.18 -0.714 1 98.94 47 ARG B CA 1
ATOM 2173 C C . ARG B 1 47 ? 2.262 -6.547 -1.694 1 98.94 47 ARG B C 1
ATOM 2175 O O . ARG B 1 47 ? 3.221 -7.23 -1.328 1 98.94 47 ARG B O 1
ATOM 2182 N N . MET B 1 48 ? 2.199 -6.078 -2.938 1 98.75 48 MET B N 1
ATOM 2183 C CA . MET B 1 48 ? 3.277 -6.309 -3.896 1 98.75 48 MET B CA 1
ATOM 2184 C C . MET B 1 48 ? 4.582 -5.684 -3.41 1 98.75 48 MET B C 1
ATOM 2186 O O . MET B 1 48 ? 5.652 -6.277 -3.557 1 98.75 48 MET B O 1
ATOM 2190 N N . ALA B 1 49 ? 4.449 -4.508 -2.879 1 98.94 49 ALA B N 1
ATOM 2191 C CA . ALA B 1 49 ? 5.645 -3.842 -2.369 1 98.94 49 ALA B CA 1
ATOM 2192 C C . ALA B 1 49 ? 6.258 -4.625 -1.213 1 98.94 49 ALA B C 1
ATOM 2194 O O . ALA B 1 49 ? 7.48 -4.758 -1.128 1 98.94 49 ALA B O 1
ATOM 2195 N N . VAL B 1 50 ? 5.449 -5.184 -0.356 1 98.88 50 VAL B N 1
ATOM 2196 C CA . VAL B 1 50 ? 5.941 -5.992 0.753 1 98.88 50 VAL B CA 1
ATOM 2197 C C . VAL B 1 50 ? 6.57 -7.277 0.216 1 98.88 50 VAL B C 1
ATOM 2199 O O . VAL B 1 50 ? 7.617 -7.711 0.698 1 98.88 50 VAL B O 1
ATOM 2202 N N . MET B 1 51 ? 5.988 -7.883 -0.811 1 98.38 51 MET B N 1
ATOM 2203 C CA . MET B 1 51 ? 6.566 -9.07 -1.438 1 98.38 51 MET B CA 1
ATOM 2204 C C . MET B 1 51 ? 7.961 -8.773 -1.979 1 98.38 51 MET B C 1
ATOM 2206 O O . MET B 1 51 ? 8.875 -9.578 -1.822 1 98.38 51 MET B O 1
ATOM 2210 N N . ALA B 1 52 ? 8.07 -7.621 -2.592 1 98.44 52 ALA B N 1
ATOM 2211 C CA . ALA B 1 52 ? 9.383 -7.219 -3.092 1 98.44 52 ALA B CA 1
ATOM 2212 C C . ALA B 1 52 ? 10.383 -7.047 -1.947 1 98.44 52 ALA B C 1
ATOM 2214 O O . ALA B 1 52 ? 11.547 -7.438 -2.064 1 98.44 52 ALA B O 1
ATOM 2215 N N . MET B 1 53 ? 9.906 -6.539 -0.872 1 97.88 53 MET B N 1
ATOM 2216 C CA . MET B 1 53 ? 10.758 -6.234 0.278 1 97.88 53 MET B CA 1
ATOM 2217 C C . MET B 1 53 ? 11.297 -7.516 0.912 1 97.88 53 MET B C 1
ATOM 2219 O O . MET B 1 53 ? 12.383 -7.516 1.487 1 97.88 53 MET B O 1
ATOM 2223 N N . VAL B 1 54 ? 10.609 -8.617 0.738 1 96.88 54 VAL B N 1
ATOM 2224 C CA . VAL B 1 54 ? 11.023 -9.828 1.444 1 96.88 54 VAL B CA 1
ATOM 2225 C C . VAL B 1 54 ? 11.602 -10.836 0.453 1 96.88 54 VAL B C 1
ATOM 2227 O O . VAL B 1 54 ? 11.734 -12.023 0.766 1 96.88 54 VAL B O 1
ATOM 2230 N N . THR B 1 55 ? 11.891 -10.352 -0.725 1 92.75 55 THR B N 1
ATOM 2231 C CA . THR B 1 55 ? 12.578 -11.227 -1.671 1 92.75 55 THR B CA 1
ATOM 2232 C C . THR B 1 55 ? 14.023 -11.461 -1.241 1 92.75 55 THR B C 1
ATOM 2234 O O . THR B 1 55 ? 14.672 -10.547 -0.725 1 92.75 55 THR B O 1
ATOM 2237 N N . ARG B 1 56 ? 14.57 -12.609 -1.487 1 89.19 56 ARG B N 1
ATOM 2238 C CA . ARG B 1 56 ? 15.945 -12.922 -1.094 1 89.19 56 ARG B CA 1
ATOM 2239 C C . ARG B 1 56 ? 16.844 -13.086 -2.314 1 89.19 56 ARG B C 1
ATOM 2241 O O . ARG B 1 56 ? 17.953 -13.602 -2.211 1 89.19 56 ARG B O 1
ATOM 2248 N N . ASP B 1 57 ? 16.422 -12.695 -3.426 1 90.19 57 ASP B N 1
ATOM 2249 C CA . ASP B 1 57 ? 17.25 -12.742 -4.629 1 90.19 57 ASP B CA 1
ATOM 2250 C C . ASP B 1 57 ? 18.281 -11.617 -4.629 1 90.19 57 ASP B C 1
ATOM 2252 O O . ASP B 1 57 ? 17.953 -10.469 -4.93 1 90.19 57 ASP B O 1
ATOM 2256 N N . ASP B 1 58 ? 19.484 -11.906 -4.383 1 90.12 58 ASP B N 1
ATOM 2257 C CA . ASP B 1 58 ? 20.547 -10.914 -4.191 1 90.12 58 ASP B CA 1
ATOM 2258 C C . ASP B 1 58 ? 20.984 -10.328 -5.527 1 90.12 58 ASP B C 1
ATOM 2260 O O . ASP B 1 58 ? 21.719 -9.344 -5.562 1 90.12 58 ASP B O 1
ATOM 2264 N N . ARG B 1 59 ? 20.516 -10.875 -6.645 1 94.19 59 ARG B N 1
ATOM 2265 C CA . ARG B 1 59 ? 20.859 -10.336 -7.957 1 94.19 59 ARG B CA 1
ATOM 2266 C C . ARG B 1 59 ? 20.031 -9.094 -8.273 1 94.19 59 ARG B C 1
ATOM 2268 O O . ARG B 1 59 ? 20.391 -8.312 -9.156 1 94.19 59 ARG B O 1
ATOM 2275 N N . LEU B 1 60 ? 18.953 -8.93 -7.551 1 97.12 60 LEU B N 1
ATOM 2276 C CA . LEU B 1 60 ? 18.016 -7.852 -7.824 1 97.12 60 LEU B CA 1
ATOM 2277 C C . LEU B 1 60 ? 18.234 -6.684 -6.871 1 97.12 60 LEU B C 1
ATOM 2279 O O . LEU B 1 60 ? 18.562 -6.887 -5.699 1 97.12 60 LEU B O 1
ATOM 2283 N N . ASN B 1 61 ? 18.109 -5.453 -7.43 1 97.88 61 ASN B N 1
ATOM 2284 C CA . ASN B 1 61 ? 17.969 -4.281 -6.574 1 97.88 61 ASN B CA 1
ATOM 2285 C C . ASN B 1 61 ? 16.609 -4.242 -5.895 1 97.88 61 ASN B C 1
ATOM 2287 O O . ASN B 1 61 ? 15.617 -3.822 -6.5 1 97.88 61 ASN B O 1
ATOM 2291 N N . LYS B 1 62 ? 16.594 -4.605 -4.641 1 97.25 62 LYS B N 1
ATOM 2292 C CA . LYS B 1 62 ? 15.359 -4.762 -3.879 1 97.25 62 LYS B CA 1
ATOM 2293 C C . LYS B 1 62 ? 14.594 -3.443 -3.801 1 97.25 62 LYS B C 1
ATOM 2295 O O . LYS B 1 62 ? 13.375 -3.42 -3.947 1 97.25 62 LYS B O 1
ATOM 2300 N N . ASP B 1 63 ? 15.367 -2.402 -3.584 1 98.06 63 ASP B N 1
ATOM 2301 C CA . ASP B 1 63 ? 14.719 -1.1 -3.475 1 98.06 63 ASP B CA 1
ATOM 2302 C C . ASP B 1 63 ? 14.062 -0.698 -4.797 1 98.06 63 ASP B C 1
ATOM 2304 O O . ASP B 1 63 ? 12.992 -0.087 -4.805 1 98.06 63 ASP B O 1
ATOM 2308 N N . ARG B 1 64 ? 14.664 -0.99 -5.84 1 98.31 64 ARG B N 1
ATOM 2309 C CA . ARG B 1 64 ? 14.062 -0.702 -7.141 1 98.31 64 ARG B CA 1
ATOM 2310 C C . ARG B 1 64 ? 12.805 -1.539 -7.355 1 98.31 64 ARG B C 1
ATOM 2312 O O . ARG B 1 64 ? 11.805 -1.041 -7.875 1 98.31 64 ARG B O 1
ATOM 2319 N N . CYS B 1 65 ? 12.812 -2.816 -6.945 1 98.75 65 CYS B N 1
ATOM 2320 C CA . CYS B 1 65 ? 11.633 -3.67 -7.047 1 98.75 65 CYS B CA 1
ATOM 2321 C C . CYS B 1 65 ? 10.469 -3.094 -6.246 1 98.75 65 CYS B C 1
ATOM 2323 O O . CYS B 1 65 ? 9.328 -3.107 -6.707 1 98.75 65 CYS B O 1
ATOM 2325 N N . ILE B 1 66 ? 10.766 -2.568 -5.031 1 98.88 66 ILE B N 1
ATOM 2326 C CA . ILE B 1 66 ? 9.742 -1.954 -4.195 1 98.88 66 ILE B CA 1
ATOM 2327 C C . ILE B 1 66 ? 9.141 -0.751 -4.914 1 98.88 66 ILE B C 1
ATOM 2329 O O . ILE B 1 66 ? 7.918 -0.615 -4.988 1 98.88 66 ILE B O 1
ATOM 2333 N N . ARG B 1 67 ? 9.977 0.066 -5.523 1 98.88 67 ARG B N 1
ATOM 2334 C CA . ARG B 1 67 ? 9.508 1.266 -6.211 1 98.88 67 ARG B CA 1
ATOM 2335 C C . ARG B 1 67 ? 8.695 0.906 -7.449 1 98.88 67 ARG B C 1
ATOM 2337 O O . ARG B 1 67 ? 7.668 1.526 -7.727 1 98.88 67 ARG B O 1
ATOM 2344 N N . LEU B 1 68 ? 9.141 -0.09 -8.164 1 98.94 68 LEU B N 1
ATOM 2345 C CA . LEU B 1 68 ? 8.383 -0.575 -9.32 1 98.94 68 LEU B CA 1
ATOM 2346 C C . LEU B 1 68 ? 6.996 -1.047 -8.898 1 98.94 68 LEU B C 1
ATOM 2348 O O . LEU B 1 68 ? 6.004 -0.733 -9.562 1 98.94 68 LEU B O 1
ATOM 2352 N N . ALA B 1 69 ? 6.938 -1.772 -7.77 1 98.94 69 ALA B N 1
ATOM 2353 C CA . ALA B 1 69 ? 5.664 -2.279 -7.258 1 98.94 69 ALA B CA 1
ATOM 2354 C C . ALA B 1 69 ? 4.727 -1.135 -6.891 1 98.94 69 ALA B C 1
ATOM 2356 O O . ALA B 1 69 ? 3.512 -1.23 -7.094 1 98.94 69 ALA B O 1
ATOM 2357 N N . LEU B 1 70 ? 5.246 -0.033 -6.438 1 98.94 70 LEU B N 1
ATOM 2358 C CA . LEU B 1 70 ? 4.449 1.093 -5.965 1 98.94 70 LEU B CA 1
ATOM 2359 C C . LEU B 1 70 ? 3.91 1.907 -7.137 1 98.94 70 LEU B C 1
ATOM 2361 O O . LEU B 1 70 ? 2.912 2.617 -6.996 1 98.94 70 LEU B O 1
ATOM 2365 N N . VAL B 1 71 ? 4.492 1.758 -8.336 1 98.88 71 VAL B N 1
ATOM 2366 C CA . VAL B 1 71 ? 4.18 2.721 -9.391 1 98.88 71 VAL B CA 1
ATOM 2367 C C . VAL B 1 71 ? 3.451 2.02 -10.531 1 98.88 71 VAL B C 1
ATOM 2369 O O . VAL B 1 71 ? 2.756 2.664 -11.32 1 98.88 71 VAL B O 1
ATOM 2372 N N . HIS B 1 72 ? 3.535 0.726 -10.641 1 98.75 72 HIS B N 1
ATOM 2373 C CA . HIS B 1 72 ? 3.236 0.027 -11.883 1 98.75 72 HIS B CA 1
ATOM 2374 C C . HIS B 1 72 ? 1.787 0.247 -12.305 1 98.75 72 HIS B C 1
ATOM 2376 O O . HIS B 1 72 ? 1.494 0.365 -13.492 1 98.75 72 HIS B O 1
ATOM 2382 N N . ASP B 1 73 ? 0.891 0.35 -11.359 1 98.75 73 ASP B N 1
ATOM 2383 C CA . ASP B 1 73 ? -0.521 0.521 -11.688 1 98.75 73 ASP B CA 1
ATOM 2384 C C . ASP B 1 73 ? -0.988 1.942 -11.383 1 98.75 73 ASP B C 1
ATOM 2386 O O . ASP B 1 73 ? -2.189 2.201 -11.289 1 98.75 73 ASP B O 1
ATOM 2390 N N . MET B 1 74 ? -0.112 2.9 -11.227 1 98.81 74 MET B N 1
ATOM 2391 C CA . MET B 1 74 ? -0.438 4.25 -10.773 1 98.81 74 MET B CA 1
ATOM 2392 C C . MET B 1 74 ? -1.361 4.949 -11.766 1 98.81 74 MET B C 1
ATOM 2394 O O . MET B 1 74 ? -2.217 5.742 -11.375 1 98.81 74 MET B O 1
ATOM 2398 N N . ALA B 1 75 ? -1.265 4.66 -13.031 1 98.75 75 ALA B N 1
ATOM 2399 C CA . ALA B 1 75 ? -2.09 5.277 -14.062 1 98.75 75 ALA B CA 1
ATOM 2400 C C . ALA B 1 75 ? -3.57 4.996 -13.828 1 98.75 75 ALA B C 1
ATOM 2402 O O . ALA B 1 75 ? -4.438 5.715 -14.336 1 98.75 75 ALA B O 1
ATOM 2403 N N . GLU B 1 76 ? -3.855 3.965 -13.062 1 98.62 76 GLU B N 1
ATOM 2404 C CA . GLU B 1 76 ? -5.234 3.521 -12.875 1 98.62 76 GLU B CA 1
ATOM 2405 C C . GLU B 1 76 ? -6.008 4.492 -11.984 1 98.62 76 GLU B C 1
ATOM 2407 O O . GLU B 1 76 ? -7.238 4.426 -11.906 1 98.62 76 GLU B O 1
ATOM 2412 N N . CYS B 1 77 ? -5.301 5.41 -11.375 1 98.44 77 CYS B N 1
ATOM 2413 C CA . CYS B 1 77 ? -6.027 6.438 -10.633 1 98.44 77 CYS B CA 1
ATOM 2414 C C . CYS B 1 77 ? -6.797 7.352 -11.586 1 98.44 77 CYS B C 1
ATOM 2416 O O . CYS B 1 77 ? -7.742 8.023 -11.172 1 98.44 77 CYS B O 1
ATOM 2418 N N . ILE B 1 78 ? -6.426 7.387 -12.844 1 98.19 78 ILE B N 1
ATOM 2419 C CA . ILE B 1 78 ? -7.109 8.195 -13.844 1 98.19 78 ILE B CA 1
ATOM 2420 C C . ILE B 1 78 ? -7.891 7.289 -14.797 1 98.19 78 ILE B C 1
ATOM 2422 O O . ILE B 1 78 ? -9.094 7.477 -14.992 1 98.19 78 ILE B O 1
ATOM 2426 N N . VAL B 1 79 ? -7.285 6.188 -15.266 1 97.94 79 VAL B N 1
ATOM 2427 C CA . VAL B 1 79 ? -7.875 5.41 -16.359 1 97.94 79 VAL B CA 1
ATOM 2428 C C . VAL B 1 79 ? -8.789 4.332 -15.773 1 97.94 79 VAL B C 1
ATOM 2430 O O . VAL B 1 79 ? -9.578 3.725 -16.5 1 97.94 79 VAL B O 1
ATOM 2433 N N . GLY B 1 80 ? -8.727 4.078 -14.469 1 97.25 80 GLY B N 1
ATOM 2434 C CA . GLY B 1 80 ? -9.422 2.949 -13.883 1 97.25 80 GLY B CA 1
ATOM 2435 C C . GLY B 1 80 ? -8.703 1.629 -14.094 1 97.25 80 GLY B C 1
ATOM 2436 O O . GLY B 1 80 ? -7.711 1.565 -14.812 1 97.25 80 GLY B O 1
ATOM 2437 N N . ASP B 1 81 ? -9.141 0.649 -13.383 1 97.31 81 ASP B N 1
ATOM 2438 C CA . ASP B 1 81 ? -8.57 -0.688 -13.531 1 97.31 81 ASP B CA 1
ATOM 2439 C C . ASP B 1 81 ? -9.227 -1.439 -14.688 1 97.31 81 ASP B C 1
ATOM 2441 O O . ASP B 1 81 ? -10.375 -1.874 -14.578 1 97.31 81 ASP B O 1
ATOM 2445 N N . ILE B 1 82 ? -8.547 -1.593 -15.688 1 93.56 82 ILE B N 1
ATOM 2446 C CA . ILE B 1 82 ? -9.07 -2.266 -16.875 1 93.56 82 ILE B CA 1
ATOM 2447 C C . ILE B 1 82 ? -8.766 -3.76 -16.797 1 93.56 82 ILE B C 1
ATOM 2449 O O . ILE B 1 82 ? -7.602 -4.16 -16.703 1 93.56 82 ILE B O 1
ATOM 2453 N N . ALA B 1 83 ? -9.766 -4.523 -16.844 1 91.5 83 ALA B N 1
ATOM 2454 C CA . ALA B 1 83 ? -9.633 -5.977 -16.812 1 91.5 83 ALA B CA 1
ATOM 2455 C C . ALA B 1 83 ? -9.641 -6.574 -18.203 1 91.5 83 ALA B C 1
ATOM 2457 O O . ALA B 1 83 ? -10.117 -5.941 -19.156 1 91.5 83 ALA B O 1
ATOM 2458 N N . PRO B 1 84 ? -9.102 -7.766 -18.344 1 87.38 84 PRO B N 1
ATOM 2459 C CA . PRO B 1 84 ? -9.109 -8.43 -19.641 1 87.38 84 PRO B CA 1
ATOM 2460 C C . PRO B 1 84 ? -10.508 -8.531 -20.25 1 87.38 84 PRO B C 1
ATOM 2462 O O . PRO B 1 84 ? -10.672 -8.391 -21.453 1 87.38 84 PRO B O 1
ATOM 2465 N N . ALA B 1 85 ? -11.531 -8.719 -19.5 1 87.19 85 ALA B N 1
ATOM 2466 C CA . ALA B 1 85 ? -12.914 -8.883 -19.938 1 87.19 85 ALA B CA 1
ATOM 2467 C C . ALA B 1 85 ? -13.438 -7.602 -20.594 1 87.19 85 ALA B C 1
ATOM 2469 O O . ALA B 1 85 ? -14.453 -7.617 -21.281 1 87.19 85 ALA B O 1
ATOM 2470 N N . ASP B 1 86 ? -12.797 -6.461 -20.344 1 90.25 86 ASP B N 1
ATOM 2471 C CA . ASP B 1 86 ? -13.203 -5.191 -20.953 1 90.25 86 ASP B CA 1
ATOM 2472 C C . ASP B 1 86 ? -12.859 -5.148 -22.438 1 90.25 86 ASP B C 1
ATOM 2474 O O . ASP B 1 86 ? -13.328 -4.27 -23.156 1 90.25 86 ASP B O 1
ATOM 2478 N N . ASN B 1 87 ? -12.094 -6.039 -22.922 1 90.19 87 ASN B N 1
ATOM 2479 C CA . ASN B 1 87 ? -11.766 -6.223 -24.344 1 90.19 87 ASN B CA 1
ATOM 2480 C C . ASN B 1 87 ? -11.164 -4.953 -24.938 1 90.19 87 ASN B C 1
ATOM 2482 O O . ASN B 1 87 ? -11.516 -4.566 -26.062 1 90.19 87 ASN B O 1
ATOM 2486 N N . ILE B 1 88 ? -10.445 -4.258 -24.188 1 91.31 88 ILE B N 1
ATOM 2487 C CA . ILE B 1 88 ? -9.656 -3.141 -24.703 1 91.31 88 ILE B CA 1
ATOM 2488 C C . ILE B 1 88 ? -8.328 -3.656 -25.25 1 91.31 88 ILE B C 1
ATOM 2490 O O . ILE B 1 88 ? -7.586 -4.348 -24.547 1 91.31 88 ILE B O 1
ATOM 2494 N N . PRO B 1 89 ? -8.07 -3.33 -26.516 1 94.12 89 PRO B N 1
ATOM 2495 C CA . PRO B 1 89 ? -6.793 -3.777 -27.078 1 94.12 89 PRO B CA 1
ATOM 2496 C C . PRO B 1 89 ? -5.594 -3.309 -26.25 1 94.12 89 PRO B C 1
ATOM 2498 O O . PRO B 1 89 ? -5.621 -2.221 -25.672 1 94.12 89 PRO B O 1
ATOM 2501 N N . LYS B 1 90 ? -4.539 -4.035 -26.25 1 91.38 90 LYS B N 1
ATOM 2502 C CA . LYS B 1 90 ? -3.334 -3.771 -25.469 1 91.38 90 LYS B CA 1
ATOM 2503 C C . LYS B 1 90 ? -2.738 -2.41 -25.812 1 91.38 90 LYS B C 1
ATOM 2505 O O . LYS B 1 90 ? -2.291 -1.678 -24.938 1 91.38 90 LYS B O 1
ATOM 2510 N N . GLU B 1 91 ? -2.723 -2.072 -27.109 1 93.69 91 GLU B N 1
ATOM 2511 C CA . GLU B 1 91 ? -2.16 -0.803 -27.562 1 93.69 91 GLU B CA 1
ATOM 2512 C C . GLU B 1 91 ? -2.965 0.378 -27.031 1 93.69 91 GLU B C 1
ATOM 2514 O O . GLU B 1 91 ? -2.395 1.399 -26.641 1 93.69 91 GLU B O 1
ATOM 2519 N N . GLU B 1 92 ? -4.27 0.237 -27.031 1 94.94 92 GLU B N 1
ATOM 2520 C CA . GLU B 1 92 ? -5.133 1.296 -26.516 1 94.94 92 GLU B CA 1
ATOM 2521 C C . GLU B 1 92 ? -4.984 1.443 -25.016 1 94.94 92 GLU B C 1
ATOM 2523 O O . GLU B 1 92 ? -4.957 2.561 -24.484 1 94.94 92 GLU B O 1
ATOM 2528 N N . LYS B 1 93 ? -4.91 0.283 -24.328 1 93.5 93 LYS B N 1
ATOM 2529 C CA . LYS B 1 93 ? -4.645 0.333 -22.891 1 93.5 93 LYS B CA 1
ATOM 2530 C C . LYS B 1 93 ? -3.34 1.067 -22.594 1 93.5 93 LYS B C 1
ATOM 2532 O O . LYS B 1 93 ? -3.287 1.921 -21.719 1 93.5 93 LYS B O 1
ATOM 2537 N N . HIS B 1 94 ? -2.324 0.732 -23.328 1 95.31 94 HIS B N 1
ATOM 2538 C CA . HIS B 1 94 ? -1.023 1.369 -23.156 1 95.31 94 HIS B CA 1
ATOM 2539 C C . HIS B 1 94 ? -1.107 2.871 -23.406 1 95.31 94 HIS B C 1
ATOM 2541 O O . HIS B 1 94 ? -0.543 3.664 -22.641 1 95.31 94 HIS B O 1
ATOM 2547 N N . ARG B 1 95 ? -1.758 3.264 -24.438 1 97.38 95 ARG B N 1
ATOM 2548 C CA . ARG B 1 95 ? -1.899 4.676 -24.781 1 97.38 95 ARG B CA 1
ATOM 2549 C C . ARG B 1 95 ? -2.592 5.441 -23.656 1 97.38 95 ARG B C 1
ATOM 2551 O O . ARG B 1 95 ? -2.127 6.512 -23.25 1 97.38 95 ARG B O 1
ATOM 2558 N N . ARG B 1 96 ? -3.682 4.953 -23.156 1 97.62 96 ARG B N 1
ATOM 2559 C CA . ARG B 1 96 ? -4.43 5.598 -22.078 1 97.62 96 ARG B CA 1
ATOM 2560 C C . ARG B 1 96 ? -3.584 5.715 -20.812 1 97.62 96 ARG B C 1
ATOM 2562 O O . ARG B 1 96 ? -3.576 6.758 -20.156 1 97.62 96 ARG B O 1
ATOM 2569 N N . GLU B 1 97 ? -2.869 4.629 -20.469 1 98.12 97 GLU B N 1
ATOM 2570 C CA . GLU B 1 97 ? -2.029 4.637 -19.281 1 98.12 97 GLU B CA 1
ATOM 2571 C C . GLU B 1 97 ? -0.854 5.598 -19.438 1 98.12 97 GLU B C 1
ATOM 2573 O O . GLU B 1 97 ? -0.464 6.273 -18.484 1 98.12 97 GLU B O 1
ATOM 2578 N N . GLU B 1 98 ? -0.33 5.637 -20.656 1 98.19 98 GLU B N 1
ATOM 2579 C CA . GLU B 1 98 ? 0.768 6.566 -20.922 1 98.19 98 GLU B CA 1
ATOM 2580 C C . GLU B 1 98 ? 0.314 8.016 -20.75 1 98.19 98 GLU B C 1
ATOM 2582 O O . GLU B 1 98 ? 0.996 8.812 -20.109 1 98.19 98 GLU B O 1
ATOM 2587 N N . GLU B 1 99 ? -0.783 8.344 -21.312 1 98.44 99 GLU B N 1
ATOM 2588 C CA . GLU B 1 99 ? -1.325 9.695 -21.188 1 98.44 99 GLU B CA 1
ATOM 2589 C C . GLU B 1 99 ? -1.618 10.031 -19.734 1 98.44 99 GLU B C 1
ATOM 2591 O O . GLU B 1 99 ? -1.327 11.141 -19.281 1 98.44 99 GLU B O 1
ATOM 2596 N N . ALA B 1 100 ? -2.148 9.086 -19.031 1 98.62 100 ALA B N 1
ATOM 2597 C CA . ALA B 1 100 ? -2.434 9.281 -17.609 1 98.62 100 ALA B CA 1
ATOM 2598 C C . ALA B 1 100 ? -1.152 9.531 -16.828 1 98.62 100 ALA B C 1
ATOM 2600 O O . ALA B 1 100 ? -1.094 10.445 -16 1 98.62 100 ALA B O 1
ATOM 2601 N N . MET B 1 101 ? -0.087 8.727 -17.125 1 98.56 101 MET B N 1
ATOM 2602 C CA . MET B 1 101 ? 1.171 8.883 -16.406 1 98.56 101 MET B CA 1
ATOM 2603 C C . MET B 1 101 ? 1.806 10.242 -16.703 1 98.56 101 MET B C 1
ATOM 2605 O O . MET B 1 101 ? 2.393 10.859 -15.812 1 98.56 101 MET B O 1
ATOM 2609 N N . LYS B 1 102 ? 1.64 10.734 -17.922 1 98.38 102 LYS B N 1
ATOM 2610 C CA . LYS B 1 102 ? 2.133 12.062 -18.266 1 98.38 102 LYS B CA 1
ATOM 2611 C C . LYS B 1 102 ? 1.398 13.141 -17.469 1 98.38 102 LYS B C 1
ATOM 2613 O O . LYS B 1 102 ? 2.023 14.047 -16.922 1 98.38 102 LYS B O 1
ATOM 2618 N N . GLU B 1 103 ? 0.132 12.984 -17.375 1 98.12 103 GLU B N 1
ATOM 2619 C CA . GLU B 1 103 ? -0.675 13.938 -16.641 1 98.12 103 GLU B CA 1
ATOM 2620 C C . GLU B 1 103 ? -0.316 13.93 -15.148 1 98.12 103 GLU B C 1
ATOM 2622 O O . GLU B 1 103 ? -0.113 14.984 -14.547 1 98.12 103 GLU B O 1
ATOM 2627 N N . ILE B 1 104 ? -0.184 12.766 -14.586 1 98 104 ILE B N 1
ATOM 2628 C CA . ILE B 1 104 ? 0.08 12.594 -13.164 1 98 104 ILE B CA 1
ATOM 2629 C C . ILE B 1 104 ? 1.465 13.148 -12.828 1 98 104 ILE B C 1
ATOM 2631 O O . ILE B 1 104 ? 1.623 13.898 -11.867 1 98 104 ILE B O 1
ATOM 2635 N N . THR B 1 105 ? 2.457 12.797 -13.602 1 98.06 105 THR B N 1
ATOM 2636 C CA . THR B 1 105 ? 3.838 13.117 -13.25 1 98.06 105 THR B CA 1
ATOM 2637 C C . THR B 1 105 ? 4.145 14.586 -13.531 1 98.06 105 THR B C 1
ATOM 2639 O O . THR B 1 105 ? 5.059 15.156 -12.93 1 98.06 105 THR B O 1
ATOM 2642 N N . GLN B 1 106 ? 3.387 15.258 -14.398 1 97.38 106 GLN B N 1
ATOM 2643 C CA . GLN B 1 106 ? 3.594 16.672 -14.703 1 97.38 106 GLN B CA 1
ATOM 2644 C C . GLN B 1 106 ? 3.309 17.547 -13.484 1 97.38 106 GLN B C 1
ATOM 2646 O O . GLN B 1 106 ? 3.689 18.719 -13.445 1 97.38 106 GLN B O 1
ATOM 2651 N N . LEU B 1 107 ? 2.633 17.016 -12.562 1 97.19 107 LEU B N 1
ATOM 2652 C CA . LEU B 1 107 ? 2.299 17.734 -11.344 1 97.19 107 LEU B CA 1
ATOM 2653 C C . LEU B 1 107 ? 3.508 17.828 -10.414 1 97.19 107 LEU B C 1
ATOM 2655 O O . LEU B 1 107 ? 3.498 18.594 -9.453 1 97.19 107 LEU B O 1
ATOM 2659 N N . LEU B 1 108 ? 4.559 17.047 -10.719 1 96.56 108 LEU B N 1
ATOM 2660 C CA . LEU B 1 108 ? 5.738 16.953 -9.859 1 96.56 108 LEU B CA 1
ATOM 2661 C C . LEU B 1 108 ? 6.91 17.719 -10.469 1 96.56 108 LEU B C 1
ATOM 2663 O O . LEU B 1 108 ? 6.934 17.969 -11.672 1 96.56 108 LEU B O 1
ATOM 2667 N N . PRO B 1 109 ? 7.91 18.109 -9.594 1 95.25 109 PRO B N 1
ATOM 2668 C CA . PRO B 1 109 ? 9.156 18.656 -10.141 1 95.25 109 PRO B CA 1
ATOM 2669 C C . PRO B 1 109 ? 9.836 17.703 -11.117 1 95.25 109 PRO B C 1
ATOM 2671 O O . PRO B 1 109 ? 9.633 16.484 -11.039 1 95.25 109 PRO B O 1
ATOM 2674 N N . GLU B 1 110 ? 10.617 18.219 -11.938 1 95.38 110 GLU B N 1
ATOM 2675 C CA . GLU B 1 110 ? 11.172 17.5 -13.086 1 95.38 110 GLU B CA 1
ATOM 2676 C C . GLU B 1 110 ? 11.898 16.234 -12.656 1 95.38 110 GLU B C 1
ATOM 2678 O O . GLU B 1 110 ? 11.758 15.188 -13.297 1 95.38 110 GLU B O 1
ATOM 2683 N N . ASP B 1 111 ? 12.695 16.281 -11.602 1 94.88 111 ASP B N 1
ATOM 2684 C CA . ASP B 1 111 ? 13.461 15.117 -11.172 1 94.88 111 ASP B CA 1
ATOM 2685 C C . ASP B 1 111 ? 12.547 13.984 -10.734 1 94.88 111 ASP B C 1
ATOM 2687 O O . ASP B 1 111 ? 12.758 12.828 -11.094 1 94.88 111 ASP B O 1
ATOM 2691 N N . LEU B 1 112 ? 11.523 14.273 -9.992 1 96.38 112 LEU B N 1
ATOM 2692 C CA . LEU B 1 112 ? 10.562 13.281 -9.539 1 96.38 112 LEU B CA 1
ATOM 2693 C C . LEU B 1 112 ? 9.703 12.781 -10.695 1 96.38 112 LEU B C 1
ATOM 2695 O O . LEU B 1 112 ? 9.398 11.586 -10.773 1 96.38 112 LEU B O 1
ATOM 2699 N N . ARG B 1 113 ? 9.305 13.727 -11.562 1 97.5 113 ARG B N 1
ATOM 2700 C CA . ARG B 1 113 ? 8.555 13.375 -12.758 1 97.5 113 ARG B CA 1
ATOM 2701 C C . ARG B 1 113 ? 9.289 12.32 -13.578 1 97.5 113 ARG B C 1
ATOM 2703 O O . ARG B 1 113 ? 8.711 11.289 -13.938 1 97.5 113 ARG B O 1
ATOM 2710 N N . LYS B 1 114 ? 10.539 12.531 -13.828 1 97.81 114 LYS B N 1
ATOM 2711 C CA . LYS B 1 114 ? 11.359 11.609 -14.609 1 97.81 114 LYS B CA 1
ATOM 2712 C C . LYS B 1 114 ? 11.492 10.258 -13.906 1 97.81 114 LYS B C 1
ATOM 2714 O O . LYS B 1 114 ? 11.375 9.211 -14.547 1 97.81 114 LYS B O 1
ATOM 2719 N N . GLU B 1 115 ? 11.695 10.281 -12.664 1 97.5 115 GLU B N 1
ATOM 2720 C CA . GLU B 1 115 ? 11.859 9.047 -11.906 1 97.5 115 GLU B CA 1
ATOM 2721 C C . GLU B 1 115 ? 10.609 8.18 -11.992 1 97.5 115 GLU B C 1
ATOM 2723 O O . GLU B 1 115 ? 10.688 6.996 -12.336 1 97.5 115 GLU B O 1
ATOM 2728 N N . LEU B 1 116 ? 9.469 8.766 -11.695 1 98.5 116 LEU B N 1
ATOM 2729 C CA . LEU B 1 116 ? 8.219 8.008 -11.664 1 98.5 116 LEU B CA 1
ATOM 2730 C C . LEU B 1 116 ? 7.852 7.504 -13.055 1 98.5 116 LEU B C 1
ATOM 2732 O O . LEU B 1 116 ? 7.453 6.348 -13.219 1 98.5 116 LEU B O 1
ATOM 2736 N N . TYR B 1 117 ? 8.023 8.375 -14.008 1 98.62 117 TYR B N 1
ATOM 2737 C CA . TYR B 1 117 ? 7.691 7.977 -15.375 1 98.62 117 TYR B CA 1
ATOM 2738 C C . TYR B 1 117 ? 8.602 6.852 -15.852 1 98.62 117 TYR B C 1
ATOM 2740 O O . TYR B 1 117 ? 8.133 5.895 -16.484 1 98.62 117 TYR B O 1
ATOM 2748 N N . GLU B 1 118 ? 9.844 6.895 -15.57 1 98.44 118 GLU B N 1
ATOM 2749 C CA . GLU B 1 118 ? 10.805 5.871 -15.977 1 98.44 118 GLU B CA 1
ATOM 2750 C C . GLU B 1 118 ? 10.508 4.539 -15.289 1 98.44 118 GLU B C 1
ATOM 2752 O O . GLU B 1 118 ? 10.656 3.479 -15.891 1 98.44 118 GLU B O 1
ATOM 2757 N N . LEU B 1 119 ? 10.172 4.602 -14.047 1 98.81 119 LEU B N 1
ATOM 2758 C CA . LEU B 1 119 ? 9.789 3.383 -13.344 1 98.81 119 LEU B CA 1
ATOM 2759 C C . LEU B 1 119 ? 8.594 2.719 -14.008 1 98.81 119 LEU B C 1
ATOM 2761 O O . LEU B 1 119 ? 8.609 1.512 -14.258 1 98.81 119 LEU B O 1
ATOM 2765 N N . TRP B 1 120 ? 7.586 3.512 -14.289 1 98.75 120 TRP B N 1
ATOM 2766 C CA . TRP B 1 120 ? 6.395 2.979 -14.938 1 98.75 120 TRP B CA 1
ATOM 2767 C C . TRP B 1 120 ? 6.734 2.377 -16.297 1 98.75 120 TRP B C 1
ATOM 2769 O O . TRP B 1 120 ? 6.301 1.268 -16.625 1 98.75 120 TRP B O 1
ATOM 2779 N N . GLU B 1 121 ? 7.535 3.1 -17.094 1 98.25 121 GLU B N 1
ATOM 2780 C CA . GLU B 1 121 ? 7.949 2.625 -18.406 1 98.25 121 GLU B CA 1
ATOM 2781 C C . GLU B 1 121 ? 8.766 1.341 -18.297 1 98.25 121 GLU B C 1
ATOM 2783 O O . GLU B 1 121 ? 8.602 0.424 -19.109 1 98.25 121 GLU B O 1
ATOM 2788 N N . GLU B 1 122 ? 9.656 1.32 -17.344 1 98.69 122 GLU B N 1
ATOM 2789 C CA . GLU B 1 122 ? 10.469 0.139 -17.094 1 98.69 122 GLU B CA 1
ATOM 2790 C C . GLU B 1 122 ? 9.602 -1.087 -16.828 1 98.69 122 GLU B C 1
ATOM 2792 O O . GLU B 1 122 ? 9.875 -2.172 -17.344 1 98.69 122 GLU B O 1
ATOM 2797 N N . TYR B 1 123 ? 8.539 -0.954 -16.047 1 98.69 123 TYR B N 1
ATOM 2798 C CA . TYR B 1 123 ? 7.613 -2.043 -15.75 1 98.69 123 TYR B CA 1
ATOM 2799 C C . TYR B 1 123 ? 6.844 -2.449 -17 1 98.69 123 TYR B C 1
ATOM 2801 O O . TYR B 1 123 ? 6.762 -3.635 -17.328 1 98.69 123 TYR B O 1
ATOM 2809 N N . GLU B 1 124 ? 6.332 -1.407 -17.672 1 97.12 124 GLU B N 1
ATOM 2810 C CA . GLU B 1 124 ? 5.484 -1.642 -18.844 1 97.12 124 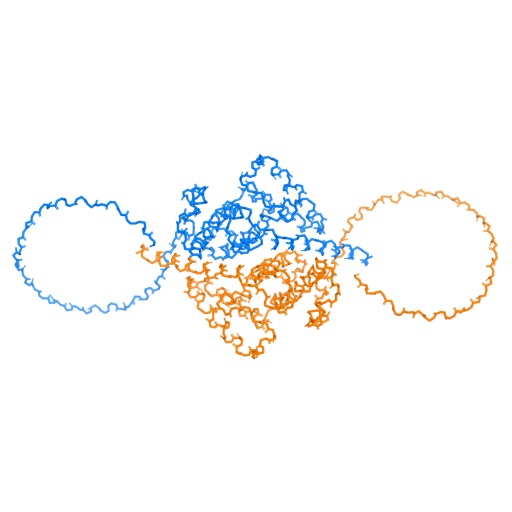GLU B CA 1
ATOM 2811 C C . GLU B 1 124 ? 6.246 -2.381 -19.938 1 97.12 124 GLU B C 1
ATOM 2813 O O . GLU B 1 124 ? 5.688 -3.25 -20.609 1 97.12 124 GLU B O 1
ATOM 2818 N N . THR B 1 125 ? 7.5 -2.057 -20.109 1 97.06 125 THR B N 1
ATOM 2819 C CA . THR B 1 125 ? 8.289 -2.648 -21.188 1 97.06 125 THR B CA 1
ATOM 2820 C C . THR B 1 125 ? 9.062 -3.865 -20.688 1 97.06 125 THR B C 1
ATOM 2822 O O . THR B 1 125 ? 9.703 -4.566 -21.469 1 97.06 125 THR B O 1
ATOM 2825 N N . GLN B 1 126 ? 9.016 -4.105 -19.359 1 97.62 126 GLN B N 1
ATOM 2826 C CA . GLN B 1 126 ? 9.781 -5.184 -18.75 1 97.62 126 GLN B CA 1
ATOM 2827 C C . GLN B 1 126 ? 11.242 -5.148 -19.188 1 97.62 126 GLN B C 1
ATOM 2829 O O . GLN B 1 126 ? 11.797 -6.172 -19.594 1 97.62 126 GLN B O 1
ATOM 2834 N N . SER B 1 127 ? 11.859 -4.016 -19.078 1 97.88 127 SER B N 1
ATOM 2835 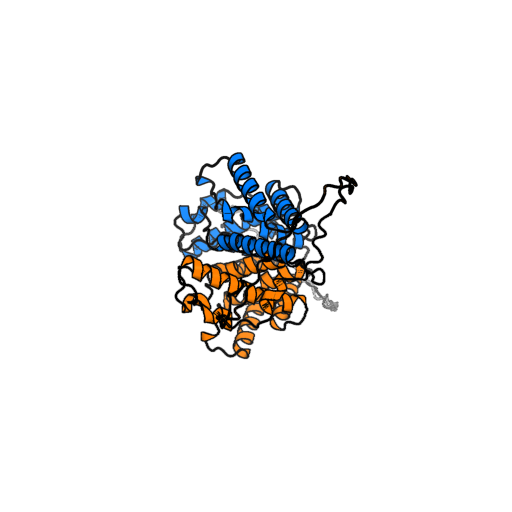C CA . SER B 1 127 ? 13.156 -3.77 -19.703 1 97.88 127 SER B CA 1
ATOM 2836 C C . SER B 1 127 ? 14.297 -4.125 -18.766 1 97.88 127 SER B C 1
ATOM 2838 O O . SER B 1 127 ? 15.469 -4.035 -19.141 1 97.88 127 SER B O 1
ATOM 2840 N N . SER B 1 128 ? 14.109 -4.453 -17.547 1 98.31 128 SER B N 1
ATOM 2841 C CA . SER B 1 128 ? 15.125 -4.836 -16.562 1 98.31 128 SER B CA 1
ATOM 2842 C C . SER B 1 128 ? 14.742 -6.129 -15.852 1 98.31 128 SER B C 1
ATOM 2844 O O . SER B 1 128 ? 13.594 -6.562 -15.914 1 98.31 128 SER B O 1
ATOM 2846 N N . GLU B 1 129 ? 15.734 -6.758 -15.219 1 97.81 129 GLU B N 1
ATOM 2847 C CA . GLU B 1 129 ? 15.461 -7.945 -14.414 1 97.81 129 GLU B CA 1
ATOM 2848 C C . GLU B 1 129 ? 14.5 -7.625 -13.273 1 97.81 129 GLU B C 1
ATOM 2850 O O . GLU B 1 129 ? 13.641 -8.445 -12.93 1 97.81 129 GLU B O 1
ATOM 2855 N N . GLU B 1 130 ? 14.648 -6.438 -12.648 1 98.44 130 GLU B N 1
ATOM 2856 C CA . GLU B 1 130 ? 13.742 -6.004 -11.594 1 98.44 130 GLU B CA 1
ATOM 2857 C C . GLU B 1 130 ? 12.305 -5.91 -12.102 1 98.44 130 GLU B C 1
ATOM 2859 O O . GLU B 1 130 ? 11.375 -6.379 -11.438 1 98.44 130 GLU B O 1
ATOM 2864 N N . ALA B 1 131 ? 12.141 -5.355 -13.281 1 98.62 131 ALA B N 1
ATOM 2865 C CA . ALA B 1 131 ? 10.805 -5.191 -13.852 1 98.62 131 ALA B CA 1
ATOM 2866 C C . ALA B 1 131 ? 10.172 -6.547 -14.164 1 98.62 131 ALA B C 1
ATOM 2868 O O . ALA B 1 131 ? 8.984 -6.754 -13.922 1 98.62 131 ALA B O 1
ATOM 2869 N N . ARG B 1 132 ? 10.875 -7.457 -14.688 1 97.81 132 ARG B N 1
ATOM 2870 C CA . ARG B 1 132 ? 10.367 -8.797 -14.969 1 97.81 132 ARG B CA 1
ATOM 2871 C C . ARG B 1 132 ? 9.992 -9.523 -13.688 1 97.81 132 ARG B C 1
ATOM 2873 O O . ARG B 1 132 ? 8.961 -10.188 -13.617 1 97.81 132 ARG B O 1
ATOM 2880 N N . PHE B 1 133 ? 10.891 -9.398 -12.742 1 97.69 133 PHE B N 1
ATOM 2881 C CA . PHE B 1 133 ? 10.617 -9.992 -11.438 1 97.69 133 PHE B CA 1
ATOM 2882 C C . PHE B 1 133 ? 9.336 -9.422 -10.844 1 97.69 133 PHE B C 1
ATOM 2884 O O . PHE B 1 133 ? 8.492 -10.172 -10.344 1 97.69 133 PHE B O 1
ATOM 2891 N N . VAL B 1 134 ? 9.125 -8.086 -10.883 1 98.44 134 VAL B N 1
ATOM 2892 C CA . VAL B 1 134 ? 7.945 -7.445 -10.305 1 98.44 134 VAL B CA 1
ATOM 2893 C C . VAL B 1 134 ? 6.699 -7.863 -11.078 1 98.44 134 VAL B C 1
ATOM 2895 O O . VAL B 1 134 ? 5.621 -8.016 -10.5 1 98.44 134 VAL B O 1
ATOM 2898 N N . LYS B 1 135 ? 6.809 -8.086 -12.383 1 97.81 135 LYS B N 1
ATOM 2899 C CA . LYS B 1 135 ? 5.691 -8.617 -13.148 1 97.81 135 LYS B CA 1
ATOM 2900 C C . LYS B 1 135 ? 5.293 -10.008 -12.656 1 97.81 135 LYS B C 1
ATOM 2902 O O . LYS B 1 135 ? 4.105 -10.328 -12.594 1 97.81 135 LYS B O 1
ATOM 2907 N N . GLN B 1 136 ? 6.285 -10.789 -12.344 1 95.62 136 GLN B N 1
ATOM 2908 C CA . GLN B 1 136 ? 6.004 -12.094 -11.758 1 95.62 136 GLN B CA 1
ATOM 2909 C C . GLN B 1 136 ? 5.34 -11.953 -10.391 1 95.62 136 GLN B C 1
ATOM 2911 O O . GLN B 1 136 ? 4.414 -12.703 -10.062 1 95.62 136 GLN B O 1
ATOM 2916 N N . LEU B 1 137 ? 5.816 -11.055 -9.586 1 96.94 137 LEU B N 1
ATOM 2917 C CA . LEU B 1 137 ? 5.203 -10.781 -8.289 1 96.94 137 LEU B CA 1
ATOM 2918 C C . LEU B 1 137 ? 3.736 -10.406 -8.453 1 96.94 137 LEU B C 1
ATOM 2920 O O . LEU B 1 137 ? 2.893 -10.805 -7.645 1 96.94 137 LEU B O 1
ATOM 2924 N N . ASP B 1 138 ? 3.465 -9.602 -9.477 1 97.56 138 ASP B N 1
ATOM 2925 C CA . ASP B 1 138 ? 2.098 -9.172 -9.75 1 97.56 138 ASP B CA 1
ATOM 2926 C C . ASP B 1 138 ? 1.181 -10.367 -9.984 1 97.56 138 ASP B C 1
ATOM 2928 O O . ASP B 1 138 ? 0.081 -10.438 -9.43 1 97.56 138 ASP B O 1
ATOM 2932 N N . GLN B 1 139 ? 1.661 -11.328 -10.703 1 96.19 139 GLN B N 1
ATOM 2933 C CA . GLN B 1 139 ? 0.899 -12.547 -10.969 1 96.19 139 GLN B CA 1
ATOM 2934 C C . GLN B 1 139 ? 0.755 -13.391 -9.703 1 96.19 139 GLN B C 1
ATOM 2936 O O . GLN B 1 139 ? -0.326 -13.906 -9.422 1 96.19 139 GLN B O 1
ATOM 2941 N N . CYS B 1 140 ? 1.805 -13.492 -8.953 1 95.31 140 CYS B N 1
ATOM 2942 C CA . CYS B 1 140 ? 1.773 -14.25 -7.711 1 95.31 140 CYS B CA 1
ATOM 2943 C C . CYS B 1 140 ? 0.791 -13.641 -6.719 1 95.31 140 CYS B C 1
ATOM 2945 O O . CYS B 1 140 ? 0.033 -14.359 -6.066 1 95.31 140 CYS B O 1
ATOM 2947 N N . GLU B 1 141 ? 0.874 -12.352 -6.664 1 97.75 141 GLU B N 1
ATOM 2948 C CA . GLU B 1 141 ? -0.029 -11.656 -5.754 1 97.75 141 GLU B CA 1
ATOM 2949 C C . GLU B 1 141 ? -1.488 -11.883 -6.137 1 97.75 141 GLU B C 1
ATOM 2951 O O . GLU B 1 141 ? -2.34 -12.078 -5.27 1 97.75 141 GLU B O 1
ATOM 2956 N N . MET B 1 142 ? -1.783 -11.859 -7.379 1 97.31 142 MET B N 1
ATOM 2957 C CA . MET B 1 142 ? -3.133 -12.109 -7.879 1 97.31 142 MET B CA 1
ATOM 2958 C C . MET B 1 142 ? -3.604 -13.508 -7.488 1 97.31 142 MET B C 1
ATOM 2960 O O . MET B 1 142 ? -4.734 -13.68 -7.027 1 97.31 142 MET B O 1
ATOM 2964 N N . ILE B 1 143 ? -2.799 -14.477 -7.633 1 96.44 143 ILE B N 1
ATOM 2965 C CA . ILE B 1 143 ? -3.148 -15.859 -7.309 1 96.44 143 ILE B CA 1
ATOM 2966 C C . ILE B 1 143 ? -3.373 -15.992 -5.805 1 96.44 143 ILE B C 1
ATOM 2968 O O . ILE B 1 143 ? -4.336 -16.625 -5.371 1 96.44 143 ILE B O 1
ATOM 2972 N N . LEU B 1 144 ? -2.441 -15.438 -5.055 1 97.06 144 LEU B N 1
ATOM 2973 C CA . LEU B 1 144 ? -2.588 -15.469 -3.605 1 97.06 144 LEU B CA 1
ATOM 2974 C C . LEU B 1 144 ? -3.906 -14.836 -3.176 1 97.06 144 LEU B C 1
ATOM 2976 O O . LEU B 1 144 ? -4.617 -15.383 -2.328 1 97.06 144 LEU B O 1
ATOM 2980 N N . GLN B 1 145 ? -4.277 -13.711 -3.789 1 98.38 145 GLN B N 1
ATOM 2981 C CA . GLN B 1 145 ? -5.531 -13.031 -3.484 1 98.38 145 GLN B CA 1
ATOM 2982 C C . GLN B 1 145 ? -6.734 -13.891 -3.877 1 98.38 145 GLN B C 1
ATOM 2984 O O . GLN B 1 145 ? -7.727 -13.945 -3.148 1 98.38 145 GLN B O 1
ATOM 2989 N N . ALA B 1 146 ? -6.656 -14.523 -5.027 1 97.56 146 ALA B N 1
ATOM 2990 C CA . ALA B 1 146 ? -7.723 -15.43 -5.453 1 97.56 146 ALA B CA 1
ATOM 2991 C C . ALA B 1 146 ? -7.938 -16.547 -4.434 1 97.56 146 ALA B C 1
ATOM 2993 O O . ALA B 1 146 ? -9.07 -16.844 -4.059 1 97.56 146 ALA B O 1
ATOM 2994 N N . SER B 1 147 ? -6.867 -17.125 -4.004 1 97.31 147 SER B N 1
ATOM 2995 C CA . SER B 1 147 ? -6.934 -18.188 -3.012 1 97.31 147 SER B CA 1
ATOM 2996 C C . SER B 1 147 ? -7.586 -17.719 -1.722 1 97.31 147 SER B C 1
ATOM 2998 O O . SER B 1 147 ? -8.398 -18.422 -1.125 1 97.31 147 SER B O 1
ATOM 3000 N N . GLU B 1 148 ? -7.27 -16.516 -1.294 1 97.94 148 GLU B N 1
ATOM 3001 C CA . GLU B 1 148 ? -7.84 -15.961 -0.074 1 97.94 148 GLU B CA 1
ATOM 3002 C C . GLU B 1 148 ? -9.344 -15.719 -0.228 1 97.94 148 GLU B C 1
ATOM 3004 O O . GLU B 1 148 ? -10.117 -15.977 0.697 1 97.94 148 GLU B O 1
ATOM 3009 N N . TYR B 1 149 ? -9.703 -15.188 -1.384 1 98.31 149 TYR B N 1
ATOM 3010 C CA . TYR B 1 149 ? -11.125 -15 -1.625 1 98.31 149 TYR B CA 1
ATOM 3011 C C . TYR B 1 149 ? -11.867 -16.328 -1.586 1 98.31 149 TYR B C 1
ATOM 3013 O O . TYR B 1 149 ? -12.945 -16.422 -0.991 1 98.31 149 TYR B O 1
ATOM 3021 N N . GLU B 1 150 ? -11.312 -17.328 -2.25 1 97.75 150 GLU B N 1
ATOM 3022 C CA . GLU B 1 150 ? -11.938 -18.641 -2.24 1 97.75 150 GLU B CA 1
ATOM 3023 C C . GLU B 1 150 ? -12.07 -19.172 -0.819 1 97.75 150 GLU B C 1
ATOM 3025 O O . GLU B 1 150 ? -13.102 -19.75 -0.458 1 97.75 150 GLU B O 1
ATOM 3030 N N . ASP B 1 151 ? -11.062 -19 -0.013 1 96.94 151 ASP B N 1
ATOM 3031 C CA . ASP B 1 151 ? -11.094 -19.438 1.38 1 96.94 151 ASP B CA 1
ATOM 3032 C C . ASP B 1 151 ? -12.156 -18.688 2.172 1 96.94 151 ASP B C 1
ATOM 3034 O O . ASP B 1 151 ? -12.938 -19.297 2.906 1 96.94 151 ASP B O 1
ATOM 3038 N N . MET B 1 152 ? -12.195 -17.406 2 1 96.38 152 MET B N 1
ATOM 3039 C CA . MET B 1 152 ? -13.109 -16.562 2.758 1 96.38 152 MET B CA 1
ATOM 3040 C C . MET B 1 152 ? -14.562 -16.859 2.385 1 96.38 152 MET B C 1
ATOM 3042 O O . MET B 1 152 ? -15.453 -16.797 3.236 1 96.38 152 MET B O 1
ATOM 3046 N N . GLU B 1 153 ? -14.742 -17.172 1.111 1 96.06 153 GLU B N 1
ATOM 3047 C CA . GLU B 1 153 ? -16.094 -17.422 0.633 1 96.06 153 GLU B CA 1
ATOM 3048 C C . GLU B 1 153 ? -16.438 -18.906 0.693 1 96.06 153 GLU B C 1
ATOM 3050 O O . GLU B 1 153 ? -17.562 -19.312 0.392 1 96.06 153 GLU B O 1
ATOM 3055 N N . ASN B 1 154 ? -15.477 -19.75 1.088 1 96.25 154 ASN B N 1
ATOM 3056 C CA . ASN B 1 154 ? -15.633 -21.203 1.128 1 96.25 154 ASN B CA 1
ATOM 3057 C C . ASN B 1 154 ? -16.109 -21.75 -0.212 1 96.25 154 ASN B C 1
ATOM 3059 O O . ASN B 1 154 ? -17.078 -22.516 -0.265 1 96.25 154 ASN B O 1
ATOM 3063 N N . LYS B 1 155 ? -15.531 -21.297 -1.255 1 95.88 155 LYS B N 1
ATOM 3064 C CA . LYS B 1 155 ? -15.844 -21.734 -2.615 1 95.88 155 LYS B CA 1
ATOM 3065 C C . LYS B 1 155 ? -14.578 -22.047 -3.396 1 95.88 155 LYS B C 1
ATOM 3067 O O . LYS B 1 155 ? -14.211 -21.328 -4.332 1 95.88 155 LYS B O 1
ATOM 3072 N N . PRO B 1 156 ? -13.945 -23.156 -3.059 1 95.19 156 PRO B N 1
ATOM 3073 C CA . PRO B 1 156 ? -12.711 -23.531 -3.754 1 95.19 156 PRO B CA 1
ATOM 3074 C C . PRO B 1 156 ? -12.914 -23.734 -5.254 1 95.19 156 PRO B C 1
ATOM 3076 O O . PRO B 1 156 ? -13.945 -24.281 -5.668 1 95.19 156 PRO B O 1
ATOM 3079 N N . GLY B 1 157 ? -12.039 -23.172 -6.047 1 93.94 157 GLY B N 1
ATOM 3080 C CA . GLY B 1 157 ? -12.055 -23.391 -7.488 1 93.94 157 GLY B CA 1
ATOM 3081 C C . GLY B 1 157 ? -12.875 -22.359 -8.234 1 93.94 157 GLY B C 1
ATOM 3082 O O . GLY B 1 157 ? -12.797 -22.266 -9.461 1 93.94 157 GLY B O 1
ATOM 3083 N N . ARG B 1 158 ? -13.609 -21.547 -7.527 1 95.19 158 ARG B N 1
ATOM 3084 C CA . ARG B 1 158 ? -14.516 -20.594 -8.156 1 95.19 158 ARG B CA 1
ATOM 3085 C C . ARG B 1 158 ? -13.75 -19.562 -8.984 1 95.19 158 ARG B C 1
ATOM 3087 O O . ARG B 1 158 ? -14.266 -19.047 -9.969 1 95.19 158 ARG B O 1
ATOM 3094 N N . LEU B 1 159 ? -12.555 -19.297 -8.555 1 96.44 159 LEU B N 1
ATOM 3095 C CA . LEU B 1 159 ? -11.75 -18.297 -9.242 1 96.44 159 LEU B CA 1
ATOM 3096 C C . LEU B 1 159 ? -10.633 -18.953 -10.039 1 96.44 159 LEU B C 1
ATOM 3098 O O . LEU B 1 159 ? -9.539 -18.391 -10.164 1 96.44 159 LEU B O 1
ATOM 3102 N N . GLN B 1 160 ? -10.836 -20.094 -10.633 1 94.12 160 GLN B N 1
ATOM 3103 C CA . GLN B 1 160 ? -9.844 -20.906 -11.32 1 94.12 160 GLN B CA 1
ATOM 3104 C C . GLN B 1 160 ? -9.266 -20.172 -12.523 1 94.12 160 GLN B C 1
ATOM 3106 O O . GLN B 1 160 ? -8.094 -20.344 -12.867 1 94.12 160 GLN B O 1
ATOM 3111 N N . ASP B 1 161 ? -10.055 -19.328 -13.133 1 91.88 161 ASP B N 1
ATOM 3112 C CA . ASP B 1 161 ? -9.602 -18.594 -14.312 1 91.88 161 ASP B CA 1
ATOM 3113 C C . ASP B 1 161 ? -8.375 -17.75 -13.992 1 91.88 161 ASP B C 1
ATOM 3115 O O . ASP B 1 161 ? -7.512 -17.547 -14.852 1 91.88 161 ASP B O 1
ATOM 3119 N N . PHE B 1 162 ? -8.242 -17.219 -12.812 1 92.56 162 PHE B N 1
ATOM 3120 C CA . PHE B 1 162 ? -7.109 -16.391 -12.414 1 92.56 162 PHE B CA 1
ATOM 3121 C C . PHE B 1 162 ? -5.848 -17.234 -12.258 1 92.56 162 PHE B C 1
ATOM 3123 O O . PHE B 1 162 ? -4.742 -16.766 -12.547 1 92.56 162 PHE B O 1
ATOM 3130 N N . TYR B 1 163 ? -6.023 -18.453 -11.875 1 90.81 163 TYR B N 1
ATOM 3131 C CA . TYR B 1 163 ? -4.902 -19.391 -11.789 1 90.81 163 TYR B CA 1
ATOM 3132 C C . TYR B 1 163 ? -4.414 -19.781 -13.18 1 90.81 163 TYR B C 1
ATOM 3134 O O . TYR B 1 163 ? -3.205 -19.828 -13.422 1 90.81 163 TYR B O 1
ATOM 3142 N N . ASP B 1 164 ? -5.363 -20 -14.023 1 89.25 164 ASP B N 1
ATOM 3143 C CA . ASP B 1 164 ? -5.066 -20.469 -15.375 1 89.25 164 ASP B CA 1
ATOM 3144 C C . ASP B 1 164 ? -4.355 -19.406 -16.188 1 89.25 164 ASP B C 1
ATOM 3146 O O . ASP B 1 164 ? -3.602 -19.719 -17.109 1 89.25 164 ASP B O 1
ATOM 3150 N N . SER B 1 165 ? -4.613 -18.156 -15.953 1 82.19 165 SER B N 1
ATOM 3151 C CA . SER B 1 165 ? -4.062 -17.062 -16.734 1 82.19 165 SER B CA 1
ATOM 3152 C C . SER B 1 165 ? -2.602 -16.797 -16.391 1 82.19 165 SER B C 1
ATOM 3154 O O . SER B 1 165 ? -1.917 -16.047 -17.078 1 82.19 165 SER B O 1
ATOM 3156 N N . THR B 1 166 ? -2.113 -17.328 -15.312 1 79.62 166 THR B N 1
ATOM 3157 C CA . THR B 1 166 ? -0.742 -17.078 -14.883 1 79.62 166 THR B CA 1
ATOM 3158 C C . THR B 1 166 ? 0.196 -18.156 -15.43 1 79.62 166 THR B C 1
ATOM 3160 O O . THR B 1 166 ? -0.183 -19.312 -15.539 1 79.62 166 THR B O 1
ATOM 3163 N N . ALA B 1 167 ? 1.288 -17.703 -16.188 1 61.53 167 ALA B N 1
ATOM 3164 C CA . ALA B 1 167 ? 2.273 -18.609 -16.766 1 61.53 167 ALA B CA 1
ATOM 3165 C C . ALA B 1 167 ? 2.812 -19.578 -15.703 1 61.53 167 ALA B C 1
ATOM 3167 O O . ALA B 1 167 ? 2.891 -19.219 -14.523 1 61.53 167 ALA B O 1
ATOM 3168 N N . GLU B 1 168 ? 3.174 -20.812 -15.984 1 53.47 168 GLU B N 1
ATOM 3169 C CA . GLU B 1 168 ? 3.666 -21.922 -15.18 1 53.47 168 GLU B CA 1
ATOM 3170 C C . GLU B 1 168 ? 4.809 -21.5 -14.273 1 53.47 168 GLU B C 1
ATOM 3172 O O . GLU B 1 168 ? 4.965 -22.016 -13.164 1 53.47 168 GLU B O 1
ATOM 3177 N N . ASN B 1 169 ? 5.625 -20.562 -14.617 1 46.94 169 ASN B N 1
ATOM 3178 C CA . ASN B 1 169 ? 6.875 -20.344 -13.898 1 46.94 169 ASN B CA 1
ATOM 3179 C C . ASN B 1 169 ? 6.684 -19.375 -12.727 1 46.94 169 ASN B C 1
ATOM 3181 O O . ASN B 1 169 ? 7.648 -19.031 -12.047 1 46.94 169 ASN B O 1
ATOM 3185 N N . THR B 1 170 ? 5.547 -18.844 -12.438 1 54 170 THR B N 1
ATOM 3186 C CA . THR B 1 170 ? 5.355 -17.734 -11.523 1 54 170 THR B CA 1
ATOM 3187 C C . THR B 1 170 ? 5.633 -18.156 -10.078 1 54 170 THR B C 1
ATOM 3189 O O . THR B 1 170 ? 6.141 -17.375 -9.281 1 54 170 THR B O 1
ATOM 3192 N N . PHE B 1 171 ? 5.25 -19.375 -9.734 1 49.25 171 PHE B N 1
ATOM 3193 C CA . PHE B 1 171 ? 5.305 -19.703 -8.32 1 49.25 171 PHE B CA 1
ATOM 3194 C C . PHE B 1 171 ? 6.73 -20.047 -7.898 1 49.25 171 PHE B C 1
ATOM 3196 O O . PHE B 1 171 ? 7.059 -20 -6.711 1 49.25 171 PHE B O 1
ATOM 3203 N N . PHE B 1 172 ? 7.637 -20.344 -8.883 1 44.19 172 PHE B N 1
ATOM 3204 C CA . PHE B 1 172 ? 8.977 -20.781 -8.508 1 44.19 172 PHE B CA 1
ATOM 3205 C C . PHE B 1 172 ? 9.734 -19.656 -7.805 1 44.19 172 PHE B C 1
ATOM 3207 O O . PHE B 1 172 ? 10.586 -19.922 -6.953 1 44.19 172 PHE B O 1
ATOM 3214 N N . MET B 1 173 ? 9.445 -18.484 -8.203 1 48.53 173 MET B N 1
ATOM 3215 C CA . MET B 1 173 ? 10.312 -17.391 -7.809 1 48.53 173 MET B CA 1
ATOM 3216 C C . MET B 1 173 ? 10.211 -17.125 -6.309 1 48.53 173 MET B C 1
ATOM 3218 O O . MET B 1 173 ? 11.195 -16.766 -5.664 1 48.53 173 MET B O 1
ATOM 3222 N N . LEU B 1 174 ? 8.984 -17.219 -5.875 1 48.88 174 LEU B N 1
ATOM 3223 C CA . LEU B 1 174 ? 9.031 -17.094 -4.422 1 48.88 174 LEU B CA 1
ATOM 3224 C C . LEU B 1 174 ? 9.883 -18.203 -3.809 1 48.88 174 LEU B C 1
ATOM 3226 O O . LEU B 1 174 ? 10.148 -18.188 -2.604 1 48.88 174 LEU B O 1
ATOM 3230 N N . GLN B 1 175 ? 10.289 -19.156 -4.742 1 42.41 175 GLN B N 1
ATOM 3231 C CA . GLN B 1 175 ? 11.195 -20.25 -4.418 1 42.41 175 GLN B CA 1
ATOM 3232 C C . GLN B 1 175 ? 12.648 -19.859 -4.672 1 42.41 175 GLN B C 1
ATOM 3234 O O . GLN B 1 175 ? 13.242 -20.266 -5.672 1 42.41 175 GLN B O 1
ATOM 3239 N N . ALA B 1 176 ? 13.023 -18.625 -4.754 1 40.91 176 ALA B N 1
ATOM 3240 C CA . ALA B 1 176 ? 14.453 -18.5 -5.031 1 40.91 176 ALA B CA 1
ATOM 3241 C C . ALA B 1 176 ? 15.234 -19.641 -4.406 1 40.91 176 ALA B C 1
ATOM 3243 O O . ALA B 1 176 ? 14.914 -20.094 -3.301 1 40.91 176 ALA B O 1
ATOM 3244 N N . PRO B 1 177 ? 16.156 -20.281 -5.164 1 35.56 177 PRO B N 1
ATOM 3245 C CA . PRO B 1 177 ? 17 -21.344 -4.598 1 35.56 177 PRO B CA 1
ATOM 3246 C C . PRO B 1 177 ? 17.531 -20.984 -3.207 1 35.56 177 PRO B C 1
ATOM 3248 O O . PRO B 1 177 ? 17.922 -19.844 -2.961 1 35.56 177 PRO B O 1
ATOM 3251 N N . SER B 1 178 ? 16.891 -21.5 -2.213 1 35.88 178 SER B N 1
ATOM 3252 C CA . SER B 1 178 ? 17.422 -21.5 -0.853 1 35.88 178 SER B CA 1
ATOM 3253 C C . SER B 1 178 ? 18.953 -21.547 -0.856 1 35.88 178 SER B C 1
ATOM 3255 O O . SER B 1 178 ? 19.547 -22.469 -1.412 1 35.88 178 SER B O 1
ATOM 3257 N N . GLN B 1 179 ? 19.703 -20.5 -1.09 1 35.66 179 GLN B N 1
ATOM 3258 C CA . GLN B 1 179 ? 20.984 -20.859 -0.472 1 35.66 179 GLN B CA 1
ATOM 3259 C C . GLN B 1 179 ? 20.766 -21.703 0.78 1 35.66 179 GLN B C 1
ATOM 3261 O O . GLN B 1 179 ? 19.734 -21.594 1.444 1 35.66 179 GLN B O 1
ATOM 3266 N N . PRO B 1 180 ? 21.375 -22.828 0.957 1 33.84 180 PRO B N 1
ATOM 3267 C CA . PRO B 1 180 ? 21.25 -23.641 2.174 1 33.84 180 PRO B CA 1
ATOM 3268 C C . PRO B 1 180 ? 21.062 -22.781 3.43 1 33.84 180 PRO B C 1
ATOM 3270 O O . PRO B 1 180 ? 21.766 -21.781 3.611 1 33.84 180 PRO B O 1
ATOM 3273 N N . CYS B 1 181 ? 19.797 -22.406 3.725 1 35.28 181 CYS B N 1
ATOM 3274 C CA . CYS B 1 181 ? 19.734 -21.953 5.109 1 35.28 181 CYS B CA 1
ATOM 3275 C C . CYS B 1 181 ? 20.766 -22.688 5.965 1 35.28 181 CYS B C 1
ATOM 3277 O O . CYS B 1 181 ? 20.641 -23.891 6.18 1 35.28 181 CYS B O 1
ATOM 3279 N N . ARG B 1 182 ? 21.984 -22.344 5.801 1 30.14 182 ARG B N 1
ATOM 3280 C CA . ARG B 1 182 ? 23.047 -22.969 6.582 1 30.14 182 ARG B CA 1
ATOM 3281 C C . ARG B 1 182 ? 22.609 -23.156 8.031 1 30.14 182 ARG B C 1
ATOM 3283 O O . ARG B 1 182 ? 22.297 -22.188 8.727 1 30.14 182 ARG B O 1
ATOM 3290 N N . ARG B 1 183 ? 21.703 -24.062 8.289 1 29.66 183 ARG B N 1
ATOM 3291 C CA . ARG B 1 183 ? 21.734 -24.531 9.672 1 29.66 183 ARG B CA 1
ATOM 3292 C C . ARG B 1 183 ? 23.141 -24.484 10.25 1 29.66 183 ARG B C 1
ATOM 3294 O O . ARG B 1 183 ? 24.078 -24.984 9.633 1 29.66 183 ARG B O 1
ATOM 3301 N N . ASN B 1 184 ? 23.5 -23.312 10.938 1 27.92 184 ASN B N 1
ATOM 3302 C CA . ASN B 1 184 ? 24.672 -23.453 11.797 1 27.92 184 ASN B CA 1
ATOM 3303 C C . ASN B 1 184 ? 24.703 -24.828 12.484 1 27.92 184 ASN B C 1
ATOM 3305 O O . ASN B 1 184 ? 23.922 -25.078 13.406 1 27.92 184 ASN B O 1
ATOM 3309 N N . GLN B 1 185 ? 24.703 -25.844 11.82 1 24.66 185 GLN B N 1
ATOM 3310 C CA . GLN B 1 185 ? 25.047 -27.141 12.391 1 24.66 185 GLN B CA 1
ATOM 3311 C C . GLN B 1 185 ? 26.281 -27.016 13.297 1 24.66 185 GLN B C 1
ATOM 3313 O O . GLN B 1 185 ? 27.391 -26.828 12.812 1 24.66 185 GLN B O 1
ATOM 3318 N N . ARG B 1 186 ? 26.219 -26.078 14.328 1 25.91 186 ARG B N 1
ATOM 3319 C CA . ARG B 1 186 ? 27.25 -26.344 15.32 1 25.91 186 ARG B CA 1
ATOM 3320 C C . ARG B 1 186 ? 27.375 -27.844 15.57 1 25.91 186 ARG B C 1
ATOM 3322 O O . ARG B 1 186 ? 26.375 -28.547 15.727 1 25.91 186 ARG B O 1
ATOM 3329 N N . GLY B 1 187 ? 28.375 -28.422 14.984 1 23.78 187 GLY B N 1
ATOM 3330 C CA . GLY B 1 187 ? 29 -29.719 15.156 1 23.78 187 GLY B CA 1
ATOM 3331 C C . GLY B 1 187 ? 28.984 -30.203 16.594 1 23.78 187 GLY B C 1
ATOM 3332 O O . GLY B 1 187 ? 29.578 -29.578 17.469 1 23.78 187 GLY B O 1
ATOM 3333 N N . ALA B 1 188 ? 27.797 -30.438 17.156 1 21.8 188 ALA B N 1
ATOM 3334 C CA . ALA B 1 188 ? 27.891 -31.156 18.422 1 21.8 188 ALA B CA 1
ATOM 3335 C C . ALA B 1 188 ? 29.016 -32.188 18.391 1 21.8 188 ALA B C 1
ATOM 3337 O O . ALA B 1 188 ? 29.203 -32.875 17.391 1 21.8 188 ALA B O 1
ATOM 3338 N N . PRO B 1 189 ? 29.969 -31.938 19.234 1 22.83 189 PRO B N 1
ATOM 3339 C CA . PRO B 1 189 ? 31.047 -32.906 19.344 1 22.83 189 PRO B CA 1
ATOM 3340 C C . PRO B 1 189 ? 30.547 -34.344 19.391 1 22.83 189 PRO B C 1
ATOM 3342 O O . PRO B 1 189 ? 29.453 -34.625 19.922 1 22.83 189 PRO B O 1
ATOM 3345 N N . GLU B 1 190 ? 30.641 -35.062 18.312 1 22.41 190 GLU B N 1
ATOM 3346 C CA . GLU B 1 190 ? 30.438 -36.469 18.094 1 22.41 190 GLU B CA 1
ATOM 3347 C C . GLU B 1 190 ? 30.953 -37.281 19.297 1 22.41 190 GLU B C 1
ATOM 3349 O O . GLU B 1 190 ? 32.156 -37.469 19.469 1 22.41 190 GLU B O 1
ATOM 3354 N N . ALA B 1 191 ? 30.5 -36.781 20.531 1 19.55 191 ALA B N 1
ATOM 3355 C CA . ALA B 1 191 ? 31.031 -37.75 21.484 1 19.55 191 ALA B CA 1
ATOM 3356 C C . ALA B 1 191 ? 30.75 -39.188 21 1 19.55 191 ALA B C 1
ATOM 3358 O O . ALA B 1 191 ? 29.656 -39.469 20.531 1 19.55 191 ALA B O 1
ATOM 3359 N N . ARG B 1 192 ? 31.75 -39.906 20.75 1 20.42 192 ARG B N 1
ATOM 3360 C CA . ARG B 1 192 ? 32.094 -41.25 20.312 1 20.42 192 ARG B CA 1
ATOM 3361 C C . ARG B 1 192 ? 31.359 -42.312 21.125 1 20.42 192 ARG B C 1
ATOM 3363 O O . ARG B 1 192 ? 31.703 -43.5 21.078 1 20.42 192 ARG B O 1
ATOM 3370 N N . LEU B 1 193 ? 30.266 -41.781 21.844 1 17.77 193 LEU B N 1
ATOM 3371 C CA . LEU B 1 193 ? 30.219 -42.906 22.766 1 17.77 193 LEU B CA 1
ATOM 3372 C C . LEU B 1 193 ? 29.938 -44.219 22 1 17.77 193 LEU B C 1
ATOM 3374 O O . LEU B 1 193 ? 29.141 -44.219 21.062 1 17.77 193 LEU B O 1
ATOM 3378 N N . GLY B 1 194 ? 30.641 -45.188 22.344 1 16.84 194 GLY B N 1
ATOM 3379 C CA . GLY B 1 194 ? 31.031 -46.531 21.906 1 16.84 194 GLY B CA 1
ATOM 3380 C C . GLY B 1 194 ? 29.875 -47.469 21.812 1 16.84 194 GLY B C 1
ATOM 3381 O O . GLY B 1 194 ? 29.953 -48.5 21.109 1 16.84 194 GLY B O 1
ATOM 3382 N N . ARG B 1 195 ? 28.828 -47.344 22.75 1 18.05 195 ARG B N 1
ATOM 3383 C CA . ARG B 1 195 ? 28.672 -48.719 23.219 1 18.05 195 ARG B CA 1
ATOM 3384 C C . ARG B 1 195 ? 27.984 -49.594 22.172 1 18.05 195 ARG B C 1
ATOM 3386 O O . ARG B 1 195 ? 27.203 -49.094 21.359 1 18.05 195 ARG B O 1
ATOM 3393 N N . ARG B 1 196 ? 28.344 -50.812 22.156 1 17.77 196 ARG B N 1
ATOM 3394 C CA . ARG B 1 196 ? 28.5 -52.062 21.422 1 17.77 196 ARG B CA 1
ATOM 3395 C C . ARG B 1 196 ? 27.156 -52.781 21.266 1 17.77 196 ARG B C 1
ATOM 3397 O O . ARG B 1 196 ? 27.062 -53.781 20.562 1 17.77 196 ARG B O 1
ATOM 3404 N N . PHE B 1 197 ? 25.969 -52.188 21.688 1 17.03 197 PHE B N 1
ATOM 3405 C CA . PHE B 1 197 ? 25.344 -53.438 22.094 1 17.03 197 PHE B CA 1
ATOM 3406 C C . PHE B 1 197 ? 24.969 -54.281 20.875 1 17.03 197 PHE B C 1
ATOM 3408 O O . PHE B 1 197 ? 24.75 -53.75 19.797 1 17.03 197 PHE B O 1
ATOM 3415 N N . PRO B 1 198 ? 24.625 -55.594 21.266 1 17.2 198 PRO B N 1
ATOM 3416 C CA . PRO B 1 198 ? 24.75 -56.875 20.594 1 17.2 198 PRO B CA 1
ATOM 3417 C C . PRO B 1 198 ? 23.703 -57.094 19.5 1 17.2 198 PRO B C 1
ATOM 3419 O O . PRO B 1 198 ? 22.781 -56.281 19.375 1 17.2 198 PRO B O 1
ATOM 3422 N N . SER B 1 199 ? 23.141 -58.312 19.547 1 15.32 199 SER B N 1
ATOM 3423 C CA . SER B 1 199 ? 23.172 -59.438 18.625 1 15.32 199 SER B CA 1
ATOM 3424 C C . SER B 1 199 ? 21.922 -59.469 17.75 1 15.32 199 SER B C 1
ATOM 3426 O O . SER B 1 199 ? 22 -59.562 16.516 1 15.32 199 SER B O 1
ATOM 3428 N N . SER B 1 200 ? 20.688 -60 18.281 1 15.67 200 SER B N 1
ATOM 3429 C CA . SER B 1 200 ? 20.328 -61.344 17.766 1 15.67 200 SER B CA 1
ATOM 3430 C C . SER B 1 200 ? 19.438 -61.219 16.531 1 15.67 200 SER B C 1
ATOM 3432 O O . SER B 1 200 ? 19.75 -61.781 15.484 1 15.67 200 SER B O 1
ATOM 3434 N N . ARG B 1 201 ? 18.078 -61.688 16.641 1 16.95 201 ARG B N 1
ATOM 3435 C CA . ARG B 1 201 ? 17.531 -62.906 15.992 1 16.95 201 ARG B CA 1
ATOM 3436 C C . ARG B 1 201 ? 16.844 -62.531 14.688 1 16.95 201 ARG B C 1
ATOM 3438 O O . ARG B 1 201 ? 16.5 -61.375 14.453 1 16.95 201 ARG B O 1
ATOM 3445 N N . SER B 1 202 ? 16.141 -63.656 14.055 1 15.66 202 SER B N 1
ATOM 3446 C CA . SER B 1 202 ? 16.062 -64.438 12.82 1 15.66 202 SER B CA 1
ATOM 3447 C C . SER B 1 202 ? 14.953 -63.906 11.906 1 15.66 202 SER B C 1
ATOM 3449 O O . SER B 1 202 ? 15.188 -63.625 10.727 1 15.66 202 SER B O 1
ATOM 3451 N N . ALA B 1 203 ? 13.609 -64.188 12.234 1 18.48 203 ALA B N 1
ATOM 3452 C CA . ALA B 1 203 ? 12.906 -65.125 11.391 1 18.48 203 ALA B CA 1
ATOM 3453 C C . ALA B 1 203 ? 12.32 -64.438 10.156 1 18.48 203 ALA B C 1
ATOM 3455 O O . ALA B 1 203 ? 12.086 -63.219 10.172 1 18.48 203 ALA B O 1
ATOM 3456 N N . ARG B 1 204 ? 11.695 -65.312 9.156 1 17.16 204 ARG B N 1
ATOM 3457 C CA . ARG B 1 204 ? 11.594 -65.688 7.758 1 17.16 204 ARG B CA 1
ATOM 3458 C C . ARG B 1 204 ? 10.383 -65.062 7.086 1 17.16 204 ARG B C 1
ATOM 3460 O O . ARG B 1 204 ? 10.148 -65.25 5.895 1 17.16 204 ARG B O 1
ATOM 3467 N N . TYR B 1 205 ? 9.516 -64.375 7.684 1 18.5 205 TYR B N 1
ATOM 3468 C CA . TYR B 1 205 ? 8.242 -64.688 7.031 1 18.5 205 TYR B CA 1
ATOM 3469 C C . TYR B 1 205 ? 8.195 -64.062 5.629 1 18.5 205 TYR B C 1
ATOM 3471 O O . TYR B 1 205 ? 8.609 -62.938 5.414 1 18.5 205 TYR B O 1
ATOM 3479 N N . SER B 1 206 ? 7.883 -64.938 4.672 1 16.28 206 SER B N 1
ATOM 3480 C CA . SER B 1 206 ? 7.949 -65.062 3.219 1 16.28 206 SER B CA 1
ATOM 3481 C C . SER B 1 206 ? 7.012 -64.062 2.541 1 16.28 206 SER B C 1
ATOM 3483 O O . SER B 1 206 ? 7.41 -63.375 1.604 1 16.28 206 SER B O 1
ATOM 3485 N N . ARG B 1 207 ? 5.672 -64.312 2.539 1 19.33 207 ARG B N 1
ATOM 3486 C CA . ARG B 1 207 ? 5.043 -64.625 1.26 1 19.33 207 ARG B CA 1
ATOM 3487 C C . ARG B 1 207 ? 4.848 -63.344 0.421 1 19.33 207 ARG B C 1
ATOM 3489 O O . ARG B 1 207 ? 4.867 -62.219 0.948 1 19.33 207 ARG B O 1
ATOM 3496 N N . SER B 1 208 ? 4.102 -63.562 -0.722 1 17.23 208 SER B N 1
ATOM 3497 C CA . SER B 1 208 ? 4.121 -63.375 -2.17 1 17.23 208 SER B CA 1
ATOM 3498 C C . SER B 1 208 ? 3.49 -62.031 -2.568 1 17.23 208 SER B C 1
ATOM 3500 O O . SER B 1 208 ? 4.086 -61.25 -3.322 1 17.23 208 SER B O 1
ATOM 3502 N N . ARG B 1 209 ? 2.111 -61.938 -2.607 1 21.67 209 ARG B N 1
ATOM 3503 C CA . ARG B 1 209 ? 1.441 -61.781 -3.895 1 21.67 209 ARG B CA 1
ATOM 3504 C C . ARG B 1 209 ? 1.404 -60.312 -4.305 1 21.67 209 ARG B C 1
ATOM 3506 O O . ARG B 1 209 ? 1.484 -59.406 -3.455 1 21.67 209 ARG B O 1
ATOM 3513 N N . GLY B 1 210 ? 1.557 -60.031 -5.57 1 17.95 210 GLY B N 1
ATOM 3514 C CA . GLY B 1 210 ? 1.857 -59.031 -6.574 1 17.95 210 GLY B CA 1
ATOM 3515 C C . GLY B 1 210 ? 0.744 -58.031 -6.758 1 17.95 210 GLY B C 1
ATOM 3516 O O . GLY B 1 210 ? 0.795 -57.188 -7.668 1 17.95 210 GLY B O 1
ATOM 3517 N N . LEU B 1 211 ? -0.373 -58 -6.012 1 22.42 211 LEU B N 1
ATOM 3518 C CA . LEU B 1 211 ? -1.464 -57.406 -6.77 1 22.42 211 LEU B CA 1
ATOM 3519 C C . LEU B 1 211 ? -1.169 -55.938 -7.078 1 22.42 211 LEU B C 1
ATOM 3521 O O . LEU B 1 211 ? -0.619 -55.219 -6.242 1 22.42 211 LEU B O 1
ATOM 3525 N N . HIS B 1 212 ? -1.189 -55.594 -8.328 1 19.05 212 HIS B N 1
ATOM 3526 C CA . HIS B 1 212 ? -0.935 -54.469 -9.219 1 19.05 212 HIS B CA 1
ATOM 3527 C C . HIS B 1 212 ? -1.859 -53.312 -8.914 1 19.05 212 HIS B C 1
ATOM 3529 O O . HIS B 1 212 ? -3.029 -53.312 -9.305 1 19.05 212 HIS B O 1
ATOM 3535 N N . VAL B 1 213 ? -2.002 -52.781 -7.727 1 19.03 213 VAL B N 1
ATOM 3536 C CA . VAL B 1 213 ? -3.018 -51.75 -7.578 1 19.03 213 VAL B CA 1
ATOM 3537 C C . VAL B 1 213 ? -2.617 -50.531 -8.383 1 19.03 213 VAL B C 1
ATOM 3539 O O . VAL B 1 213 ? -1.453 -50.125 -8.367 1 19.03 213 VAL B O 1
ATOM 3542 N N . VAL B 1 214 ? -3.33 -50.125 -9.383 1 21.84 214 VAL B N 1
ATOM 3543 C CA . VAL B 1 214 ? -3.348 -49.031 -10.328 1 21.84 214 VAL B CA 1
ATOM 3544 C C . VAL B 1 214 ? -3.434 -47.688 -9.57 1 21.84 214 VAL B C 1
ATOM 3546 O O . VAL B 1 214 ? -4.359 -47.5 -8.781 1 21.84 214 VAL B O 1
ATOM 3549 N N . PRO B 1 215 ? -2.373 -47.094 -9.133 1 18.41 215 PRO B N 1
ATOM 3550 C CA . PRO B 1 215 ? -2.539 -45.875 -8.312 1 18.41 215 PRO B CA 1
ATOM 3551 C C . PRO B 1 215 ? -3.197 -44.719 -9.07 1 18.41 215 PRO B C 1
ATOM 3553 O O . PRO B 1 215 ? -3.072 -44.656 -10.297 1 18.41 215 PRO B O 1
ATOM 3556 N N . ALA B 1 216 ? -4.289 -44.25 -8.562 1 21.41 216 ALA B N 1
ATOM 3557 C CA . ALA B 1 216 ? -5.031 -43.031 -8.844 1 21.41 216 ALA B CA 1
ATOM 3558 C C . ALA B 1 216 ? -4.117 -41.812 -8.773 1 21.41 216 ALA B C 1
ATOM 3560 O O . ALA B 1 216 ? -3.191 -41.75 -7.957 1 21.41 216 ALA B O 1
ATOM 3561 N N . PRO B 1 217 ? -3.996 -41.062 -9.883 1 19.94 217 PRO B N 1
ATOM 3562 C CA . PRO B 1 217 ? -3.121 -39.875 -9.992 1 19.94 217 PRO B CA 1
ATOM 3563 C C . PRO B 1 217 ? -3.215 -38.969 -8.773 1 19.94 217 PRO B C 1
ATOM 3565 O O . PRO B 1 217 ? -4.309 -38.75 -8.25 1 19.94 217 PRO B O 1
ATOM 3568 N N . ALA B 1 218 ? -2.15 -38.875 -8 1 19.5 218 ALA B N 1
ATOM 3569 C CA . ALA B 1 218 ? -1.887 -38.156 -6.754 1 19.5 218 ALA B CA 1
ATOM 3570 C C . ALA B 1 218 ? -2.389 -36.719 -6.824 1 19.5 218 ALA B C 1
ATOM 3572 O O . ALA B 1 218 ? -2.645 -36.188 -7.914 1 19.5 218 ALA B O 1
ATOM 3573 N N . GLU B 1 219 ? -1.96 -36 -5.668 1 18.95 219 GLU B N 1
ATOM 3574 C CA . GLU B 1 219 ? -2.113 -34.969 -4.633 1 18.95 219 GLU B CA 1
ATOM 3575 C C . GLU B 1 219 ? -1.711 -33.594 -5.152 1 18.95 219 GLU B C 1
ATOM 3577 O O . GLU B 1 219 ? -0.655 -33.469 -5.77 1 18.95 219 GLU B O 1
ATOM 3582 N N . VAL B 1 220 ? -2.709 -32.781 -5.426 1 19.81 220 VAL B N 1
ATOM 3583 C CA . VAL B 1 220 ? -2.502 -31.344 -5.566 1 19.81 220 VAL B CA 1
ATOM 3584 C C . VAL B 1 220 ? -1.431 -30.875 -4.586 1 19.81 220 VAL B C 1
ATOM 3586 O O . VAL B 1 220 ? -1.636 -30.922 -3.369 1 19.81 220 VAL B O 1
ATOM 3589 N N . LEU B 1 221 ? -0.283 -31.359 -4.707 1 18.92 221 LEU B N 1
ATOM 3590 C CA . LEU B 1 221 ? 0.817 -30.891 -3.869 1 18.92 221 LEU B CA 1
ATOM 3591 C C . LEU B 1 221 ? 0.797 -29.375 -3.744 1 18.92 221 LEU B C 1
ATOM 3593 O O . LEU B 1 221 ? 0.916 -28.656 -4.746 1 18.92 221 LEU B O 1
ATOM 3597 N N . LEU B 1 222 ? 0.126 -28.906 -2.713 1 18.78 222 LEU B N 1
ATOM 3598 C CA . LEU B 1 222 ? 0.423 -27.641 -2.057 1 18.78 222 LEU B CA 1
ATOM 3599 C C . LEU B 1 222 ? 1.922 -27.484 -1.82 1 18.78 222 LEU B C 1
ATOM 3601 O O . LEU B 1 222 ? 2.572 -28.406 -1.323 1 18.78 222 LEU B O 1
#

Secondary structure (DSSP, 8-state):
-HHHHHHHHHHHHHHHHHHHGGGG-B-HHHHHTT-SSPPBHHHHHHHHHHHHHT---TTS-HHHHHHHHHHTTTTHHHH----GGG---HHHHHHHHHHHHHHHHTTS-HHHHHHHHHHHHHHHHT-SHHHHHHHHHHHHHHHHHHHHHHHHHT-TTTTHHHHHTS-TTHHHHTS-----------------------------------------------/-HHHHHHHHHHHHHHHHHHHGGGG-B-HHHHHTT-SSPPBHHHHHHHHHHHHHT---TTS-HHHHHHHHHHTTTTHHHH----GGG---HHHHHHHHHHHHHHHHTTS-HHHHHHHHHHHHHHHHT-SHHHHHHHHHHHHHHHHHHHHHHHHHT-TTTTHHHHHTS-TTHHHHTS-----------------------------------------------

Nearest PDB structures (foldseek):
  4l7e-assembly1_A  TM=9.968E-01  e=4.833E-19  Homo sapiens
  4dmb-assembly1_A  TM=9.970E-01  e=7.889E-19  Homo sapiens
  4l1j-assembly1_A  TM=9.954E-01  e=8.285E-19  Homo sapiens
  4l7w-assembly1_A-2  TM=9.966E-01  e=1.353E-18  Homo sapiens
  3kh1-assembly1_A  TM=7.604E-01  e=1.123E-05  Paramagnetospirillum magnetotacticum MS-1

pLDDT: m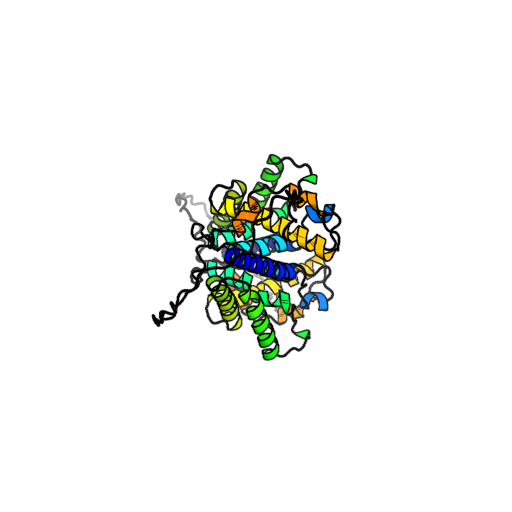ean 77.09, std 31.45, range [15.28, 98.94]

Organism: Rattus norvegicus (NCBI:txid10116)

Sequence (444 aa):
MASATSNCQAGLLRFLRLVGQLKRVPRTGWVYRNVEKPESVSDHMYRMAVMAMVTRDDRLNKDRCIRLALVHDMAECIVGDIAPADNIPKEEKHRREEEAMKEITQLLPEDLRKELYELWEEYETQSSEEARFVKQLDQCEMILQASEYEDMENKPGRLQDFYDSTAENTFFMLQAPSQPCRRNQRGAPEARLGRRFPSSRSARYSRSRGLHVVPAPAEVLLMASATSNCQAGLLRFLRLVGQLKRVPRTGWVYRNVEKPESVSDHMYRMAVMAMVTRDDRLNKDRCIRLALVHDMAECIVGDIAPADNIPKEEKHRREEEAMKEITQLLPEDLRKELYELWEEYETQSSEEARFVKQLDQCEMILQASEYEDMENKPGRLQDFYDSTAENTFFMLQAPSQPCRRNQRGAPEARLGRRFPSSRSARYSRSRGLHVVPAPAEVLL

Foldseek 3Di:
DVVVVVLQVVLVVVLVVLQVLQQVFFQVLCVVLVQDPGGGNQSLLVVLLVLLCPAPPPVDDSVLLSLLSRQQCSLCSPVGNDDVVNVDDPVRVVVSSLVSLQVSLVSHPPVSSVVSSVSNVCLVVVVDPSNVLSVLSSLVSQVVSVVVSCVVVVNPPSPVVSVVPHDPCSVCRSVDPPPPPPPPPPPPPPPCPPDDDDDDDDDDDDDDDDPPPPDDDDDPPD/DVVVVVLQVVLVVVLVVLQVLQQVFFQVLCVVLVQDPGGGNQRLLVVLLVLLCPAPPPVDDSVLLSLLSRQQCSLCSPVGNDDVVNVDDPVRVVVSSLVSLQVSLVSHPPVSSVVSSVSNVCLVVVVDPSSVLSVLSSLVSQVVSVVVSCVVVVNPPSPVVSVVPHDPCSVCRSVDPPPPPPPPPPPPPPPCPDDDDDDDDDDDDDDDDDPDPPDDDDDPPD

InterPro domains:
  IPR003607 HD/PDEase domain [SM00471] (37-152)
  IPR006674 HD domain [PF13023] (19-168)
  IPR006674 HD domain [PS51831] (41-143)
  IPR039356 5'-deoxynucleotidase YfbR/HDDC2 [PTHR11845] (4-169)

Radius of gyration: 29.34 Å; Cα contacts (8 Å, |Δi|>4): 420; chains: 2; bounding box: 52×133×55 Å

Solvent-accessible surface area (backbone atoms only — not comparable to full-atom values): 25873 Å² total; per-residue (Å²): 114,69,62,63,50,49,49,49,47,50,22,43,53,52,38,52,53,42,59,52,40,21,53,72,35,51,39,39,64,40,52,77,68,66,45,81,82,50,55,23,47,26,29,54,30,31,55,42,24,52,52,33,65,68,55,81,58,81,89,46,58,47,67,58,26,25,53,36,33,64,37,59,64,52,30,32,43,73,73,44,61,80,36,79,89,69,69,65,55,68,68,58,50,48,49,52,37,50,53,33,41,53,60,51,31,64,34,40,61,67,72,57,21,50,50,55,50,48,42,32,50,34,43,75,65,42,73,42,73,43,27,44,50,43,54,37,45,53,50,44,49,51,41,54,50,45,51,51,50,23,60,76,67,71,38,80,68,74,59,44,67,62,55,69,72,45,68,89,68,43,70,49,58,81,49,52,79,64,64,74,76,68,67,80,67,73,73,67,79,74,71,71,77,67,83,72,80,86,79,89,77,76,85,75,86,80,78,84,84,75,84,77,75,79,79,75,86,83,73,87,77,124,113,71,64,62,49,49,49,50,45,50,22,44,52,53,36,51,52,43,58,55,40,20,53,71,35,48,40,39,64,40,52,77,65,65,46,81,82,50,54,20,46,26,29,53,29,30,54,42,22,53,54,34,65,69,56,81,60,82,89,46,59,46,68,58,26,26,51,37,33,63,39,58,64,54,30,32,42,73,72,43,62,81,37,81,89,70,69,65,54,69,69,58,51,48,50,53,38,50,53,32,42,51,60,51,32,66,34,41,61,68,72,57,20,51,51,55,51,50,41,32,48,35,42,75,65,42,72,41,73,44,26,44,49,43,56,36,44,53,50,43,50,50,40,55,51,45,52,49,50,22,60,76,67,71,38,81,70,74,60,45,68,61,55,69,71,45,68,88,70,42,70,50,58,84,49,53,80,66,63,75,74,68,66,80,67,70,73,65,77,74,72,69,80,67,83,71,80,86,80,84,90,83,88,74,89,74,90,81,86,73,84,78,75,79,78,72,87,82,71,87,75,124